Protein AF-0000000072981268 (afdb_homodimer)

Foldseek 3Di:
DPDPQDPVRLVVLLVQLLVLQLVCCQVPALVPDDLCVSCVVVPHDSVVVCVNPVDSLRSLLVNLVVVVVVLLVQLVVQCVVPVDLVSNLVSLLVVLVVLLSGCRNNQCPDPRNVVSLVPDDPVSNVVVVVVLVVSLVVSQPDPRWAFPDDPVVLSVVSVVLSNCSNCQVVDPDGSSVVSSVVSVVCSVVGTD/DPDPDDPVRLVVLLVQLLVLQVVCCQVPALVPDDLCVSCVVVPHDSVVVCVNPVDSLRSVLVNLVVVVVVLLVQLVVQCVVPVDLVSNLVSLLVVLVVLLSGCRNNQCPDPRNVVSLVPDDPVSNVVVVVVLVVSLVVSQPDPRWAFPDDPVVLSVVSVVLSNCSNCQVVDPDGSSVVSSVVSVVCSVVGTD

Secondary structure (DSSP, 8-state):
------HHHHHHHHHHHHHHHHHHHHHH-TTT--HHHHHHHHT--HHHHHHH-SSHHHHHHHHHHHHHHHHHHHHHHHHHHS-SHHHHHHHHHHHHHHHHT-HHHH-TT-HHHHHHHTTS-HHHHHHHHHHHHHHHHHHHT-TT--BSS-HHHHHHHHHHHHHGGGGGGG-SS-HHHHHHHHHHHHHHHHB-/------HHHHHHHHHHHHHHHHHHHHHH-TTT--HHHHHHHHT--HHHHHHH-SSHHHHHHHHHHHHHHH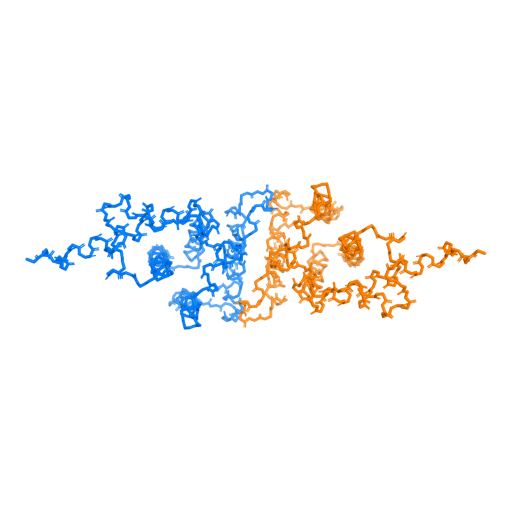HHHHHHHHHHHS-SHHHHHHHHHHHHHHHHT-HHHH-TT-HHHHHHHTTS-HHHHHHHHHHHHHHHHHHHT-TT--BSS-HHHHHHHHHHHHHGGGGGGG-SS-HHHHHHHHHHHHHHHHB-

pLDDT: mean 93.82, std 6.17, range [45.5, 98.62]

Structure (mmCIF, N/CA/C/O backbone):
data_AF-0000000072981268-model_v1
#
loop_
_entity.id
_entity.type
_entity.pdbx_description
1 polymer 'TetR-family transcriptional regulator'
#
loop_
_atom_site.group_PDB
_atom_site.id
_atom_site.type_symbol
_atom_site.label_atom_id
_atom_site.label_alt_id
_atom_site.label_comp_id
_atom_site.label_asym_id
_atom_site.label_entity_id
_atom_site.label_seq_id
_atom_site.pdbx_PDB_ins_code
_atom_site.Cartn_x
_atom_site.Cartn_y
_atom_site.Cartn_z
_atom_site.occupancy
_atom_site.B_iso_or_equiv
_atom_site.auth_seq_id
_atom_site.auth_comp_id
_atom_site.auth_asym_id
_atom_site.auth_atom_id
_atom_site.pdbx_PDB_model_num
ATOM 1 N N . MET A 1 1 ? -32.094 -41.688 -15.062 1 45.5 1 MET A N 1
ATOM 2 C CA . MET A 1 1 ? -31.609 -40.75 -14.031 1 45.5 1 MET A CA 1
ATOM 3 C C . MET A 1 1 ? -30.625 -39.75 -14.609 1 45.5 1 MET A C 1
ATOM 5 O O . MET A 1 1 ? -29.781 -40.094 -15.438 1 45.5 1 MET A O 1
ATOM 9 N N . PRO A 1 2 ? -30.906 -38.531 -14.727 1 53.34 2 PRO A N 1
ATOM 10 C CA . PRO A 1 2 ? -30.031 -37.656 -15.523 1 53.34 2 PRO A CA 1
ATOM 11 C C . PRO A 1 2 ? -28.547 -37.906 -15.234 1 53.34 2 PRO A C 1
ATOM 13 O O . PRO A 1 2 ? -28.172 -38.125 -14.086 1 53.34 2 PRO A O 1
ATOM 16 N N . LYS A 1 3 ? -27.922 -38.531 -15.969 1 61.72 3 LYS A N 1
ATOM 17 C CA . LYS A 1 3 ? -26.578 -39.031 -15.797 1 61.72 3 LYS A CA 1
ATOM 18 C C . LYS A 1 3 ? -25.641 -37.969 -15.25 1 61.72 3 LYS A C 1
ATOM 20 O O . LYS A 1 3 ? -25.578 -36.875 -15.781 1 61.72 3 LYS A O 1
ATOM 25 N N . GLY A 1 4 ? -25.422 -37.875 -13.977 1 75.31 4 GLY A N 1
ATOM 26 C CA . GLY A 1 4 ? -24.453 -37 -13.312 1 75.31 4 GLY A CA 1
ATOM 27 C C . GLY A 1 4 ? -23.203 -36.781 -14.141 1 75.31 4 GLY A C 1
ATOM 28 O O . GLY A 1 4 ? -23.016 -37.406 -15.18 1 75.31 4 GLY A O 1
ATOM 29 N N . PHE A 1 5 ? -22.609 -35.688 -14.047 1 84.38 5 PHE A N 1
ATOM 30 C CA . PHE A 1 5 ? -21.375 -35.375 -14.766 1 84.38 5 PHE A CA 1
ATOM 31 C C . PHE A 1 5 ? -20.344 -36.5 -14.602 1 84.38 5 PHE A C 1
ATOM 33 O O . PHE A 1 5 ? -20.203 -37.062 -13.516 1 84.38 5 PHE A O 1
ATOM 40 N N . THR A 1 6 ? -19.797 -36.875 -15.703 1 90.19 6 THR A N 1
ATOM 41 C CA . THR A 1 6 ? -18.672 -37.781 -15.617 1 90.19 6 THR A CA 1
ATOM 42 C C . THR A 1 6 ? -17.469 -37.094 -14.977 1 90.19 6 THR A C 1
ATOM 44 O O . THR A 1 6 ? -17.438 -35.875 -14.812 1 90.19 6 THR A O 1
ATOM 47 N N . GLU A 1 7 ? -16.516 -37.906 -14.5 1 90.06 7 GLU A N 1
ATOM 48 C CA . GLU A 1 7 ? -15.32 -37.344 -13.875 1 90.06 7 GLU A CA 1
ATOM 49 C C . GLU A 1 7 ? -14.602 -36.406 -14.828 1 90.06 7 GLU A C 1
ATOM 51 O O . GLU A 1 7 ? -14.102 -35.344 -14.398 1 90.06 7 GLU A O 1
ATOM 56 N N . ASN A 1 8 ? -14.508 -36.781 -16.078 1 92 8 ASN A N 1
ATOM 57 C CA . ASN A 1 8 ? -13.883 -35.906 -17.078 1 92 8 ASN A CA 1
ATOM 58 C C . ASN A 1 8 ? -14.656 -34.625 -17.281 1 92 8 ASN A C 1
ATOM 60 O O . ASN A 1 8 ? -14.062 -33.531 -17.391 1 92 8 ASN A O 1
ATOM 64 N N . GLU A 1 9 ? -15.938 -34.75 -17.297 1 91.25 9 GLU A N 1
ATOM 65 C CA . GLU A 1 9 ? -16.781 -33.562 -17.422 1 91.25 9 GLU A CA 1
ATOM 66 C C . GLU A 1 9 ? -16.625 -32.625 -16.234 1 91.25 9 GLU A C 1
ATOM 68 O O . GLU A 1 9 ? -16.562 -31.422 -16.391 1 91.25 9 GLU A O 1
ATOM 73 N N . LYS A 1 10 ? -16.5 -33.219 -15.117 1 93.31 10 LYS A N 1
ATOM 74 C CA . LYS A 1 10 ? -16.344 -32.438 -13.898 1 93.31 10 LYS A CA 1
ATOM 75 C C . LYS A 1 10 ? -15.047 -31.641 -13.93 1 93.31 10 LYS A C 1
ATOM 77 O O . LYS A 1 10 ? -15.023 -30.469 -13.547 1 93.31 10 LYS A O 1
ATOM 82 N N . THR A 1 11 ? -14.07 -32.312 -14.406 1 94.62 11 THR A N 1
ATOM 83 C CA . THR A 1 11 ? -12.773 -31.656 -14.508 1 94.62 11 THR A CA 1
ATOM 84 C C . THR A 1 11 ? -12.836 -30.484 -15.492 1 94.62 11 THR A C 1
ATOM 86 O O . THR A 1 11 ? -12.352 -29.391 -15.195 1 94.62 11 THR A O 1
ATOM 89 N N . ILE A 1 12 ? -13.445 -30.703 -16.578 1 95.12 12 ILE A N 1
ATOM 90 C CA . ILE A 1 12 ? -13.547 -29.703 -17.625 1 95.12 12 ILE A CA 1
ATOM 91 C C . ILE A 1 12 ? -14.375 -28.516 -17.125 1 95.12 12 ILE A C 1
ATOM 93 O O . ILE A 1 12 ? -13.992 -27.359 -17.328 1 95.12 12 ILE A O 1
ATOM 97 N N . ILE A 1 13 ? -15.477 -28.781 -16.469 1 95.56 13 ILE A N 1
ATOM 98 C CA . ILE A 1 13 ? -16.375 -27.75 -15.969 1 95.56 13 ILE A CA 1
ATOM 99 C C . ILE A 1 13 ? -15.656 -26.922 -14.898 1 95.56 13 ILE A C 1
ATOM 101 O O . ILE A 1 13 ? -15.727 -25.688 -14.898 1 95.56 13 ILE A O 1
ATOM 105 N N . THR A 1 14 ? -14.961 -27.625 -14.055 1 96.56 14 THR A N 1
ATOM 106 C CA . THR A 1 14 ? -14.211 -26.938 -13.008 1 96.56 14 THR A CA 1
ATOM 107 C C . THR A 1 14 ? -13.188 -25.984 -13.609 1 96.56 14 THR A C 1
ATOM 109 O O . THR A 1 14 ? -13.102 -24.828 -13.195 1 96.56 14 THR A O 1
ATOM 112 N N . GLU A 1 15 ? -12.5 -26.453 -14.586 1 96.88 15 GLU A N 1
ATOM 113 C CA . GLU A 1 15 ? -11.484 -25.625 -15.242 1 96.88 15 GLU A CA 1
ATOM 114 C C . GLU A 1 15 ? -12.109 -24.422 -15.93 1 96.88 15 GLU A C 1
ATOM 116 O O . GLU A 1 15 ? -11.562 -23.312 -15.875 1 96.88 15 GLU A O 1
ATOM 121 N N . LYS A 1 16 ? -13.195 -24.625 -16.516 1 97.31 16 LYS A N 1
ATOM 122 C CA . LYS A 1 16 ? -13.898 -23.531 -17.188 1 97.31 16 LYS A CA 1
ATOM 123 C C . LYS A 1 16 ? -14.375 -22.5 -16.172 1 97.31 16 LYS A C 1
ATOM 125 O O . LYS A 1 16 ? -14.266 -21.297 -16.422 1 97.31 16 LYS A O 1
ATOM 130 N N . LEU A 1 17 ? -14.906 -22.984 -15.047 1 97.69 17 LEU A N 1
ATOM 131 C CA . LEU A 1 17 ? -15.359 -22.078 -14 1 97.69 17 LEU A CA 1
ATOM 132 C C . LEU A 1 17 ? -14.203 -21.219 -13.477 1 97.69 17 LEU A C 1
ATOM 134 O O . LEU A 1 17 ? -14.352 -20.016 -13.305 1 97.69 17 LEU A O 1
ATOM 138 N N . ILE A 1 18 ? -13.109 -21.859 -13.297 1 97.94 18 ILE A N 1
ATOM 139 C CA . ILE A 1 18 ? -11.93 -21.172 -12.766 1 97.94 18 ILE A CA 1
ATOM 140 C C . ILE A 1 18 ? -11.453 -20.125 -13.75 1 97.94 18 ILE A C 1
ATOM 142 O O . ILE A 1 18 ? -11.203 -18.969 -13.375 1 97.94 18 ILE A O 1
ATOM 146 N N . ARG A 1 19 ? -11.406 -20.5 -14.992 1 97.19 19 ARG A N 1
ATOM 147 C CA . ARG A 1 19 ? -10.938 -19.578 -16.031 1 97.19 19 ARG A CA 1
ATOM 148 C C . ARG A 1 19 ? -11.883 -18.391 -16.172 1 97.19 19 ARG A C 1
ATOM 150 O O . ARG A 1 19 ? -11.438 -17.234 -16.234 1 97.19 19 ARG A O 1
ATOM 157 N N . GLU A 1 20 ? -13.148 -18.656 -16.203 1 97.56 20 GLU A N 1
ATOM 158 C CA . GLU A 1 20 ? -14.148 -17.594 -16.359 1 97.56 20 GLU A CA 1
ATOM 159 C C . GLU A 1 20 ? -14.172 -16.672 -15.141 1 97.56 20 GLU A C 1
ATOM 161 O O . GLU A 1 20 ? -14.273 -15.461 -15.273 1 97.56 20 GLU A O 1
ATOM 166 N N . CYS A 1 21 ? -14.094 -17.312 -14.031 1 98.31 21 CYS A N 1
ATOM 167 C CA . CYS A 1 21 ? -14.078 -16.531 -12.797 1 98.31 21 CYS A CA 1
ATOM 168 C C . CYS A 1 21 ? -12.852 -15.625 -12.75 1 98.31 21 CYS A C 1
ATOM 170 O O . CYS A 1 21 ? -12.969 -14.445 -12.406 1 98.31 21 CYS A O 1
ATOM 172 N N . LYS A 1 22 ? -11.695 -16.125 -13.102 1 97.62 22 LYS A N 1
ATOM 173 C CA . LYS A 1 22 ? -10.477 -15.336 -13.109 1 97.62 22 LYS A CA 1
ATOM 174 C C . LYS A 1 22 ? -10.609 -14.125 -14.031 1 97.62 22 LYS A C 1
ATOM 176 O O . LYS A 1 22 ? -10.297 -13 -13.641 1 97.62 22 LYS A O 1
ATOM 181 N N . SER A 1 23 ? -11.109 -14.398 -15.172 1 96.81 23 SER A N 1
ATOM 182 C CA . SER A 1 23 ? -11.273 -13.344 -16.172 1 96.81 23 SER A CA 1
ATOM 183 C C . SER A 1 23 ? -12.211 -12.258 -15.68 1 96.81 23 SER A C 1
ATOM 185 O O . SER A 1 23 ? -11.898 -11.07 -15.766 1 96.81 23 SER A O 1
ATOM 187 N N . ASN A 1 24 ? -13.32 -12.609 -15.133 1 97.31 24 ASN A N 1
ATOM 188 C CA . ASN A 1 24 ? -14.297 -11.656 -14.625 1 97.31 24 ASN A CA 1
ATOM 189 C C . ASN A 1 24 ? -13.781 -10.922 -13.398 1 97.31 24 ASN A C 1
ATOM 191 O O . ASN A 1 24 ? -13.969 -9.711 -13.266 1 97.31 24 ASN A O 1
ATOM 195 N N . TRP A 1 25 ? -13.086 -11.672 -12.57 1 97.75 25 TRP A N 1
ATOM 196 C CA . TRP A 1 25 ? -12.516 -11.078 -11.367 1 97.75 25 TRP A CA 1
ATOM 197 C C . TRP A 1 25 ? -11.5 -10 -11.727 1 97.75 25 TRP A C 1
ATOM 199 O O . TRP A 1 25 ? -11.562 -8.883 -11.203 1 97.75 25 TRP A O 1
ATOM 209 N N . GLN A 1 26 ? -10.664 -10.289 -12.695 1 96.5 26 GLN A N 1
ATOM 210 C CA . GLN A 1 26 ? -9.633 -9.352 -13.109 1 96.5 26 GLN A CA 1
ATOM 211 C C . GLN A 1 26 ? -10.242 -8.102 -13.734 1 96.5 26 GLN A C 1
ATOM 213 O O . GLN A 1 26 ? -9.742 -6.992 -13.547 1 96.5 26 GLN A O 1
ATOM 218 N N . LYS A 1 27 ? -11.352 -8.266 -14.336 1 95.31 27 LYS A N 1
ATOM 219 C CA . LYS A 1 27 ? -11.945 -7.172 -15.102 1 95.31 27 LYS A CA 1
ATOM 220 C C . LYS A 1 27 ? -12.914 -6.363 -14.234 1 95.31 27 LYS A C 1
ATOM 222 O O . LYS A 1 27 ? -12.93 -5.133 -14.305 1 95.31 27 LYS A O 1
ATOM 227 N N . TYR A 1 28 ? -13.695 -7.125 -13.344 1 96 28 TYR A N 1
ATOM 228 C CA . TYR A 1 28 ? -14.836 -6.449 -12.727 1 96 28 TYR A CA 1
ATOM 229 C C . TYR A 1 28 ? -14.734 -6.48 -11.211 1 96 28 TYR A C 1
ATOM 231 O O . TYR A 1 28 ? -15.469 -5.773 -10.516 1 96 28 TYR A O 1
ATOM 239 N N . GLY A 1 29 ? -13.844 -7.301 -10.742 1 97.5 29 GLY A N 1
ATOM 240 C CA . GLY A 1 29 ? -13.742 -7.43 -9.297 1 97.5 29 GLY A CA 1
ATOM 241 C C . GLY A 1 29 ? -14.617 -8.539 -8.734 1 97.5 29 GLY A C 1
ATOM 242 O O . GLY A 1 29 ? -15.367 -9.18 -9.477 1 97.5 29 GLY A O 1
ATOM 243 N N . TYR A 1 30 ? -14.469 -8.781 -7.504 1 97.81 30 TYR A N 1
ATOM 244 C CA . TYR A 1 30 ? -15.172 -9.828 -6.77 1 97.81 30 TYR A CA 1
ATOM 245 C C . TYR A 1 30 ? -16.656 -9.531 -6.684 1 97.81 30 TYR A C 1
ATOM 247 O O . TYR A 1 30 ? -17.5 -10.391 -6.988 1 97.81 30 TYR A O 1
ATOM 255 N N . LYS A 1 31 ? -17.031 -8.383 -6.348 1 97.12 31 LYS A N 1
ATOM 256 C CA . LYS A 1 31 ? -18.422 -8.023 -6.086 1 97.12 31 LYS A CA 1
ATOM 257 C C . LYS A 1 31 ? -19.266 -8.094 -7.359 1 97.12 31 LYS A C 1
ATOM 259 O O . LYS A 1 31 ? -20.406 -8.547 -7.332 1 97.12 31 LYS A O 1
ATOM 264 N N . LYS A 1 32 ? -18.703 -7.758 -8.43 1 97.06 32 LYS A N 1
ATOM 265 C CA . LYS A 1 32 ? -19.453 -7.66 -9.672 1 97.06 32 LYS A CA 1
ATOM 266 C C . LYS A 1 32 ? -19.406 -8.969 -10.453 1 97.06 32 LYS A C 1
ATOM 268 O O . LYS A 1 32 ? -20.062 -9.109 -11.484 1 97.06 32 LYS A O 1
ATOM 273 N N . THR A 1 33 ? -18.609 -9.844 -10.031 1 97.38 33 THR A N 1
ATOM 274 C CA . THR A 1 33 ? -18.578 -11.156 -10.656 1 97.38 33 THR A CA 1
ATOM 275 C C . THR A 1 33 ? -19.703 -12.039 -10.102 1 97.38 33 THR A C 1
ATOM 277 O O . THR A 1 33 ? -19.656 -12.445 -8.945 1 97.38 33 THR A O 1
ATOM 280 N N . SER A 1 34 ? -20.641 -12.391 -10.93 1 95.44 34 SER A N 1
ATOM 281 C CA . SER A 1 34 ? -21.859 -13.094 -10.531 1 95.44 34 SER A CA 1
ATOM 282 C C . SER A 1 34 ? -21.797 -14.562 -10.953 1 95.44 34 SER A C 1
ATOM 284 O O . SER A 1 34 ? -21.391 -14.883 -12.07 1 95.44 34 SER A O 1
ATOM 286 N N . ILE A 1 35 ? -22.281 -15.375 -10.047 1 96.75 35 ILE A N 1
ATOM 287 C CA . ILE A 1 35 ? -22.344 -16.812 -10.328 1 96.75 35 ILE A CA 1
ATOM 288 C C . ILE A 1 35 ? -23.281 -17.062 -11.508 1 96.75 35 ILE A C 1
ATOM 290 O O . ILE A 1 35 ? -23 -17.891 -12.367 1 96.75 35 ILE A O 1
ATOM 294 N N . ASP A 1 36 ? -24.344 -16.25 -11.57 1 96.5 36 ASP A N 1
ATOM 295 C CA . ASP A 1 36 ? -25.297 -16.406 -12.664 1 96.5 36 ASP A CA 1
ATOM 296 C C . ASP A 1 36 ? -24.625 -16.156 -14.016 1 96.5 36 ASP A C 1
ATOM 298 O O . ASP A 1 36 ? -24.812 -16.938 -14.953 1 96.5 36 ASP A O 1
ATOM 302 N N . VAL A 1 37 ? -23.875 -15.203 -14.078 1 95.5 37 VAL A N 1
ATOM 303 C CA . VAL A 1 37 ? -23.188 -14.836 -15.312 1 95.5 37 VAL A CA 1
ATOM 304 C C . VAL A 1 37 ? -22.141 -15.891 -15.664 1 95.5 37 VAL A C 1
ATOM 306 O O . VAL A 1 37 ? -22.047 -16.328 -16.812 1 95.5 37 VAL A O 1
ATOM 309 N N . LEU A 1 38 ? -21.359 -16.312 -14.664 1 97.12 38 LEU A N 1
ATOM 310 C CA . LEU A 1 38 ? -20.344 -17.344 -14.883 1 97.12 38 LEU A CA 1
ATOM 311 C C . LEU A 1 38 ? -20.969 -18.609 -15.438 1 97.12 38 LEU A C 1
ATOM 313 O O . LEU A 1 38 ? -20.453 -19.188 -16.406 1 97.12 38 LEU A O 1
ATOM 317 N N . CYS A 1 39 ? -22.047 -19.016 -14.828 1 96.81 39 CYS A N 1
ATOM 318 C CA . CYS A 1 39 ? -22.719 -20.25 -15.242 1 96.81 39 CYS A CA 1
ATOM 319 C C . CYS A 1 39 ? -23.266 -20.125 -16.656 1 96.81 39 CYS A C 1
ATOM 321 O O . CYS A 1 39 ? -23.109 -21.031 -17.469 1 96.81 39 CYS A O 1
ATOM 323 N N . ARG A 1 40 ? -23.859 -19.031 -16.953 1 95.69 40 ARG A N 1
ATOM 324 C CA . ARG A 1 40 ? -24.406 -18.781 -18.281 1 95.69 40 ARG A CA 1
ATOM 325 C C . ARG A 1 40 ? -23.297 -18.844 -19.344 1 95.69 40 ARG A C 1
ATOM 327 O O . ARG A 1 40 ? -23.469 -19.469 -20.391 1 95.69 40 ARG A O 1
ATOM 334 N N . ASP A 1 41 ? -22.203 -18.281 -19.047 1 94.62 41 ASP A N 1
ATOM 335 C CA . ASP A 1 41 ? -21.094 -18.172 -19.984 1 94.62 41 ASP A CA 1
ATOM 336 C C . ASP A 1 41 ? -20.516 -19.547 -20.312 1 94.62 41 ASP A C 1
ATOM 338 O O . ASP A 1 41 ? -20.031 -19.766 -21.422 1 94.62 41 ASP A O 1
ATOM 342 N N . ILE A 1 42 ? -20.578 -20.469 -19.359 1 94.75 42 ILE A N 1
ATOM 343 C CA . ILE A 1 42 ? -19.953 -21.766 -19.625 1 94.75 42 ILE A CA 1
ATOM 344 C C . ILE A 1 42 ? -21.031 -22.812 -19.922 1 94.75 42 ILE A C 1
ATOM 346 O O . ILE A 1 42 ? -20.719 -23.969 -20.172 1 94.75 42 ILE A O 1
ATOM 350 N N . GLY A 1 43 ? -22.297 -22.469 -19.719 1 94.12 43 GLY A N 1
ATOM 351 C CA . GLY A 1 43 ? -23.391 -23.328 -20.172 1 94.12 43 GLY A CA 1
ATOM 352 C C . GLY A 1 43 ? -23.859 -24.312 -19.125 1 94.12 43 GLY A C 1
ATOM 353 O O . GLY A 1 43 ? -24.188 -25.453 -19.438 1 94.12 43 GLY A O 1
ATOM 354 N N . ILE A 1 44 ? -23.844 -23.953 -17.859 1 94.75 44 ILE A N 1
ATOM 355 C CA . ILE A 1 44 ? -24.375 -24.797 -16.812 1 94.75 44 ILE A CA 1
ATOM 356 C C . ILE A 1 44 ? -25.391 -24.016 -15.977 1 94.75 44 ILE A C 1
ATOM 358 O O . ILE A 1 44 ? -25.438 -22.781 -16.047 1 94.75 44 ILE A O 1
ATOM 362 N N . SER A 1 45 ? -26.172 -24.766 -15.234 1 94 45 SER A N 1
ATOM 363 C CA . SER A 1 45 ? -27.156 -24.125 -14.367 1 94 45 SER A CA 1
ATOM 364 C C . SER A 1 45 ? -26.516 -23.688 -13.047 1 94 45 SER A C 1
ATOM 366 O O . SER A 1 45 ? -25.469 -24.203 -12.656 1 94 45 SER A O 1
ATOM 368 N N . LYS A 1 46 ? -27.188 -22.781 -12.406 1 93.88 46 LYS A N 1
ATOM 369 C CA . LYS A 1 46 ? -26.75 -22.359 -11.078 1 93.88 46 LYS A CA 1
ATOM 370 C C . LYS A 1 46 ? -26.781 -23.516 -10.086 1 93.88 46 LYS A C 1
ATOM 372 O O . LYS A 1 46 ? -25.906 -23.625 -9.227 1 93.88 46 LYS A O 1
ATOM 377 N N . GLY A 1 47 ? -27.797 -24.328 -10.172 1 93.56 47 GLY A N 1
ATOM 378 C CA . GLY A 1 47 ? -27.875 -25.516 -9.344 1 93.56 47 GLY A CA 1
ATOM 379 C C . GLY A 1 47 ? -26.688 -26.438 -9.492 1 93.56 47 GLY A C 1
ATOM 380 O O . GLY A 1 47 ? -26.156 -26.953 -8.5 1 93.56 47 GLY A O 1
ATOM 381 N N . SER A 1 48 ? -26.297 -26.641 -10.734 1 94.69 48 SER A N 1
ATOM 382 C CA . SER A 1 48 ? -25.125 -27.469 -11.023 1 94.69 48 SER A CA 1
ATOM 383 C C . SER A 1 48 ? -23.859 -26.859 -10.414 1 94.69 48 SER A C 1
ATOM 385 O O . SER A 1 48 ? -22.969 -27.594 -9.977 1 94.69 48 SER A O 1
ATOM 387 N N . PHE A 1 49 ? -23.781 -25.531 -10.375 1 96.94 49 PHE A N 1
ATOM 388 C CA . PHE A 1 49 ? -22.641 -24.844 -9.797 1 96.94 49 PHE A CA 1
ATOM 389 C C . PHE A 1 49 ? -22.359 -25.328 -8.383 1 96.94 49 PHE A C 1
ATOM 391 O O . PHE A 1 49 ? -21.219 -25.625 -8.031 1 96.94 49 PHE A O 1
ATOM 398 N N . TYR A 1 50 ? -23.391 -25.531 -7.617 1 95.38 50 TYR A N 1
ATOM 399 C CA . TYR A 1 50 ? -23.266 -25.828 -6.195 1 95.38 50 TYR A CA 1
ATOM 400 C C . TYR A 1 50 ? -22.938 -27.312 -5.988 1 95.38 50 TYR A C 1
ATOM 402 O O . TYR A 1 50 ? -22.656 -27.734 -4.867 1 95.38 50 TYR A O 1
ATOM 410 N N . SER A 1 51 ? -22.938 -28.062 -7.059 1 94.38 51 SER A N 1
ATOM 411 C CA . SER A 1 51 ? -22.375 -29.406 -7.004 1 94.38 51 SER A CA 1
ATOM 412 C C . SER A 1 51 ? -20.844 -29.375 -7.074 1 94.38 51 SER A C 1
ATOM 414 O O . SER A 1 51 ? -20.188 -30.344 -6.715 1 94.38 51 SER A O 1
ATOM 416 N N . PHE A 1 52 ? -20.344 -28.281 -7.52 1 96.12 52 PHE A N 1
ATOM 417 C CA . PHE A 1 52 ? -18.906 -28.141 -7.68 1 96.12 52 PHE A CA 1
ATOM 418 C C . PHE A 1 52 ? -18.312 -27.297 -6.559 1 96.12 52 PHE A C 1
ATOM 420 O O . PHE A 1 52 ? -17.25 -27.625 -6.031 1 96.12 52 PHE A O 1
ATOM 427 N N . PHE A 1 53 ? -19 -26.203 -6.203 1 97.62 53 PHE A N 1
ATOM 428 C CA . PHE A 1 53 ? -18.547 -25.281 -5.164 1 97.62 53 PHE A CA 1
ATOM 429 C C . PHE A 1 53 ? -19.688 -24.969 -4.199 1 97.62 53 PHE A C 1
ATOM 431 O O . PHE A 1 53 ? -20.766 -24.547 -4.617 1 97.62 53 PHE A O 1
ATOM 438 N N . ASP A 1 54 ? -19.344 -25.016 -2.957 1 95.94 54 ASP A N 1
ATOM 439 C CA . ASP A 1 54 ? -20.375 -24.812 -1.931 1 95.94 54 ASP A CA 1
ATOM 440 C C . ASP A 1 54 ? -20.781 -23.344 -1.856 1 95.94 54 ASP A C 1
ATOM 442 O O . ASP A 1 54 ? -21.906 -23.031 -1.48 1 95.94 54 ASP A O 1
ATOM 446 N N . THR A 1 55 ? -19.812 -22.516 -2.168 1 96.25 55 THR A N 1
ATOM 447 C CA . THR A 1 55 ? -20.062 -21.078 -2.09 1 96.25 55 THR A CA 1
ATOM 448 C C . THR A 1 55 ? -19.328 -20.344 -3.213 1 96.25 55 THR A C 1
ATOM 450 O O . THR A 1 55 ? -18.438 -20.906 -3.855 1 96.25 55 THR A O 1
ATOM 453 N N . LYS A 1 56 ? -19.688 -19.172 -3.414 1 96.81 56 LYS A N 1
ATOM 454 C CA . LYS A 1 56 ? -18.984 -18.281 -4.336 1 96.81 56 LYS A CA 1
ATOM 455 C C . LYS A 1 56 ? -17.516 -18.125 -3.947 1 96.81 56 LYS A C 1
ATOM 457 O O . LYS A 1 56 ? -16.625 -18.188 -4.805 1 96.81 56 LYS A O 1
ATOM 462 N N . GLU A 1 57 ? -17.266 -18.047 -2.666 1 97.88 57 GLU A N 1
ATOM 463 C CA . GLU A 1 57 ? -15.922 -17.828 -2.141 1 97.88 57 GLU A CA 1
ATOM 464 C C . GLU A 1 57 ? -15.031 -19.047 -2.355 1 97.88 57 GLU A C 1
ATOM 466 O O . GLU A 1 57 ? -13.82 -18.906 -2.562 1 97.88 57 GLU A O 1
ATOM 471 N N . ALA A 1 58 ? -15.648 -20.125 -2.355 1 97.81 58 ALA A N 1
ATOM 472 C CA . ALA A 1 58 ? -14.867 -21.344 -2.598 1 97.81 58 ALA A CA 1
ATOM 473 C C . ALA A 1 58 ? -14.258 -21.328 -3.996 1 97.81 58 ALA A C 1
ATOM 475 O O . ALA A 1 58 ? -13.109 -21.734 -4.18 1 97.81 58 ALA A O 1
ATOM 476 N N . LEU A 1 59 ? -15.031 -20.906 -4.961 1 98.38 59 LEU A N 1
ATOM 477 C CA . LEU A 1 59 ? -14.508 -20.781 -6.32 1 98.38 59 LEU A CA 1
ATOM 478 C C . LEU A 1 59 ? -13.398 -19.734 -6.383 1 98.38 59 LEU A C 1
ATOM 480 O O . LEU A 1 59 ? -12.32 -20.016 -6.914 1 98.38 59 LEU A O 1
ATOM 484 N N . PHE A 1 60 ? -13.609 -18.578 -5.793 1 98.44 60 PHE A N 1
ATOM 485 C CA . PHE A 1 60 ? -12.625 -17.5 -5.812 1 98.44 60 PHE A CA 1
ATOM 486 C C . PHE A 1 60 ? -11.336 -17.938 -5.129 1 98.44 60 PHE A C 1
ATOM 488 O O . PHE A 1 60 ? -10.242 -17.609 -5.59 1 98.44 60 PHE A O 1
ATOM 495 N N . TYR A 1 61 ? -11.516 -18.625 -4.055 1 98.06 61 TYR A N 1
ATOM 496 C CA . TYR A 1 61 ? -10.367 -19.141 -3.322 1 98.06 61 TYR A CA 1
ATOM 497 C C . TYR A 1 61 ? -9.539 -20.078 -4.199 1 98.06 61 TYR A C 1
ATOM 499 O O . TYR A 1 61 ? -8.312 -19.984 -4.242 1 98.06 61 TYR A O 1
ATOM 507 N N . GLN A 1 62 ? -10.203 -20.922 -4.918 1 97.69 62 GLN A N 1
ATOM 508 C CA . GLN A 1 62 ? -9.5 -21.828 -5.812 1 97.69 62 GLN A CA 1
ATOM 509 C C . GLN A 1 62 ? -8.805 -21.078 -6.941 1 97.69 62 GLN A C 1
ATOM 511 O O . GLN A 1 62 ? -7.684 -21.406 -7.328 1 97.69 62 GLN A O 1
ATOM 516 N N . VAL A 1 63 ? -9.453 -20.078 -7.402 1 97.94 63 VAL A N 1
ATOM 517 C CA . VAL A 1 63 ? -8.914 -19.281 -8.492 1 97.94 63 VAL A CA 1
ATOM 518 C C . VAL A 1 63 ? -7.613 -18.609 -8.047 1 97.94 63 VAL A C 1
ATOM 520 O O . VAL A 1 63 ? -6.594 -18.688 -8.734 1 97.94 63 VAL A O 1
ATOM 523 N N . ILE A 1 64 ? -7.625 -17.984 -6.895 1 96.69 64 ILE A N 1
ATOM 524 C CA . ILE A 1 64 ? -6.453 -17.25 -6.445 1 96.69 64 ILE A CA 1
ATOM 525 C C . ILE A 1 64 ? -5.32 -18.219 -6.121 1 96.69 64 ILE A C 1
ATOM 527 O O . ILE A 1 64 ? -4.152 -17.938 -6.406 1 96.69 64 ILE A O 1
ATOM 531 N N . LYS A 1 65 ? -5.645 -19.312 -5.613 1 95.56 65 LYS A N 1
ATOM 532 C CA . LYS A 1 65 ? -4.633 -20.312 -5.324 1 95.56 65 LYS A CA 1
ATOM 533 C C . LYS A 1 65 ? -3.957 -20.797 -6.605 1 95.56 65 LYS A C 1
ATOM 535 O O . LYS A 1 65 ? -2.729 -20.859 -6.684 1 95.56 65 LYS A O 1
ATOM 540 N N . GLU A 1 66 ? -4.746 -21.094 -7.527 1 95.62 66 GLU A N 1
ATOM 541 C CA . GLU A 1 66 ? -4.207 -21.594 -8.789 1 95.62 66 GLU A CA 1
ATOM 542 C C . GLU A 1 66 ? -3.414 -20.516 -9.516 1 95.62 66 GLU A C 1
ATOM 544 O O . GLU A 1 66 ? -2.387 -20.797 -10.133 1 95.62 66 GLU A O 1
ATOM 549 N N . THR A 1 67 ? -3.955 -19.359 -9.453 1 94.44 67 THR A N 1
ATOM 550 C CA . THR A 1 67 ? -3.246 -18.25 -10.07 1 94.44 67 THR A CA 1
ATOM 551 C C . THR A 1 67 ? -1.867 -18.078 -9.438 1 94.44 67 THR A C 1
ATOM 553 O O . THR A 1 67 ? -0.872 -17.906 -10.148 1 94.44 67 THR A O 1
ATOM 556 N N . GLN A 1 68 ? -1.794 -18.094 -8.18 1 91.88 68 GLN A N 1
ATOM 557 C CA . GLN A 1 68 ? -0.527 -17.984 -7.461 1 91.88 68 GLN A CA 1
ATOM 558 C C . GLN A 1 68 ? 0.417 -19.125 -7.828 1 91.88 68 GLN A C 1
ATOM 560 O O . GLN A 1 68 ? 1.606 -18.906 -8.062 1 91.88 68 GLN A O 1
ATOM 565 N N . GLU A 1 69 ? -0.119 -20.281 -7.875 1 92.69 69 GLU A N 1
ATOM 566 C CA . GLU A 1 69 ? 0.688 -21.453 -8.219 1 92.69 69 GLU A CA 1
ATOM 567 C C . GLU A 1 69 ? 1.268 -21.328 -9.625 1 92.69 69 GLU A C 1
ATOM 569 O O . GLU A 1 69 ? 2.445 -21.609 -9.844 1 92.69 69 GLU A O 1
ATOM 574 N N . ASN A 1 70 ? 0.421 -20.938 -10.508 1 92.94 70 ASN A N 1
ATOM 575 C CA . ASN A 1 70 ? 0.875 -20.734 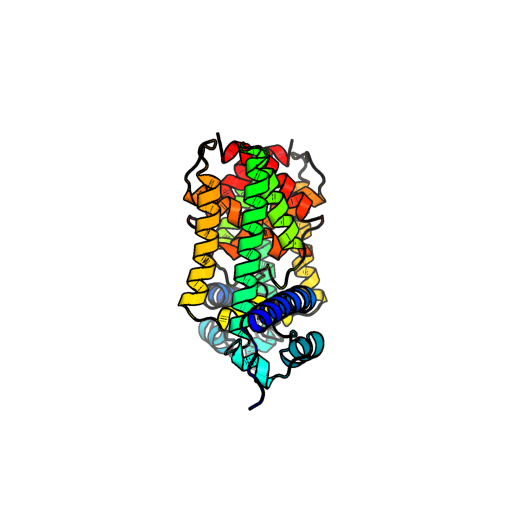-11.883 1 92.94 70 ASN A CA 1
ATOM 576 C C . ASN A 1 70 ? 1.962 -19.656 -11.961 1 92.94 70 ASN A C 1
ATOM 578 O O . ASN A 1 70 ? 2.938 -19.812 -12.695 1 92.94 70 ASN A O 1
ATOM 582 N N . LEU A 1 71 ? 1.774 -18.656 -11.234 1 91.44 71 LEU A N 1
ATOM 583 C CA . LEU A 1 71 ? 2.762 -17.578 -11.211 1 91.44 71 LEU A CA 1
ATOM 584 C C . LEU A 1 71 ? 4.094 -18.062 -10.656 1 91.44 71 LEU A C 1
ATOM 586 O O . LEU A 1 71 ? 5.152 -17.75 -11.195 1 91.44 71 LEU A O 1
ATOM 590 N N . TYR A 1 72 ? 4.043 -18.828 -9.617 1 89.25 72 TYR A N 1
ATOM 591 C CA . TYR A 1 72 ? 5.254 -19.375 -9.031 1 89.25 72 TYR A CA 1
ATOM 592 C C . TYR A 1 72 ? 5.984 -20.281 -10.023 1 89.25 72 TYR A C 1
ATOM 594 O O . TYR A 1 72 ? 7.219 -20.297 -10.07 1 89.25 72 TYR A O 1
ATOM 602 N N . GLU A 1 73 ? 5.219 -20.969 -10.781 1 91.38 73 GLU A N 1
ATOM 603 C CA . GLU A 1 73 ? 5.824 -21.828 -11.789 1 91.38 73 GLU A CA 1
ATOM 604 C C . GLU A 1 73 ? 6.555 -21.016 -12.852 1 91.38 73 GLU A C 1
ATOM 606 O O . GLU A 1 73 ? 7.652 -21.375 -13.273 1 91.38 73 GLU A O 1
ATOM 611 N N . ILE A 1 74 ? 5.953 -20.016 -13.219 1 88.25 74 ILE A N 1
ATOM 612 C CA . ILE A 1 74 ? 6.555 -19.125 -14.219 1 88.25 74 ILE A CA 1
ATOM 613 C C . ILE A 1 74 ? 7.848 -18.531 -13.664 1 88.25 74 ILE A C 1
ATOM 615 O O . ILE A 1 74 ? 8.867 -18.5 -14.359 1 88.25 74 ILE A O 1
ATOM 619 N N . VAL A 1 75 ? 7.84 -18.156 -12.469 1 89.19 75 VAL A N 1
ATOM 620 C CA . VAL A 1 75 ? 8.984 -17.547 -11.789 1 89.19 75 VAL A CA 1
ATOM 621 C C . VAL A 1 75 ? 10.109 -18.578 -11.672 1 89.19 75 VAL A C 1
ATOM 623 O O . VAL A 1 75 ? 11.273 -18.266 -11.938 1 89.19 75 VAL A O 1
ATOM 626 N N . GLU A 1 76 ? 9.711 -19.719 -11.336 1 91.5 76 GLU A N 1
ATOM 627 C CA . GLU A 1 76 ? 10.695 -20.797 -11.219 1 91.5 76 GLU A CA 1
ATOM 628 C C . GLU A 1 76 ? 11.367 -21.062 -12.555 1 91.5 76 GLU A C 1
ATOM 630 O O . GLU A 1 76 ? 12.578 -21.297 -12.617 1 91.5 76 GLU A O 1
ATOM 635 N N . ASP A 1 77 ? 10.57 -21.062 -13.547 1 93.12 77 ASP A N 1
ATOM 636 C CA . ASP A 1 77 ? 11.102 -21.281 -14.891 1 93.12 77 ASP A CA 1
ATOM 637 C C . ASP A 1 77 ? 12.086 -20.172 -15.273 1 93.12 77 ASP A C 1
ATOM 639 O O . ASP A 1 77 ? 13.141 -20.453 -15.844 1 93.12 77 ASP A O 1
ATOM 643 N N . ARG A 1 78 ? 11.781 -18.984 -14.945 1 91.69 78 ARG A N 1
ATOM 644 C CA . ARG A 1 78 ? 12.648 -17.844 -15.25 1 91.69 78 ARG A CA 1
ATOM 645 C C . ARG A 1 78 ? 13.969 -17.938 -14.492 1 91.69 78 ARG A C 1
ATOM 647 O O . ARG A 1 78 ? 15.039 -17.719 -15.055 1 91.69 78 ARG A O 1
ATOM 654 N N . ILE A 1 79 ? 13.875 -18.266 -13.273 1 93.94 79 ILE A N 1
ATOM 655 C CA . ILE A 1 79 ? 15.062 -18.375 -12.43 1 93.94 79 ILE A CA 1
ATOM 656 C C . ILE A 1 79 ? 15.953 -19.5 -12.938 1 93.94 79 ILE A C 1
ATOM 658 O O . ILE A 1 79 ? 17.188 -19.375 -12.914 1 93.94 79 ILE A O 1
ATOM 662 N N . SER A 1 80 ? 15.336 -20.547 -13.414 1 94.31 80 SER A N 1
ATOM 663 C CA . SER A 1 80 ? 16.094 -21.688 -13.922 1 94.31 80 SER A CA 1
ATOM 664 C C . SER A 1 80 ? 16.891 -21.312 -15.164 1 94.31 80 SER A C 1
ATOM 666 O O . SER A 1 80 ? 17.938 -21.906 -15.438 1 94.31 80 SER A O 1
ATOM 668 N N . GLN A 1 81 ? 16.438 -20.344 -15.883 1 95.44 81 GLN A N 1
ATOM 669 C CA . GLN A 1 81 ? 17.094 -19.891 -17.109 1 95.44 81 GLN A CA 1
ATOM 670 C C . GLN A 1 81 ? 18.297 -19 -16.797 1 95.44 81 GLN A C 1
ATOM 672 O O . GLN A 1 81 ? 19.188 -18.844 -17.625 1 95.44 81 GLN A O 1
ATOM 677 N N . ASN A 1 82 ? 18.297 -18.328 -15.711 1 96.44 82 ASN A N 1
ATOM 678 C CA . ASN A 1 82 ? 19.359 -17.484 -15.195 1 96.44 82 ASN A CA 1
ATOM 679 C C . ASN A 1 82 ? 19.516 -17.625 -13.68 1 96.44 82 ASN A C 1
ATOM 681 O O . ASN A 1 82 ? 18.969 -16.828 -12.922 1 96.44 82 ASN A O 1
ATOM 685 N N . GLN A 1 83 ? 20.266 -18.656 -13.375 1 96.31 83 GLN A N 1
ATOM 686 C CA . GLN A 1 83 ? 20.422 -18.969 -11.961 1 96.31 83 GLN A CA 1
ATOM 687 C C . GLN A 1 83 ? 21.391 -18.016 -11.273 1 96.31 83 GLN A C 1
ATOM 689 O O . GLN A 1 83 ? 22.5 -18.375 -10.922 1 96.31 83 GLN A O 1
ATOM 694 N N . SER A 1 84 ? 20.953 -16.812 -11.062 1 96.69 84 SER A N 1
ATOM 695 C CA . SER A 1 84 ? 21.688 -15.734 -10.414 1 96.69 84 SER A CA 1
ATOM 696 C C . SER A 1 84 ? 20.734 -14.75 -9.742 1 96.69 84 SER A C 1
ATOM 698 O O . SER A 1 84 ? 19.516 -14.836 -9.914 1 96.69 84 SER A O 1
ATOM 700 N N . LYS A 1 85 ? 21.281 -13.883 -9 1 96.75 85 LYS A N 1
ATOM 701 C CA . LYS A 1 85 ? 20.469 -12.844 -8.391 1 96.75 85 LYS A CA 1
ATOM 702 C C . LYS A 1 85 ? 19.781 -11.977 -9.445 1 96.75 85 LYS A C 1
ATOM 704 O O . LYS A 1 85 ? 18.688 -11.461 -9.227 1 96.75 85 LYS A O 1
ATOM 709 N N . TYR A 1 86 ? 20.406 -11.859 -10.586 1 97.06 86 TYR A N 1
ATOM 710 C CA . TYR A 1 86 ? 19.812 -11.078 -11.664 1 97.06 86 TYR A CA 1
ATOM 711 C C . TYR A 1 86 ? 18.625 -11.812 -12.289 1 97.06 86 TYR A C 1
ATOM 713 O O . TYR A 1 86 ? 17.656 -11.188 -12.719 1 97.06 86 TYR A O 1
ATOM 721 N N . GLY A 1 87 ? 18.734 -13.148 -12.32 1 95.94 87 GLY A N 1
ATOM 722 C CA . GLY A 1 87 ? 17.594 -13.938 -12.727 1 95.94 87 GLY A CA 1
ATOM 723 C C . GLY A 1 87 ? 16.406 -13.805 -11.781 1 95.94 87 GLY A C 1
ATOM 724 O O . GLY A 1 87 ? 15.258 -13.789 -12.219 1 95.94 87 GLY A O 1
ATOM 725 N N . VAL A 1 88 ? 16.734 -13.688 -10.539 1 95.75 88 VAL A N 1
ATOM 726 C CA . VAL A 1 88 ? 15.688 -13.461 -9.539 1 95.75 88 VAL A CA 1
ATOM 727 C C . VAL A 1 88 ? 15.031 -12.109 -9.773 1 95.75 88 VAL A C 1
ATOM 729 O O . VAL A 1 88 ? 13.805 -11.992 -9.766 1 95.75 88 VAL A O 1
ATOM 732 N N . ALA A 1 89 ? 15.844 -11.086 -10.023 1 96.75 89 ALA A N 1
ATOM 733 C CA . ALA A 1 89 ? 15.305 -9.758 -10.305 1 96.75 89 ALA A CA 1
ATOM 734 C C . ALA A 1 89 ? 14.367 -9.789 -11.508 1 96.75 89 ALA A C 1
ATOM 736 O O . ALA A 1 89 ? 13.281 -9.203 -11.469 1 96.75 89 ALA A O 1
ATOM 737 N N . GLU A 1 90 ? 14.758 -10.492 -12.5 1 96.5 90 GLU A N 1
ATOM 738 C CA . GLU A 1 90 ? 13.938 -10.609 -13.695 1 96.5 90 GLU A CA 1
ATOM 739 C C . GLU A 1 90 ? 12.617 -11.328 -13.391 1 96.5 90 GLU A C 1
ATOM 741 O O . GLU A 1 90 ? 11.562 -10.93 -13.883 1 96.5 90 GLU A O 1
ATOM 746 N N . ALA A 1 91 ? 12.742 -12.352 -12.656 1 94.94 91 ALA A N 1
ATOM 747 C CA . ALA A 1 91 ? 11.555 -13.102 -12.266 1 94.94 91 ALA A CA 1
ATOM 748 C C . ALA A 1 91 ? 10.586 -12.234 -11.461 1 94.94 91 ALA A C 1
ATOM 750 O O . ALA A 1 91 ? 9.375 -12.281 -11.68 1 94.94 91 ALA A O 1
ATOM 751 N N . LEU A 1 92 ? 11.094 -11.43 -10.578 1 95.31 92 LEU A N 1
ATOM 752 C CA . LEU A 1 92 ? 10.273 -10.547 -9.758 1 95.31 92 LEU A CA 1
ATOM 753 C C . LEU A 1 92 ? 9.609 -9.469 -10.625 1 95.31 92 LEU A C 1
ATOM 755 O O . LEU A 1 92 ? 8.469 -9.086 -10.375 1 95.31 92 LEU A O 1
ATOM 759 N N . LYS A 1 93 ? 10.312 -9.023 -11.578 1 96.44 93 LYS A N 1
ATOM 760 C CA . LYS A 1 93 ? 9.719 -8.07 -12.516 1 96.44 93 LYS A CA 1
ATOM 761 C C . LYS A 1 93 ? 8.531 -8.688 -13.242 1 96.44 93 LYS A C 1
ATOM 763 O O . LYS A 1 93 ? 7.531 -8.016 -13.492 1 96.44 93 LYS A O 1
ATOM 768 N N . GLU A 1 94 ? 8.625 -9.914 -13.547 1 94.62 94 GLU A N 1
ATOM 769 C CA . GLU A 1 94 ? 7.523 -10.617 -14.195 1 94.62 94 GLU A CA 1
ATOM 770 C C . GLU A 1 94 ? 6.324 -10.75 -13.258 1 94.62 94 GLU A C 1
ATOM 772 O O . GLU A 1 94 ? 5.18 -10.586 -13.688 1 94.62 94 GLU A O 1
ATOM 777 N N . ILE A 1 95 ? 6.641 -11.062 -12.062 1 93.75 95 ILE A N 1
ATOM 778 C CA . ILE A 1 95 ? 5.578 -11.133 -11.07 1 93.75 95 ILE A CA 1
ATOM 779 C C . ILE A 1 95 ? 4.867 -9.789 -10.969 1 93.75 95 ILE A C 1
ATOM 781 O O . ILE A 1 95 ? 3.635 -9.727 -11.031 1 93.75 95 ILE A O 1
ATOM 785 N N . TYR A 1 96 ? 5.613 -8.727 -10.859 1 96 96 TYR A N 1
ATOM 786 C CA . TYR A 1 96 ? 5.039 -7.395 -10.719 1 96 96 TYR A CA 1
ATOM 787 C C . TYR A 1 96 ? 4.203 -7.035 -11.938 1 96 96 TYR A C 1
ATOM 789 O O . TYR A 1 96 ? 3.135 -6.434 -11.812 1 96 96 TYR A O 1
ATOM 797 N N . LEU A 1 97 ? 4.742 -7.426 -13.109 1 94.75 97 LEU A N 1
ATOM 798 C CA . LEU A 1 97 ? 3.998 -7.172 -14.336 1 94.75 97 LEU A CA 1
ATOM 799 C C . LEU A 1 97 ? 2.639 -7.863 -14.305 1 94.75 97 LEU A C 1
ATOM 801 O O . LEU A 1 97 ? 1.626 -7.27 -14.68 1 94.75 97 LEU A O 1
ATOM 805 N N . GLU A 1 98 ? 2.639 -9.031 -13.852 1 93 98 GLU A N 1
ATOM 806 C CA . GLU A 1 98 ? 1.378 -9.758 -13.727 1 93 98 GLU A CA 1
ATOM 807 C C . GLU A 1 98 ? 0.433 -9.055 -12.758 1 93 98 GLU A C 1
ATOM 809 O O . GLU A 1 98 ? -0.748 -8.867 -13.055 1 93 98 GLU A O 1
ATOM 814 N N . TYR A 1 99 ? 0.99 -8.695 -11.609 1 93.94 99 TYR A N 1
ATOM 815 C CA . TYR A 1 99 ? 0.188 -8.008 -10.609 1 93.94 99 TYR A CA 1
ATOM 816 C C . TYR A 1 99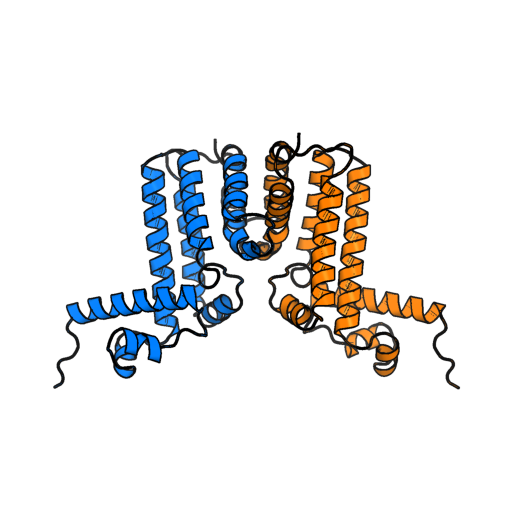 ? -0.414 -6.73 -11.172 1 93.94 99 TYR A C 1
ATOM 818 O O . TYR A 1 99 ? -1.547 -6.371 -10.844 1 93.94 99 TYR A O 1
ATOM 826 N N . SER A 1 100 ? 0.35 -6.047 -12 1 94 100 SER A N 1
ATOM 827 C CA . SER A 1 100 ? -0.058 -4.742 -12.516 1 94 100 SER A CA 1
ATOM 828 C C . SER A 1 100 ? -1.248 -4.871 -13.461 1 94 100 SER A C 1
ATOM 830 O O . SER A 1 100 ? -1.918 -3.879 -13.758 1 94 100 SER A O 1
ATOM 832 N N . LYS A 1 101 ? -1.535 -6.074 -13.875 1 90.06 101 LYS A N 1
ATOM 833 C CA . LYS A 1 101 ? -2.6 -6.297 -14.852 1 90.06 101 LYS A CA 1
ATOM 834 C C . LYS A 1 101 ? -3.973 -6.211 -14.188 1 90.06 101 LYS A C 1
ATOM 836 O O . LYS A 1 101 ? -4.984 -6.035 -14.875 1 90.06 101 LYS A O 1
ATOM 841 N N . SER A 1 102 ? -4.016 -6.402 -12.875 1 91.12 102 SER A N 1
ATOM 842 C CA . SER A 1 102 ? -5.316 -6.305 -12.219 1 91.12 102 SER A CA 1
ATOM 843 C C . SER A 1 102 ? -5.172 -5.84 -10.773 1 91.12 102 SER A C 1
ATOM 845 O O . SER A 1 102 ? -4.559 -6.523 -9.953 1 91.12 102 SER A O 1
ATOM 847 N N . SER A 1 103 ? -5.816 -4.789 -10.5 1 88.75 103 SER A N 1
ATOM 848 C CA . SER A 1 103 ? -5.871 -4.309 -9.125 1 88.75 103 SER A CA 1
ATOM 849 C C . SER A 1 103 ? -6.871 -5.109 -8.297 1 88.75 103 SER A C 1
ATOM 851 O O . SER A 1 103 ? -6.695 -5.273 -7.09 1 88.75 103 SER A O 1
ATOM 853 N N . PHE A 1 104 ? -7.812 -5.652 -8.945 1 93.88 104 PHE A N 1
ATOM 854 C CA . PHE A 1 104 ? -8.883 -6.363 -8.258 1 93.88 104 PHE A CA 1
ATOM 855 C C . PHE A 1 104 ? -8.359 -7.648 -7.625 1 93.88 104 PHE A C 1
ATOM 857 O O . PHE A 1 104 ? -8.719 -7.98 -6.492 1 93.88 104 PHE A O 1
ATOM 864 N N . MET A 1 105 ? -7.48 -8.227 -8.344 1 92.81 105 MET A N 1
ATOM 865 C CA . MET A 1 105 ? -7.098 -9.562 -7.91 1 92.81 105 MET A CA 1
ATOM 866 C C . MET A 1 105 ? -5.816 -9.523 -7.086 1 92.81 105 MET A C 1
ATOM 868 O O . MET A 1 105 ? -5.625 -10.344 -6.184 1 92.81 105 MET A O 1
ATOM 872 N N . TYR A 1 106 ? -5.008 -8.477 -7.34 1 91.5 106 TYR A N 1
ATOM 873 C CA . TYR A 1 106 ? -3.656 -8.602 -6.809 1 91.5 106 TYR A CA 1
ATOM 874 C C . TYR A 1 106 ? -3.371 -7.512 -5.781 1 91.5 106 TYR A C 1
ATOM 876 O O . TYR A 1 106 ? -2.373 -7.578 -5.059 1 91.5 106 TYR A O 1
ATOM 884 N N . ASP A 1 107 ? -4.164 -6.562 -5.684 1 92.19 107 ASP A N 1
ATOM 885 C CA . ASP A 1 107 ? -4.051 -5.535 -4.652 1 92.19 107 ASP A CA 1
ATOM 886 C C . ASP A 1 107 ? -4.805 -5.938 -3.391 1 92.19 107 ASP A C 1
ATOM 888 O O . ASP A 1 107 ? -6.027 -5.777 -3.312 1 92.19 107 ASP A O 1
ATOM 892 N N . THR A 1 108 ? -4.102 -6.359 -2.445 1 89.56 108 THR A N 1
ATOM 893 C CA . THR A 1 108 ? -4.695 -6.941 -1.248 1 89.56 108 THR A CA 1
ATOM 894 C C . THR A 1 108 ? -5.297 -5.855 -0.362 1 89.56 108 THR A C 1
ATOM 896 O O . THR A 1 108 ? -5.953 -6.156 0.638 1 89.56 108 THR A O 1
ATOM 899 N N . LYS A 1 109 ? -5.07 -4.645 -0.726 1 88.38 109 LYS A N 1
ATOM 900 C CA . LYS A 1 109 ? -5.66 -3.545 0.034 1 88.38 109 LYS A CA 1
ATOM 901 C C . LYS A 1 109 ? -6.863 -2.959 -0.696 1 88.38 109 LYS A C 1
ATOM 903 O O . LYS A 1 109 ? -7.52 -2.045 -0.19 1 88.38 109 LYS A O 1
ATOM 908 N N . ASN A 1 110 ? -7.074 -3.451 -1.842 1 91.25 110 ASN A N 1
ATOM 909 C CA . ASN A 1 110 ? -8.266 -3.07 -2.598 1 91.25 110 ASN A CA 1
ATOM 910 C C . ASN A 1 110 ? -9.547 -3.438 -1.852 1 91.25 110 ASN A C 1
ATOM 912 O O . ASN A 1 110 ? -9.695 -4.57 -1.389 1 91.25 110 ASN A O 1
ATOM 916 N N . PRO A 1 111 ? -10.43 -2.461 -1.735 1 90.25 111 PRO A N 1
ATOM 917 C CA . PRO A 1 111 ? -11.664 -2.744 -0.991 1 90.25 111 PRO A CA 1
ATOM 918 C C . PRO A 1 111 ? -12.438 -3.928 -1.564 1 90.25 111 PRO A C 1
ATOM 920 O O . PRO A 1 111 ? -13.055 -4.688 -0.814 1 90.25 111 PRO A O 1
ATOM 923 N N . ASP A 1 112 ? -12.414 -3.979 -2.836 1 95.75 112 ASP A N 1
ATOM 924 C CA . ASP A 1 112 ? -13.094 -5.113 -3.455 1 95.75 112 ASP A CA 1
ATOM 925 C C . ASP A 1 112 ? -12.422 -6.43 -3.084 1 95.75 112 ASP A C 1
ATOM 927 O O . ASP A 1 112 ? -13.094 -7.398 -2.719 1 95.75 112 ASP A O 1
ATOM 931 N N . PHE A 1 113 ? -11.125 -6.52 -3.082 1 95.38 113 PHE A N 1
ATOM 932 C CA . PHE A 1 113 ? -10.383 -7.707 -2.672 1 95.38 113 PHE A CA 1
ATOM 933 C C . PHE A 1 113 ? -10.664 -8.039 -1.209 1 95.38 113 PHE A C 1
ATOM 935 O O . PHE A 1 113 ? -10.875 -9.203 -0.86 1 95.38 113 PHE A O 1
ATOM 942 N N . LEU A 1 114 ? -10.703 -7.055 -0.408 1 93.31 114 LEU A N 1
ATOM 943 C CA . LEU A 1 114 ? -10.898 -7.242 1.024 1 93.31 114 LEU A CA 1
ATOM 944 C C . LEU A 1 114 ? -12.281 -7.82 1.308 1 93.31 114 LEU A C 1
ATOM 946 O O . LEU A 1 114 ? -12.453 -8.594 2.254 1 93.31 114 LEU A O 1
ATOM 950 N N . SER A 1 115 ? -13.266 -7.426 0.481 1 95.75 115 SER A N 1
ATOM 951 C CA . SER A 1 115 ? -14.609 -7.988 0.631 1 95.75 115 SER A CA 1
ATOM 952 C C . SER A 1 115 ? -14.602 -9.5 0.448 1 95.75 115 SER A C 1
ATOM 954 O O . SER A 1 115 ? -15.281 -10.227 1.178 1 95.75 115 SER A O 1
ATOM 956 N N . PHE A 1 116 ? -13.836 -9.977 -0.487 1 97.25 116 PHE A N 1
ATOM 957 C CA . PHE A 1 116 ? -13.641 -11.406 -0.695 1 97.25 116 PHE A CA 1
ATOM 958 C C . PHE A 1 116 ? -12.852 -12.023 0.458 1 97.25 116 PHE A C 1
ATOM 960 O O . PHE A 1 116 ? -13.289 -13 1.064 1 97.25 116 PHE A O 1
ATOM 967 N N . PHE A 1 117 ? -11.758 -11.422 0.762 1 95.75 117 PHE A N 1
ATOM 968 C CA . PHE A 1 117 ? -10.805 -11.953 1.732 1 95.75 117 PHE A CA 1
ATOM 969 C C . PHE A 1 117 ? -11.453 -12.086 3.105 1 95.75 117 PHE A C 1
ATOM 971 O O . PHE A 1 117 ? -11.227 -13.07 3.809 1 95.75 117 PHE A O 1
ATOM 978 N N . ASN A 1 118 ? -12.328 -11.164 3.428 1 95.12 118 ASN A N 1
ATOM 979 C CA . ASN A 1 118 ? -12.961 -11.133 4.742 1 95.12 118 ASN A CA 1
ATOM 980 C C . ASN A 1 118 ? -14.008 -12.234 4.883 1 95.12 118 ASN A C 1
ATOM 982 O O . ASN A 1 118 ? -14.43 -12.555 5.992 1 95.12 118 ASN A O 1
ATOM 986 N N . LYS A 1 119 ? -14.43 -12.797 3.838 1 96.88 119 LYS A N 1
ATOM 987 C CA . LYS A 1 119 ? -15.422 -13.859 3.859 1 96.88 119 LYS A CA 1
ATOM 988 C C . LYS A 1 119 ? -14.758 -15.234 3.984 1 96.88 119 LYS A C 1
ATOM 990 O O . LYS A 1 119 ? -15.43 -16.234 4.25 1 96.88 119 LYS A O 1
ATOM 995 N N . LEU A 1 120 ? -13.5 -15.266 3.787 1 97.38 120 LEU A N 1
ATOM 996 C CA . LEU A 1 120 ? -12.766 -16.516 3.926 1 97.38 120 LEU A CA 1
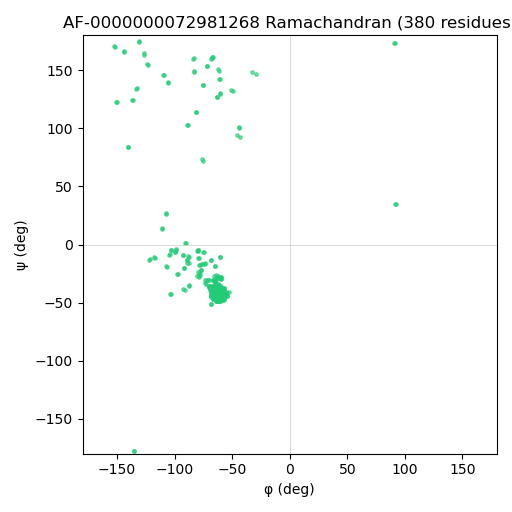ATOM 997 C C . LEU A 1 120 ? -12.656 -16.922 5.391 1 97.38 120 LEU A C 1
ATOM 999 O O . LEU A 1 120 ? -12.695 -16.062 6.281 1 97.38 120 LEU A O 1
ATOM 1003 N N . SER A 1 121 ? -12.523 -18.219 5.605 1 96.19 121 SER A N 1
ATOM 1004 C CA . SER A 1 121 ? -12.227 -18.703 6.949 1 96.19 121 SER A CA 1
ATOM 1005 C C . SER A 1 121 ? -10.828 -18.297 7.391 1 96.19 121 SER A C 1
ATOM 1007 O O . SER A 1 121 ? -9.984 -17.938 6.559 1 96.19 121 SER A O 1
ATOM 1009 N N . GLU A 1 122 ? -10.578 -18.312 8.648 1 95.5 122 GLU A N 1
ATOM 1010 C CA . GLU A 1 122 ? -9.25 -18 9.172 1 95.5 122 GLU A CA 1
ATOM 1011 C C . GLU A 1 122 ? -8.195 -18.922 8.57 1 95.5 122 GLU A C 1
ATOM 1013 O O . GLU A 1 122 ? -7.086 -18.484 8.25 1 95.5 122 GLU A O 1
ATOM 1018 N N . GLN A 1 123 ? -8.562 -20.156 8.445 1 96.12 123 GLN A N 1
ATOM 1019 C CA . GLN A 1 123 ? -7.641 -21.125 7.887 1 96.12 123 GLN A CA 1
ATOM 1020 C C . GLN A 1 123 ? -7.297 -20.797 6.434 1 96.12 123 GLN A C 1
ATOM 1022 O O . GLN A 1 123 ? -6.133 -20.859 6.039 1 96.12 123 GLN A O 1
ATOM 1027 N N . GLN A 1 124 ? -8.297 -20.453 5.652 1 96.12 124 GLN A N 1
ATOM 1028 C CA . GLN A 1 124 ? -8.086 -20.094 4.254 1 96.12 124 GLN A CA 1
ATOM 1029 C C . GLN A 1 124 ? -7.199 -18.859 4.129 1 96.12 124 GLN A C 1
ATOM 1031 O O . GLN A 1 124 ? -6.297 -18.812 3.289 1 96.12 124 GLN A O 1
ATOM 1036 N N . ARG A 1 125 ? -7.426 -17.891 4.938 1 95 125 ARG A N 1
ATOM 1037 C CA . ARG A 1 125 ? -6.621 -16.672 4.934 1 95 125 ARG A CA 1
ATOM 1038 C C . ARG A 1 125 ? -5.168 -16.969 5.273 1 95 125 ARG A C 1
ATOM 1040 O O . ARG A 1 125 ? -4.254 -16.484 4.602 1 95 125 ARG A O 1
ATOM 1047 N N . LYS A 1 126 ? -4.945 -17.781 6.227 1 93.69 126 LYS A N 1
ATOM 1048 C CA . LYS A 1 126 ? -3.604 -18.172 6.652 1 93.69 126 LYS A CA 1
ATOM 1049 C C . LYS A 1 126 ? -2.883 -18.938 5.551 1 93.69 126 LYS A C 1
ATOM 1051 O O . LYS A 1 126 ? -1.695 -18.719 5.301 1 93.69 126 LYS A O 1
ATOM 1056 N N . GLU A 1 127 ? -3.611 -19.781 4.953 1 94.69 127 GLU A N 1
ATOM 1057 C CA . GLU A 1 127 ? -3.029 -20.562 3.871 1 94.69 127 GLU A CA 1
ATOM 1058 C C . GLU A 1 127 ? -2.545 -19.672 2.732 1 94.69 127 GLU A C 1
ATOM 1060 O O . GLU A 1 127 ? -1.451 -19.875 2.201 1 94.69 127 GLU A O 1
ATOM 1065 N N . LEU A 1 128 ? -3.346 -18.766 2.389 1 91.75 128 LEU A N 1
ATOM 1066 C CA . LEU A 1 128 ? -2.973 -17.844 1.317 1 91.75 128 LEU A CA 1
ATOM 1067 C C . LEU A 1 128 ? -1.735 -17.031 1.7 1 91.75 128 LEU A C 1
ATOM 1069 O O . LEU A 1 128 ? -0.825 -16.859 0.886 1 91.75 128 LEU A O 1
ATOM 1073 N N . THR A 1 129 ? -1.7 -16.578 2.947 1 88.12 129 THR A N 1
ATOM 1074 C CA . THR A 1 129 ? -0.579 -15.789 3.441 1 88.12 129 THR A CA 1
ATOM 1075 C C . THR A 1 129 ? 0.684 -16.641 3.535 1 88.12 129 THR A C 1
ATOM 1077 O O . THR A 1 129 ? 1.762 -16.219 3.115 1 88.12 129 THR A O 1
ATOM 1080 N N . GLU A 1 130 ? 0.561 -17.797 3.977 1 89.06 130 GLU A N 1
ATOM 1081 C CA . GLU A 1 130 ? 1.69 -18.703 4.148 1 89.06 130 GLU A CA 1
ATOM 1082 C C . GLU A 1 130 ? 2.277 -19.125 2.803 1 89.06 130 GLU A C 1
ATOM 1084 O O . GLU A 1 130 ? 3.494 -19.281 2.674 1 89.06 130 GLU A O 1
ATOM 1089 N N . LYS A 1 131 ? 1.459 -19.297 1.896 1 87.44 131 LYS A N 1
ATOM 1090 C CA . LYS A 1 131 ? 1.938 -19.688 0.573 1 87.44 131 LYS A CA 1
ATOM 1091 C C . LYS A 1 131 ? 2.83 -18.594 -0.028 1 87.44 131 LYS A C 1
ATOM 1093 O O . LYS A 1 131 ? 3.854 -18.906 -0.645 1 87.44 131 LYS A O 1
ATOM 1098 N N . SER A 1 132 ? 2.395 -17.422 0.193 1 85.56 132 SER A N 1
ATOM 1099 C CA . SER A 1 132 ? 3.211 -16.312 -0.288 1 85.56 132 SER A CA 1
ATOM 1100 C C . SER A 1 132 ? 4.566 -16.281 0.406 1 85.56 132 SER A C 1
ATOM 1102 O O . SER A 1 132 ? 5.602 -16.109 -0.246 1 85.56 132 SER A O 1
ATOM 1104 N N . TYR A 1 133 ? 4.539 -16.5 1.642 1 87.31 133 TYR A N 1
ATOM 1105 C CA . TYR A 1 133 ? 5.766 -16.531 2.428 1 87.31 133 TYR A CA 1
ATOM 1106 C C . TYR A 1 133 ? 6.672 -17.672 1.989 1 87.31 133 TYR A C 1
ATOM 1108 O O . TYR A 1 133 ? 7.867 -17.469 1.764 1 87.31 133 TYR A O 1
ATOM 1116 N N . VAL A 1 134 ? 6.109 -18.812 1.847 1 86.25 134 VAL A N 1
ATOM 1117 C CA . VAL A 1 134 ? 6.855 -20 1.464 1 86.25 134 VAL A CA 1
ATOM 1118 C C . VAL A 1 134 ? 7.441 -19.828 0.065 1 86.25 134 VAL A C 1
ATOM 1120 O O . VAL A 1 134 ? 8.602 -20.172 -0.18 1 86.25 134 VAL A O 1
ATOM 1123 N N . GLY A 1 135 ? 6.625 -19.281 -0.808 1 87.44 135 GLY A N 1
ATOM 1124 C CA . GLY A 1 135 ? 7.121 -19.016 -2.148 1 87.44 135 GLY A CA 1
ATOM 1125 C C . GLY A 1 135 ? 8.312 -18.062 -2.162 1 87.44 135 GLY A C 1
ATOM 1126 O O . GLY A 1 135 ? 9.297 -18.312 -2.863 1 87.44 135 GLY A O 1
ATOM 1127 N N . THR A 1 136 ? 8.258 -17.078 -1.334 1 89 136 THR A N 1
ATOM 1128 C CA . THR A 1 136 ? 9.352 -16.109 -1.247 1 89 136 THR A CA 1
ATOM 1129 C C . THR A 1 136 ? 10.602 -16.766 -0.659 1 89 136 THR A C 1
ATOM 1131 O O . THR A 1 136 ? 11.703 -16.594 -1.183 1 89 136 THR A O 1
ATOM 1134 N N . LYS A 1 137 ? 10.383 -17.5 0.351 1 90 137 LYS A N 1
ATOM 1135 C CA . LYS A 1 137 ? 11.5 -18.188 0.985 1 90 137 LYS A CA 1
ATOM 1136 C C . LYS A 1 137 ? 12.172 -19.156 0.013 1 90 137 LYS A C 1
ATOM 1138 O O . LYS A 1 137 ? 13.406 -19.25 -0.03 1 90 137 LYS A O 1
ATOM 1143 N N . PHE A 1 138 ? 11.352 -19.828 -0.677 1 88.75 138 PHE A N 1
ATOM 1144 C CA . PHE A 1 138 ? 11.867 -20.781 -1.653 1 88.75 138 PHE A CA 1
ATOM 1145 C C . PHE A 1 138 ? 12.734 -20.062 -2.691 1 88.75 138 PHE A C 1
ATOM 1147 O O . PHE A 1 138 ? 13.797 -20.562 -3.07 1 88.75 138 PHE A O 1
ATOM 1154 N N . MET A 1 139 ? 12.312 -18.938 -3.057 1 89.56 139 MET A N 1
ATOM 1155 C CA . MET A 1 139 ? 13.031 -18.156 -4.051 1 89.56 139 MET A CA 1
ATOM 1156 C C . MET A 1 139 ? 14.352 -17.625 -3.484 1 89.56 139 MET A C 1
ATOM 1158 O O . MET A 1 139 ? 15.375 -17.641 -4.172 1 89.56 139 MET A O 1
ATOM 1162 N N . LEU A 1 140 ? 14.391 -17.266 -2.244 1 91.12 140 LEU A N 1
ATOM 1163 C CA . LEU A 1 140 ? 15.547 -16.641 -1.609 1 91.12 140 LEU A CA 1
ATOM 1164 C C . LEU A 1 140 ? 16.609 -17.672 -1.273 1 91.12 140 LEU A C 1
ATOM 1166 O O . LEU A 1 140 ? 17.797 -17.359 -1.2 1 91.12 140 LEU A O 1
ATOM 1170 N N . ASN A 1 141 ? 16.188 -18.906 -1.133 1 91.5 141 ASN A N 1
ATOM 1171 C CA . ASN A 1 141 ? 17.094 -19.906 -0.605 1 91.5 141 ASN A CA 1
ATOM 1172 C C . ASN A 1 141 ? 17.562 -20.875 -1.697 1 91.5 141 ASN A C 1
ATOM 1174 O O . ASN A 1 141 ? 17.891 -22.031 -1.416 1 91.5 141 ASN A O 1
ATOM 1178 N N . LYS A 1 142 ? 17.562 -20.422 -2.869 1 93.69 142 LYS A N 1
ATOM 1179 C CA . LYS A 1 142 ? 18.172 -21.203 -3.943 1 93.69 142 LYS A CA 1
ATOM 1180 C C . LYS A 1 142 ? 19.656 -21.438 -3.695 1 93.69 142 LYS A C 1
ATOM 1182 O O . LYS A 1 142 ? 20.328 -20.578 -3.127 1 93.69 142 LYS A O 1
ATOM 1187 N N . PRO A 1 143 ? 20.141 -22.562 -4.18 1 94.25 143 PRO A N 1
ATOM 1188 C CA . PRO A 1 143 ? 21.531 -22.922 -3.877 1 94.25 143 PRO A CA 1
ATOM 1189 C C . PRO A 1 143 ? 22.531 -21.906 -4.43 1 94.25 143 PRO A C 1
ATOM 1191 O O . PRO A 1 143 ? 23.625 -21.75 -3.879 1 94.25 143 PRO A O 1
ATOM 1194 N N . PHE A 1 144 ? 22.234 -21.219 -5.449 1 95.69 144 PHE A N 1
ATOM 1195 C CA . PHE A 1 144 ? 23.172 -20.312 -6.102 1 95.69 144 PHE A CA 1
ATOM 1196 C C . PHE A 1 144 ? 23.062 -18.922 -5.508 1 95.69 144 PHE A C 1
ATOM 1198 O O . PHE A 1 144 ? 23.781 -18 -5.938 1 95.69 144 PHE A O 1
ATOM 1205 N N . LEU A 1 145 ? 22.219 -18.766 -4.551 1 95.62 145 LEU A N 1
ATOM 1206 C CA . LEU A 1 145 ? 22.016 -17.469 -3.934 1 95.62 145 LEU A CA 1
ATOM 1207 C C . LEU A 1 145 ? 22.562 -17.438 -2.514 1 95.62 145 LEU A C 1
ATOM 1209 O O . LEU A 1 145 ? 22.594 -18.469 -1.834 1 95.62 145 LEU A O 1
ATOM 1213 N N . SER A 1 146 ? 23.078 -16.297 -2.096 1 96.88 146 SER A N 1
ATOM 1214 C CA . SER A 1 146 ? 23.5 -16.016 -0.727 1 96.88 146 SER A CA 1
ATOM 1215 C C . SER A 1 146 ? 23.047 -14.617 -0.29 1 96.88 146 SER A C 1
ATOM 1217 O O . SER A 1 146 ? 23.328 -13.625 -0.965 1 96.88 146 SER A O 1
ATOM 1219 N N . LEU A 1 147 ? 22.359 -14.562 0.758 1 97.31 147 LEU A N 1
ATOM 1220 C CA . LEU A 1 147 ? 21.844 -13.297 1.264 1 97.31 147 LEU A CA 1
ATOM 1221 C C . LEU A 1 147 ? 22.938 -12.477 1.924 1 97.31 147 LEU A C 1
ATOM 1223 O O . LEU A 1 147 ? 23.766 -13.023 2.668 1 97.31 147 LEU A O 1
ATOM 1227 N N . LYS A 1 148 ? 22.938 -11.25 1.647 1 97.44 148 LYS A N 1
ATOM 1228 C CA . LYS A 1 148 ? 23.828 -10.297 2.299 1 97.44 148 LYS A CA 1
ATOM 1229 C C . LYS A 1 148 ? 23.219 -9.75 3.582 1 97.44 148 LYS A C 1
ATOM 1231 O O . LYS A 1 148 ? 23.922 -9.148 4.406 1 97.44 148 LYS A O 1
ATOM 1236 N N . ILE A 1 149 ? 21.922 -9.93 3.744 1 97.62 149 ILE A N 1
ATOM 1237 C CA . ILE A 1 149 ? 21.172 -9.375 4.863 1 97.62 149 ILE A CA 1
ATOM 1238 C C . ILE A 1 149 ? 20.312 -10.461 5.504 1 97.62 149 ILE A C 1
ATOM 1240 O O . ILE A 1 149 ? 20.266 -11.586 5.008 1 97.62 149 ILE A O 1
ATOM 1244 N N . ASP A 1 150 ? 19.688 -10.109 6.57 1 96.88 150 ASP A N 1
ATOM 1245 C CA . ASP A 1 150 ? 18.797 -11.039 7.262 1 96.88 150 ASP A CA 1
ATOM 1246 C C . ASP A 1 150 ? 17.641 -11.477 6.363 1 96.88 150 ASP A C 1
ATOM 1248 O O . ASP A 1 150 ? 17.094 -10.672 5.609 1 96.88 150 ASP A O 1
ATOM 1252 N N . GLU A 1 151 ? 17.281 -12.742 6.488 1 96.25 151 GLU A N 1
ATOM 1253 C CA . GLU A 1 151 ? 16.234 -13.297 5.625 1 96.25 151 GLU A CA 1
ATOM 1254 C C . GLU A 1 151 ? 14.914 -12.562 5.805 1 96.25 151 GLU A C 1
ATOM 1256 O O . GLU A 1 151 ? 14.242 -12.234 4.824 1 96.25 151 GLU A O 1
ATOM 1261 N N . ASP A 1 152 ? 14.484 -12.266 7.023 1 96.31 152 ASP A N 1
ATOM 1262 C CA . ASP A 1 152 ? 13.234 -11.562 7.277 1 96.31 152 ASP A CA 1
ATOM 1263 C C . ASP A 1 152 ? 13.242 -10.172 6.652 1 96.31 152 ASP A C 1
ATOM 1265 O O . ASP A 1 152 ? 12.219 -9.703 6.145 1 96.31 152 ASP A O 1
ATOM 1269 N N . LEU A 1 153 ? 14.414 -9.523 6.715 1 97.56 153 LEU A N 1
ATOM 1270 C CA . LEU A 1 153 ? 14.547 -8.219 6.078 1 97.56 153 LEU A CA 1
ATOM 1271 C C . LEU A 1 153 ? 14.422 -8.336 4.562 1 97.56 153 LEU A C 1
ATOM 1273 O O . LEU A 1 153 ? 13.703 -7.559 3.934 1 97.56 153 LEU A O 1
ATOM 1277 N N . ALA A 1 154 ? 15.109 -9.328 4.027 1 97.62 154 ALA A N 1
ATOM 1278 C CA . ALA A 1 154 ? 15.039 -9.539 2.582 1 97.62 154 ALA A CA 1
ATOM 1279 C C . ALA A 1 154 ? 13.594 -9.773 2.133 1 97.62 154 ALA A C 1
ATOM 1281 O O . ALA A 1 154 ? 13.133 -9.164 1.173 1 97.62 154 ALA A O 1
ATOM 1282 N N . ILE A 1 155 ? 12.906 -10.625 2.85 1 95.62 155 ILE A N 1
ATOM 1283 C CA . ILE A 1 155 ? 11.523 -10.945 2.52 1 95.62 155 ILE A CA 1
ATOM 1284 C C . ILE A 1 155 ? 10.664 -9.688 2.627 1 95.62 155 ILE A C 1
ATOM 1286 O O . ILE A 1 155 ? 9.844 -9.414 1.749 1 95.62 155 ILE A O 1
ATOM 1290 N N . SER A 1 156 ? 10.82 -8.891 3.654 1 96.69 156 SER A N 1
ATOM 1291 C CA . SER A 1 156 ? 10.039 -7.68 3.881 1 96.69 156 SER A CA 1
ATOM 1292 C C . SER A 1 156 ? 10.289 -6.648 2.787 1 96.69 156 SER A C 1
ATOM 1294 O O . SER A 1 156 ? 9.367 -5.965 2.348 1 96.69 156 SER A O 1
ATOM 1296 N N . ILE A 1 157 ? 11.547 -6.531 2.361 1 97.38 157 ILE A N 1
ATOM 1297 C CA . ILE A 1 157 ? 11.898 -5.598 1.293 1 97.38 157 ILE A CA 1
ATOM 1298 C C . ILE A 1 157 ? 11.195 -6.012 0.001 1 97.38 157 ILE A C 1
ATOM 1300 O O . ILE A 1 157 ? 10.57 -5.18 -0.665 1 97.38 157 ILE A O 1
ATOM 1304 N N . LEU A 1 158 ? 11.281 -7.27 -0.34 1 95 158 LEU A N 1
ATOM 1305 C CA . LEU A 1 158 ? 10.656 -7.77 -1.561 1 95 158 LEU A CA 1
ATOM 1306 C C . LEU A 1 158 ? 9.141 -7.605 -1.499 1 95 158 LEU A C 1
ATOM 1308 O O . LEU A 1 158 ? 8.516 -7.184 -2.475 1 95 158 LEU A O 1
ATOM 1312 N N . THR A 1 159 ? 8.625 -7.879 -0.367 1 92.25 159 THR A N 1
ATOM 1313 C CA . THR A 1 159 ? 7.191 -7.707 -0.165 1 92.25 159 THR A CA 1
ATOM 1314 C C . THR A 1 159 ? 6.793 -6.242 -0.327 1 92.25 159 THR A C 1
ATOM 1316 O O . THR A 1 159 ? 5.828 -5.93 -1.026 1 92.25 159 THR A O 1
ATOM 1319 N N . ALA A 1 160 ? 7.527 -5.387 0.294 1 94.75 160 ALA A N 1
ATOM 1320 C CA . ALA A 1 160 ? 7.25 -3.955 0.194 1 94.75 160 ALA A CA 1
ATOM 1321 C C . ALA A 1 160 ? 7.262 -3.494 -1.261 1 94.75 160 ALA A C 1
ATOM 1323 O O . ALA A 1 160 ? 6.371 -2.758 -1.691 1 94.75 160 ALA A O 1
ATOM 1324 N N . MET A 1 161 ? 8.211 -3.949 -1.975 1 95.88 161 MET A N 1
ATOM 1325 C CA . MET A 1 161 ? 8.328 -3.553 -3.375 1 95.88 161 MET A CA 1
ATOM 1326 C C . MET A 1 161 ? 7.176 -4.113 -4.199 1 95.88 161 MET A C 1
ATOM 1328 O O . MET A 1 161 ? 6.559 -3.389 -4.984 1 95.88 161 MET A O 1
ATOM 1332 N N . LEU A 1 162 ? 6.863 -5.305 -3.969 1 93 162 LEU A N 1
ATOM 1333 C CA . LEU A 1 162 ? 5.82 -5.945 -4.77 1 93 162 LEU A CA 1
ATOM 1334 C C . LEU A 1 162 ? 4.453 -5.355 -4.445 1 93 162 LEU A C 1
ATOM 1336 O O . LEU A 1 162 ? 3.635 -5.148 -5.344 1 93 162 LEU A O 1
ATOM 1340 N N . THR A 1 163 ? 4.281 -5.051 -3.24 1 92.06 163 THR A N 1
ATOM 1341 C CA . THR A 1 163 ? 2.967 -4.562 -2.842 1 92.06 163 THR A CA 1
ATOM 1342 C C . THR A 1 163 ? 2.805 -3.09 -3.207 1 92.06 163 THR A C 1
ATOM 1344 O O . THR A 1 163 ? 1.719 -2.523 -3.059 1 92.06 163 THR A O 1
ATOM 1347 N N . SER A 1 164 ? 3.885 -2.479 -3.715 1 94.38 164 SER A N 1
ATOM 1348 C CA . SER A 1 164 ? 3.77 -1.115 -4.223 1 94.38 164 SER A CA 1
ATOM 1349 C C . SER A 1 164 ? 2.773 -1.034 -5.371 1 94.38 164 SER A C 1
ATOM 1351 O O . SER A 1 164 ? 2.334 0.055 -5.746 1 94.38 164 SER A O 1
ATOM 1353 N N . ILE A 1 165 ? 2.338 -2.141 -5.871 1 93.12 165 ILE A N 1
ATOM 1354 C CA . ILE A 1 165 ? 1.344 -2.209 -6.934 1 93.12 165 ILE A CA 1
ATOM 1355 C C . ILE A 1 165 ? 0.05 -1.54 -6.477 1 93.12 165 ILE A C 1
ATOM 1357 O O . ILE A 1 165 ? -0.694 -0.991 -7.293 1 93.12 165 ILE A O 1
ATOM 1361 N N . SER A 1 166 ? -0.175 -1.561 -5.199 1 92 166 SER A N 1
ATOM 1362 C CA . SER A 1 166 ? -1.391 -0.98 -4.637 1 92 166 SER A CA 1
ATOM 1363 C C . SER A 1 166 ? -1.432 0.529 -4.852 1 92 166 SER A C 1
ATOM 1365 O O . SER A 1 166 ? -2.49 1.149 -4.727 1 92 166 SER A O 1
ATOM 1367 N N . GLN A 1 167 ? -0.29 1.089 -5.129 1 90.31 167 GLN A N 1
ATOM 1368 C CA . GLN A 1 167 ? -0.209 2.537 -5.277 1 90.31 167 GLN A CA 1
ATOM 1369 C C . GLN A 1 167 ? 0.059 2.926 -6.73 1 90.31 167 GLN A C 1
ATOM 1371 O O . GLN A 1 167 ? 0.428 4.066 -7.016 1 90.31 167 GLN A O 1
ATOM 1376 N N . LYS A 1 168 ? -0.103 2.037 -7.578 1 92.44 168 LYS A N 1
ATOM 1377 C CA . LYS A 1 168 ? 0.312 2.268 -8.961 1 92.44 168 LYS A CA 1
ATOM 1378 C C . LYS A 1 168 ? -0.421 3.461 -9.562 1 92.44 168 LYS A C 1
ATOM 1380 O O . LYS A 1 168 ? 0.15 4.211 -10.359 1 92.44 168 LYS A O 1
ATOM 1385 N N . ASP A 1 169 ? -1.643 3.734 -9.117 1 87.38 169 ASP A N 1
ATOM 1386 C CA . ASP A 1 169 ? -2.451 4.797 -9.703 1 87.38 169 ASP A CA 1
ATOM 1387 C C . ASP A 1 169 ? -2.025 6.168 -9.18 1 87.38 169 ASP A C 1
ATOM 1389 O O . ASP A 1 169 ? -2.42 7.199 -9.727 1 87.38 169 ASP A O 1
ATOM 1393 N N . LYS A 1 170 ? -1.193 6.176 -8.148 1 84.94 170 LYS A N 1
ATOM 1394 C CA . LYS A 1 170 ? -0.717 7.43 -7.57 1 84.94 170 LYS A CA 1
ATOM 1395 C C . LYS A 1 170 ? 0.674 7.781 -8.086 1 84.94 170 LYS A C 1
ATOM 1397 O O . LYS A 1 170 ? 1.211 8.844 -7.77 1 84.94 170 LYS A O 1
ATOM 1402 N N . MET A 1 171 ? 1.198 6.914 -8.836 1 91.38 171 MET A N 1
ATOM 1403 C CA . MET A 1 171 ? 2.539 7.141 -9.367 1 91.38 171 MET A CA 1
ATOM 1404 C C . MET A 1 171 ? 2.486 8.008 -10.617 1 91.38 171 MET A C 1
ATOM 1406 O O . MET A 1 171 ? 1.51 7.969 -11.367 1 91.38 171 MET A O 1
ATOM 1410 N N . LEU A 1 172 ? 3.527 8.758 -10.781 1 92.81 172 LEU A N 1
ATOM 1411 C CA . LEU A 1 172 ? 3.58 9.711 -11.883 1 92.81 172 LEU A CA 1
ATOM 1412 C C . LEU A 1 172 ? 4.137 9.055 -13.141 1 92.81 172 LEU A C 1
ATOM 1414 O O . LEU A 1 172 ? 4.129 9.664 -14.211 1 92.81 172 LEU A O 1
ATOM 1418 N N . CYS A 1 173 ? 4.668 7.859 -13.023 1 93.88 173 CYS A N 1
ATOM 1419 C CA . CYS A 1 173 ? 5.152 7.09 -14.164 1 93.88 173 CYS A CA 1
ATOM 1420 C C . CYS A 1 173 ? 4.691 5.637 -14.078 1 93.88 173 CYS A C 1
ATOM 1422 O O . CYS A 1 173 ? 3.939 5.277 -13.172 1 93.88 173 CYS A O 1
ATOM 1424 N N . ASP A 1 174 ? 5.102 4.855 -15 1 95.44 174 ASP A N 1
ATOM 1425 C CA . ASP A 1 174 ? 4.715 3.447 -15.031 1 95.44 174 ASP A CA 1
ATOM 1426 C C . ASP A 1 174 ? 5.246 2.705 -13.812 1 95.44 174 ASP A C 1
ATOM 1428 O O . ASP A 1 174 ? 6.449 2.719 -13.539 1 95.44 174 ASP A O 1
ATOM 1432 N N . SER A 1 175 ? 4.367 2.07 -13.172 1 96.69 175 SER A N 1
ATOM 1433 C CA . SER A 1 175 ? 4.742 1.379 -11.945 1 96.69 175 SER A CA 1
ATOM 1434 C C . SER A 1 175 ? 5.742 0.263 -12.219 1 96.69 175 SER A C 1
ATOM 1436 O O . SER A 1 175 ? 6.551 -0.082 -11.352 1 96.69 175 SER A O 1
ATOM 1438 N N . VAL A 1 176 ? 5.707 -0.334 -13.406 1 97 176 VAL A N 1
ATOM 1439 C CA . VAL A 1 176 ? 6.645 -1.387 -13.781 1 97 176 VAL A CA 1
ATOM 1440 C C . VAL A 1 176 ? 8.062 -0.819 -13.852 1 97 176 VAL A C 1
ATOM 1442 O O . VAL A 1 176 ? 9.016 -1.471 -13.422 1 97 176 VAL A O 1
ATOM 1445 N N . GLU A 1 177 ? 8.125 0.371 -14.305 1 97.44 177 GLU A N 1
ATOM 1446 C CA . GLU A 1 177 ? 9.422 1.049 -14.352 1 97.44 177 GLU A CA 1
ATOM 1447 C C . GLU A 1 177 ? 9.93 1.353 -12.945 1 97.44 177 GLU A C 1
ATOM 1449 O O . GLU A 1 177 ? 11.125 1.199 -12.664 1 97.44 177 GLU A O 1
ATOM 1454 N N . VAL A 1 178 ? 9.039 1.77 -12.102 1 98.25 178 VAL A N 1
ATOM 1455 C CA . VAL A 1 178 ? 9.383 2.094 -10.719 1 98.25 178 VAL A CA 1
ATOM 1456 C C . VAL A 1 178 ? 9.914 0.85 -10.008 1 98.25 178 VAL A C 1
ATOM 1458 O O . VAL A 1 178 ? 11 0.876 -9.43 1 98.25 178 VAL A O 1
ATOM 1461 N N . PHE A 1 179 ? 9.195 -0.221 -10.148 1 98.31 179 PHE A N 1
ATOM 1462 C CA . PHE A 1 179 ? 9.617 -1.477 -9.547 1 98.31 179 PHE A CA 1
ATOM 1463 C C . PHE A 1 179 ? 10.953 -1.935 -10.117 1 98.31 179 PHE A C 1
ATOM 1465 O O . PHE A 1 179 ? 11.844 -2.352 -9.375 1 98.31 179 PHE A O 1
ATOM 1472 N N . GLY A 1 180 ? 11.008 -1.898 -11.422 1 98.44 180 GLY A N 1
ATOM 1473 C CA . GLY A 1 180 ? 12.234 -2.301 -12.086 1 98.44 180 GLY A CA 1
ATOM 1474 C C . GLY A 1 180 ? 13.453 -1.544 -11.594 1 98.44 180 GLY A C 1
ATOM 1475 O O . GLY A 1 180 ? 14.5 -2.143 -11.336 1 98.44 180 GLY A O 1
ATOM 1476 N N . PHE A 1 181 ? 13.336 -0.268 -11.438 1 98.56 181 PHE A N 1
ATOM 1477 C CA . PHE A 1 181 ? 14.43 0.546 -10.938 1 98.56 181 PHE A CA 1
ATOM 1478 C C . PHE A 1 181 ? 14.844 0.097 -9.539 1 98.56 181 PHE A C 1
ATOM 1480 O O . PHE A 1 181 ? 16.031 -0.07 -9.25 1 98.56 181 PHE A O 1
ATOM 1487 N N . MET A 1 182 ? 13.836 -0.095 -8.711 1 98.62 182 MET A N 1
ATOM 1488 C CA . MET A 1 182 ? 14.117 -0.45 -7.32 1 98.62 182 MET A CA 1
ATOM 1489 C C . MET A 1 182 ? 14.82 -1.8 -7.234 1 98.62 182 MET A C 1
ATOM 1491 O O . MET A 1 182 ? 15.891 -1.91 -6.625 1 98.62 182 MET A O 1
ATOM 1495 N N . ILE A 1 183 ? 14.281 -2.793 -7.918 1 98.44 183 ILE A N 1
ATOM 1496 C CA . ILE A 1 183 ? 14.836 -4.133 -7.773 1 98.44 183 ILE A CA 1
ATOM 1497 C C . ILE A 1 183 ? 16.219 -4.191 -8.414 1 98.44 183 ILE A C 1
ATOM 1499 O O . ILE A 1 183 ? 17.141 -4.832 -7.887 1 98.44 183 ILE A O 1
ATOM 1503 N N . ASP A 1 184 ? 16.422 -3.504 -9.5 1 98.38 184 ASP A N 1
ATOM 1504 C CA . ASP A 1 184 ? 17.703 -3.523 -10.18 1 98.38 184 ASP A CA 1
ATOM 1505 C C . ASP A 1 184 ? 18.797 -2.9 -9.312 1 98.38 184 ASP A C 1
ATOM 1507 O O . ASP A 1 184 ? 19.953 -3.312 -9.375 1 98.38 184 ASP A O 1
ATOM 1511 N N . ASN A 1 185 ? 18.406 -1.949 -8.516 1 98.44 185 ASN A N 1
ATOM 1512 C CA . ASN A 1 185 ? 19.422 -1.226 -7.758 1 98.44 185 ASN A CA 1
ATOM 1513 C C . ASN A 1 185 ? 19.516 -1.739 -6.32 1 98.44 185 ASN A C 1
ATOM 1515 O O . ASN A 1 185 ? 20.422 -1.358 -5.578 1 98.44 185 ASN A O 1
ATOM 1519 N N . LEU A 1 186 ? 18.625 -2.629 -5.945 1 98.56 186 LEU A N 1
ATOM 1520 C CA . LEU A 1 186 ? 18.672 -3.156 -4.586 1 98.56 186 LEU A CA 1
ATOM 1521 C C . LEU A 1 186 ? 19.172 -4.594 -4.574 1 98.56 186 LEU A C 1
ATOM 1523 O O . LEU A 1 186 ? 19.609 -5.094 -3.535 1 98.56 186 LEU A O 1
ATOM 1527 N N . ILE A 1 187 ? 19.125 -5.266 -5.715 1 98.19 187 ILE A N 1
ATOM 1528 C CA . ILE A 1 187 ? 19.375 -6.703 -5.781 1 98.19 187 ILE A CA 1
ATOM 1529 C C . ILE A 1 187 ? 20.781 -7.016 -5.281 1 98.19 187 ILE A C 1
ATOM 1531 O O . ILE A 1 187 ? 20.984 -8.008 -4.574 1 98.19 187 ILE A O 1
ATOM 1535 N N . ASP A 1 188 ? 21.766 -6.141 -5.559 1 98 188 ASP A N 1
ATOM 1536 C CA . ASP A 1 188 ? 23.156 -6.367 -5.172 1 98 188 ASP A CA 1
ATOM 1537 C C . ASP A 1 188 ? 23.359 -6.105 -3.68 1 98 188 ASP A C 1
ATOM 1539 O O . ASP A 1 188 ? 24.375 -6.508 -3.107 1 98 188 ASP A O 1
ATOM 1543 N N . ASP A 1 189 ? 22.422 -5.418 -3.078 1 98.25 189 ASP A N 1
ATOM 1544 C CA . ASP A 1 189 ? 22.5 -5.156 -1.645 1 98.25 189 ASP A CA 1
ATOM 1545 C C . ASP A 1 189 ? 21.781 -6.234 -0.843 1 98.25 189 ASP A C 1
ATOM 1547 O O . ASP A 1 189 ? 22.016 -6.383 0.358 1 98.25 189 ASP A O 1
ATOM 1551 N N . ILE A 1 190 ? 20.859 -6.973 -1.518 1 98 190 ILE A N 1
ATOM 1552 C CA . ILE A 1 190 ? 20.094 -8.039 -0.879 1 98 190 ILE A CA 1
ATOM 1553 C C . ILE A 1 190 ? 20.859 -9.352 -0.954 1 98 190 ILE A C 1
ATOM 1555 O O . ILE A 1 190 ? 20.859 -10.133 -0.002 1 98 190 ILE A O 1
ATOM 1559 N N . PHE A 1 191 ? 21.562 -9.5 -2.053 1 97.19 191 PHE A N 1
ATOM 1560 C CA . PHE A 1 191 ? 22.281 -10.742 -2.285 1 97.19 191 PHE A CA 1
ATOM 1561 C C . PHE A 1 191 ? 23.766 -10.469 -2.529 1 97.19 191 PHE A C 1
ATOM 1563 O O . PHE A 1 191 ? 24.125 -9.391 -3.002 1 97.19 191 PHE A O 1
ATOM 1570 N N . ASN A 1 192 ? 24.578 -11.516 -2.229 1 93.69 192 ASN A N 1
ATOM 1571 C CA . ASN A 1 192 ? 26 -11.484 -2.549 1 93.69 192 ASN A CA 1
ATOM 1572 C C . ASN A 1 192 ? 26.25 -11.672 -4.043 1 93.69 192 ASN A C 1
ATOM 1574 O O . ASN A 1 192 ? 25.469 -12.344 -4.723 1 93.69 192 ASN A O 1
ATOM 1578 N N . MET B 1 1 ? -26.047 39.281 26.469 1 46.09 1 MET B N 1
ATOM 1579 C CA . MET B 1 1 ? -26 38.375 25.344 1 46.09 1 MET B CA 1
ATOM 1580 C C . MET B 1 1 ? -24.797 37.438 25.453 1 46.09 1 MET B C 1
ATOM 1582 O O . MET B 1 1 ? -23.719 37.844 25.875 1 46.09 1 MET B O 1
ATOM 1586 N N . PRO B 1 2 ? -24.984 36.188 25.656 1 54.09 2 PRO B N 1
ATOM 1587 C CA . PRO B 1 2 ? -23.812 35.406 26.031 1 54.09 2 PRO B CA 1
ATOM 1588 C C . PRO B 1 2 ? -22.578 35.75 25.172 1 54.09 2 PRO B C 1
ATOM 1590 O O . PRO B 1 2 ? -22.719 36 23.969 1 54.09 2 PRO B O 1
ATOM 1593 N N . LYS B 1 3 ? -21.766 36.469 25.609 1 61.25 3 LYS B N 1
ATOM 1594 C CA . LYS B 1 3 ? -20.625 37.062 24.922 1 61.25 3 LYS B CA 1
ATOM 1595 C C . LYS B 1 3 ? -19.906 36.062 24.031 1 61.25 3 LYS B C 1
ATOM 1597 O O . LYS B 1 3 ? -19.562 34.969 24.484 1 61.25 3 LYS B O 1
ATOM 1602 N N . GLY B 1 4 ? -20.203 35.938 22.781 1 75.31 4 GLY B N 1
ATOM 1603 C CA . GLY B 1 4 ? -19.531 35.156 21.766 1 75.31 4 GLY B CA 1
ATOM 1604 C C . GLY B 1 4 ? -18.047 35 22.031 1 75.31 4 GLY B C 1
ATOM 1605 O O . GLY B 1 4 ? -17.5 35.656 22.922 1 75.31 4 GLY B O 1
ATOM 1606 N N . PHE B 1 5 ? -17.453 33.938 21.688 1 84.25 5 PHE B N 1
ATOM 1607 C CA . PHE B 1 5 ? -16.031 33.719 21.875 1 84.25 5 PHE B CA 1
ATOM 1608 C C . PHE B 1 5 ? -15.219 34.875 21.328 1 84.25 5 PHE B C 1
ATOM 1610 O O . PHE B 1 5 ? -15.539 35.438 20.281 1 84.25 5 PHE B O 1
ATOM 1617 N N . THR B 1 6 ? -14.297 35.312 22.125 1 90.06 6 THR B N 1
ATOM 1618 C CA . THR B 1 6 ? -13.352 36.281 21.625 1 90.06 6 THR B CA 1
ATOM 1619 C C . THR B 1 6 ? -12.453 35.688 20.547 1 90.06 6 THR B C 1
ATOM 1621 O O . THR B 1 6 ? -12.422 34.438 20.375 1 90.06 6 THR B O 1
ATOM 1624 N N . GLU B 1 7 ? -11.805 36.531 19.734 1 89.94 7 GLU B N 1
ATOM 1625 C CA . GLU B 1 7 ? -10.914 36.031 18.703 1 89.94 7 GLU B CA 1
ATOM 1626 C C . GLU B 1 7 ? -9.828 35.125 19.281 1 89.94 7 GLU B C 1
ATOM 1628 O O . GLU B 1 7 ? -9.477 34.125 18.688 1 89.94 7 GLU B O 1
ATOM 1633 N N . ASN B 1 8 ? -9.281 35.531 20.391 1 91.88 8 ASN B N 1
ATOM 1634 C CA . ASN B 1 8 ? -8.266 34.719 21.062 1 91.88 8 ASN B CA 1
ATOM 1635 C C . ASN B 1 8 ? -8.836 33.375 21.531 1 91.88 8 ASN B C 1
ATOM 1637 O O . ASN B 1 8 ? -8.18 32.344 21.406 1 91.88 8 ASN B O 1
ATOM 1641 N N . GLU B 1 9 ? -10.008 33.438 22.062 1 91.12 9 GLU B N 1
ATOM 1642 C CA . GLU B 1 9 ? -10.664 32.219 22.5 1 91.12 9 GLU B CA 1
ATOM 1643 C C . GLU B 1 9 ? -10.922 31.281 21.312 1 91.12 9 GLU B C 1
ATOM 1645 O O . GLU B 1 9 ? -10.742 30.078 21.438 1 91.12 9 GLU B O 1
ATOM 1650 N N . LYS B 1 10 ? -11.297 31.859 20.266 1 93.12 10 LYS B N 1
ATOM 165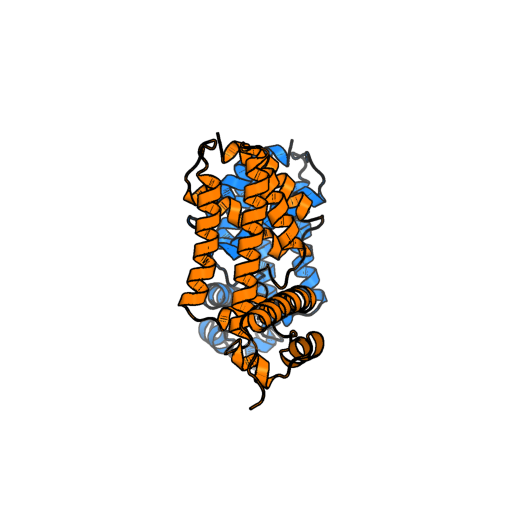1 C CA . LYS B 1 10 ? -11.57 31.062 19.062 1 93.12 10 LYS B CA 1
ATOM 1652 C C . LYS B 1 10 ? -10.32 30.344 18.594 1 93.12 10 LYS B C 1
ATOM 1654 O O . LYS B 1 10 ? -10.383 29.172 18.219 1 93.12 10 LYS B O 1
ATOM 1659 N N . THR B 1 11 ? -9.281 31.078 18.656 1 94.56 11 THR B N 1
ATOM 1660 C CA . THR B 1 11 ? -8.016 30.5 18.234 1 94.56 11 THR B CA 1
ATOM 1661 C C . THR B 1 11 ? -7.617 29.344 19.156 1 94.56 11 THR B C 1
ATOM 1663 O O . THR B 1 11 ? -7.223 28.281 18.688 1 94.56 11 THR B O 1
ATOM 1666 N N . ILE B 1 12 ? -7.777 29.531 20.391 1 95.12 12 ILE B N 1
ATOM 1667 C CA . ILE B 1 12 ? -7.398 28.531 21.375 1 95.12 12 ILE B CA 1
ATOM 1668 C C . ILE B 1 12 ? -8.281 27.297 21.234 1 95.12 12 ILE B C 1
ATOM 1670 O O . ILE B 1 12 ? -7.789 26.172 21.25 1 95.12 12 ILE B O 1
ATOM 1674 N N . ILE B 1 13 ? -9.578 27.5 21.047 1 95.56 13 ILE B N 1
ATOM 1675 C CA . ILE B 1 13 ? -10.531 26.406 20.938 1 95.56 13 ILE B CA 1
ATOM 1676 C C . ILE B 1 13 ? -10.242 25.609 19.656 1 95.56 13 ILE B C 1
ATOM 1678 O O . ILE B 1 13 ? -10.234 24.375 19.688 1 95.56 13 ILE B O 1
ATOM 1682 N N . THR B 1 14 ? -9.969 26.344 18.625 1 96.56 14 THR B N 1
ATOM 1683 C CA . THR B 1 14 ? -9.648 25.688 17.359 1 96.56 14 THR B CA 1
ATOM 1684 C C . THR B 1 14 ? -8.422 24.781 17.516 1 96.56 14 THR B C 1
ATOM 1686 O O . THR B 1 14 ? -8.43 23.641 17.078 1 96.56 14 THR B O 1
ATOM 1689 N N . GLU B 1 15 ? -7.426 25.312 18.141 1 96.81 15 GLU B N 1
ATOM 1690 C CA . GLU B 1 15 ? -6.191 24.547 18.328 1 96.81 15 GLU B CA 1
ATOM 1691 C C . GLU B 1 15 ? -6.434 23.312 19.203 1 96.81 15 GLU B C 1
ATOM 1693 O O . GLU B 1 15 ? -5.883 22.25 18.922 1 96.81 15 GLU B O 1
ATOM 1698 N N . LYS B 1 16 ? -7.211 23.484 20.172 1 97.31 16 LYS B N 1
ATOM 1699 C CA . LYS B 1 16 ? -7.535 22.359 21.047 1 97.31 16 LYS B CA 1
ATOM 1700 C C . LYS B 1 16 ? -8.305 21.281 20.297 1 97.31 16 LYS B C 1
ATOM 1702 O O . LYS B 1 16 ? -8.047 20.094 20.469 1 97.31 16 LYS B O 1
ATOM 1707 N N . LEU B 1 17 ? -9.258 21.719 19.469 1 97.62 17 LEU B N 1
ATOM 1708 C CA . 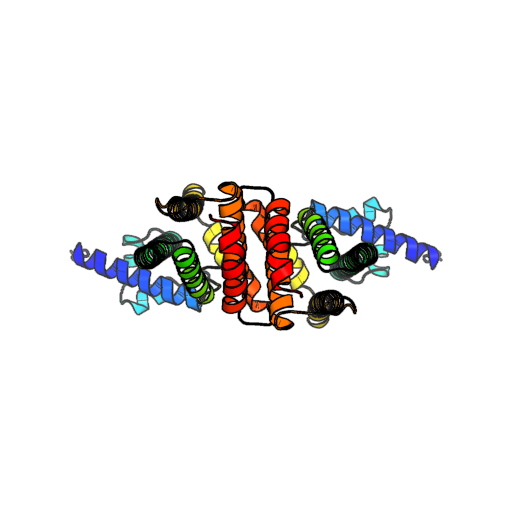LEU B 1 17 ? -10.039 20.766 18.672 1 97.62 17 LEU B CA 1
ATOM 1709 C C . LEU B 1 17 ? -9.133 19.984 17.734 1 97.62 17 LEU B C 1
ATOM 1711 O O . LEU B 1 17 ? -9.258 18.766 17.625 1 97.62 17 LEU B O 1
ATOM 1715 N N . ILE B 1 18 ? -8.227 20.672 17.141 1 97.88 18 ILE B N 1
ATOM 1716 C CA . ILE B 1 18 ? -7.316 20.047 16.188 1 97.88 18 ILE B CA 1
ATOM 1717 C C . ILE B 1 18 ? -6.426 19.031 16.906 1 97.88 18 ILE B C 1
ATOM 1719 O O . ILE B 1 18 ? -6.281 17.891 16.453 1 97.88 18 ILE B O 1
ATOM 1723 N N . ARG B 1 19 ? -5.93 19.438 18.016 1 97.19 19 ARG B N 1
ATOM 1724 C CA . ARG B 1 19 ? -5.043 18.562 18.781 1 97.19 19 ARG B CA 1
ATOM 1725 C C . ARG B 1 19 ? -5.781 17.312 19.266 1 97.19 19 ARG B C 1
ATOM 1727 O O . ARG B 1 19 ? -5.277 16.203 19.156 1 97.19 19 ARG B O 1
ATOM 1734 N N . GLU B 1 20 ? -6.949 17.5 19.812 1 97.56 20 GLU B N 1
ATOM 1735 C CA . GLU B 1 20 ? -7.742 16.391 20.328 1 97.56 20 GLU B CA 1
ATOM 1736 C C . GLU B 1 20 ? -8.188 15.453 19.203 1 97.56 20 GLU B C 1
ATOM 1738 O O . GLU B 1 20 ? -8.164 14.234 19.359 1 97.56 20 GLU B O 1
ATOM 1743 N N . CYS B 1 21 ? -8.586 16.078 18.156 1 98.25 21 CYS B N 1
ATOM 1744 C CA . CYS B 1 21 ? -9 15.281 17 1 98.25 21 CYS B CA 1
ATOM 1745 C C . CYS B 1 21 ? -7.844 14.445 16.469 1 98.25 21 CYS B C 1
ATOM 1747 O O . CYS B 1 21 ? -8.016 13.258 16.188 1 98.25 21 CYS B O 1
ATOM 1749 N N . LYS B 1 22 ? -6.68 15.023 16.359 1 97.56 22 LYS B N 1
ATOM 1750 C CA . LYS B 1 22 ? -5.504 14.297 15.883 1 97.56 22 LYS B CA 1
ATOM 1751 C C . LYS B 1 22 ? -5.195 13.102 16.781 1 97.56 22 LYS B C 1
ATOM 1753 O O . LYS B 1 22 ? -4.992 11.984 16.281 1 97.56 22 LYS B O 1
ATOM 1758 N N . SER B 1 23 ? -5.227 13.359 18.016 1 96.75 23 SER B N 1
ATOM 1759 C CA . SER B 1 23 ? -4.922 12.312 18.984 1 96.75 23 SER B CA 1
ATOM 1760 C C . SER B 1 23 ? -5.918 11.164 18.891 1 96.75 23 SER B C 1
ATOM 1762 O O . SER B 1 23 ? -5.523 10 18.828 1 96.75 23 SER B O 1
ATOM 1764 N N . ASN B 1 24 ? -7.172 11.453 18.812 1 97.19 24 ASN B N 1
ATOM 1765 C CA . ASN B 1 24 ? -8.211 10.438 18.719 1 97.19 24 ASN B CA 1
ATOM 1766 C C . ASN B 1 24 ? -8.164 9.711 17.375 1 97.19 24 ASN B C 1
ATOM 1768 O O . ASN B 1 24 ? -8.32 8.492 17.328 1 97.19 24 ASN B O 1
ATOM 1772 N N . TRP B 1 25 ? -7.898 10.492 16.359 1 97.69 25 TRP B N 1
ATOM 1773 C CA . TRP B 1 25 ? -7.809 9.914 15.023 1 97.69 25 TRP B CA 1
ATOM 1774 C C . TRP B 1 25 ? -6.672 8.898 14.945 1 97.69 25 TRP B C 1
ATOM 1776 O O . TRP B 1 25 ? -6.867 7.773 14.477 1 97.69 25 TRP B O 1
ATOM 1786 N N . GLN B 1 26 ? -5.547 9.242 15.516 1 96.44 26 GLN B N 1
ATOM 1787 C CA . GLN B 1 26 ? -4.383 8.367 15.484 1 96.44 26 GLN B CA 1
ATOM 1788 C C . GLN B 1 26 ? -4.629 7.09 16.281 1 96.44 26 GLN B C 1
ATOM 1790 O O . GLN B 1 26 ? -4.176 6.012 15.906 1 96.44 26 GLN B O 1
ATOM 1795 N N . LYS B 1 27 ? -5.422 7.215 17.281 1 95.19 27 LYS B N 1
ATOM 1796 C CA . LYS B 1 27 ? -5.609 6.098 18.203 1 95.19 27 LYS B CA 1
ATOM 1797 C C . LYS B 1 27 ? -6.785 5.223 17.766 1 95.19 27 LYS B C 1
ATOM 1799 O O . LYS B 1 27 ? -6.703 3.994 17.828 1 95.19 27 LYS B O 1
ATOM 1804 N N . TYR B 1 28 ? -7.906 5.922 17.266 1 95.88 28 TYR B N 1
ATOM 1805 C CA . TYR B 1 28 ? -9.148 5.172 17.125 1 95.88 28 TYR B CA 1
ATOM 1806 C C . TYR B 1 28 ? -9.648 5.195 15.688 1 95.88 28 TYR B C 1
ATOM 1808 O O . TYR B 1 28 ? -10.562 4.445 15.328 1 95.88 28 TYR B O 1
ATOM 1816 N N . GLY B 1 29 ? -9.055 6.051 14.922 1 97.44 29 GLY B N 1
ATOM 1817 C CA . GLY B 1 29 ? -9.523 6.168 13.547 1 97.44 29 GLY B CA 1
ATOM 1818 C C . GLY B 1 29 ? -10.617 7.215 13.383 1 97.44 29 GLY B C 1
ATOM 1819 O O . GLY B 1 29 ? -11.062 7.812 14.359 1 97.44 29 GLY B O 1
ATOM 1820 N N . TYR B 1 30 ? -10.969 7.453 12.188 1 97.81 30 TYR B N 1
ATOM 1821 C CA . TYR B 1 30 ? -11.961 8.453 11.797 1 97.81 30 TYR B CA 1
ATOM 1822 C C . TYR B 1 30 ? -13.344 8.062 12.297 1 97.81 30 TYR B C 1
ATOM 1824 O O . TYR B 1 30 ? -14.039 8.875 12.906 1 97.81 30 TYR B O 1
ATOM 1832 N N . LYS B 1 31 ? -13.75 6.891 12.125 1 97.06 31 LYS B N 1
ATOM 1833 C CA . LYS B 1 31 ? -15.109 6.445 12.414 1 97.06 31 LYS B CA 1
ATOM 1834 C C . LYS B 1 31 ? -15.391 6.488 13.914 1 97.06 31 LYS B C 1
ATOM 1836 O O . LYS B 1 31 ? -16.484 6.867 14.336 1 97.06 31 LYS B O 1
ATOM 1841 N N . LYS B 1 32 ? -14.43 6.203 14.68 1 97 32 LYS B N 1
ATOM 1842 C CA . LYS B 1 32 ? -14.648 6.082 16.109 1 97 32 LYS B CA 1
ATOM 1843 C C . LYS B 1 32 ? -14.375 7.402 16.828 1 97 32 LYS B C 1
ATOM 1845 O O . LYS B 1 32 ? -14.586 7.516 18.031 1 97 32 LYS B O 1
ATOM 1850 N N . THR B 1 33 ? -13.852 8.312 16.141 1 97.31 33 THR B N 1
ATOM 1851 C CA . THR B 1 33 ? -13.664 9.641 16.719 1 97.31 33 THR B CA 1
ATOM 1852 C C . THR B 1 33 ? -14.953 10.445 16.656 1 97.31 33 THR B C 1
ATOM 1854 O O . THR B 1 33 ? -15.398 10.844 15.578 1 97.31 33 THR B O 1
ATOM 1857 N N . SER B 1 34 ? -15.531 10.766 17.781 1 95.38 34 SER B N 1
ATOM 1858 C CA . SER B 1 34 ? -16.844 11.391 17.906 1 95.38 34 SER B CA 1
ATOM 1859 C C . SER B 1 34 ? -16.719 12.867 18.281 1 95.38 34 SER B C 1
ATOM 1861 O O . SER B 1 34 ? -15.914 13.219 19.156 1 95.38 34 SER B O 1
ATOM 1863 N N . ILE B 1 35 ? -17.547 13.633 17.641 1 96.69 35 ILE B N 1
ATOM 1864 C CA . ILE B 1 35 ? -17.578 15.055 17.938 1 96.69 35 ILE B CA 1
ATOM 1865 C C . ILE B 1 35 ? -18 15.273 19.391 1 96.69 35 ILE B C 1
ATOM 1867 O O . ILE B 1 35 ? -17.453 16.141 20.078 1 96.69 35 ILE B O 1
ATOM 1871 N N . ASP B 1 36 ? -18.891 14.422 19.844 1 96.44 36 ASP B N 1
ATOM 1872 C CA . ASP B 1 36 ? -19.359 14.531 21.234 1 96.44 36 ASP B CA 1
ATOM 1873 C C . ASP B 1 36 ? -18.203 14.344 22.219 1 96.44 36 ASP B C 1
ATOM 1875 O O . ASP B 1 36 ? -18.047 15.125 23.156 1 96.44 36 ASP B O 1
ATOM 1879 N N . VAL B 1 37 ? -17.438 13.422 21.984 1 95.44 37 VAL B N 1
ATOM 1880 C CA . VAL B 1 37 ? -16.312 13.109 22.859 1 95.44 37 VAL B CA 1
ATOM 1881 C C . VAL B 1 37 ? -15.266 14.227 22.781 1 95.44 37 VAL B C 1
ATOM 1883 O O . VAL B 1 37 ? -14.75 14.68 23.797 1 95.44 37 VAL B O 1
ATOM 1886 N N . LEU B 1 38 ? -14.969 14.688 21.562 1 97.06 38 LEU B N 1
ATOM 1887 C CA . LEU B 1 38 ? -14.008 15.766 21.359 1 97.06 38 LEU B CA 1
ATOM 1888 C C . LEU B 1 38 ? -14.43 17.016 22.141 1 97.06 38 LEU B C 1
ATOM 1890 O O . LEU B 1 38 ? -13.617 17.609 22.828 1 97.06 38 LEU B O 1
ATOM 1894 N N . CYS B 1 39 ? -15.68 17.344 22 1 96.75 39 CYS B N 1
ATOM 1895 C CA . CYS B 1 39 ? -16.219 18.547 22.641 1 96.75 39 CYS B CA 1
ATOM 1896 C C . CYS B 1 39 ? -16.156 18.406 24.172 1 96.75 39 CYS B C 1
ATOM 1898 O O . CYS B 1 39 ? -15.75 19.328 24.859 1 96.75 39 CYS B O 1
ATOM 1900 N N . ARG B 1 40 ? -16.531 17.281 24.656 1 95.62 40 ARG B N 1
ATOM 1901 C CA . ARG B 1 40 ? -16.5 17.016 26.094 1 95.62 40 ARG B CA 1
ATOM 1902 C C . ARG B 1 40 ? -15.078 17.156 26.625 1 95.62 40 ARG B C 1
ATOM 1904 O O . ARG B 1 40 ? -14.867 17.797 27.672 1 95.62 40 ARG B O 1
ATOM 1911 N N . ASP B 1 41 ? -14.156 16.656 25.938 1 94.5 41 ASP B N 1
ATOM 1912 C CA . ASP B 1 41 ? -12.766 16.625 26.391 1 94.5 41 ASP B CA 1
ATOM 1913 C C . ASP B 1 41 ? -12.18 18.031 26.469 1 94.5 41 ASP B C 1
ATOM 1915 O O . ASP B 1 41 ? -11.312 18.297 27.297 1 94.5 41 ASP B O 1
ATOM 1919 N N . ILE B 1 42 ? -12.656 18.938 25.609 1 94.56 42 ILE B N 1
ATOM 1920 C CA . ILE B 1 42 ? -12.047 20.266 25.625 1 94.56 42 ILE B CA 1
ATOM 1921 C C . ILE B 1 42 ? -12.984 21.25 26.328 1 94.56 42 ILE B C 1
ATOM 1923 O O . ILE B 1 42 ? -12.664 22.438 26.453 1 94.56 42 ILE B O 1
ATOM 1927 N N . GLY B 1 43 ? -14.219 20.828 26.641 1 93.94 43 GLY B N 1
ATOM 1928 C CA . GLY B 1 43 ? -15.102 21.625 27.5 1 93.94 43 GLY B CA 1
ATOM 1929 C C . GLY B 1 43 ? -15.992 22.578 26.719 1 93.94 43 GLY B C 1
ATOM 1930 O O . GLY B 1 43 ? -16.234 23.703 27.141 1 93.94 43 GLY B O 1
ATOM 1931 N N . ILE B 1 44 ? -16.438 22.203 25.547 1 94.62 44 ILE B N 1
ATOM 1932 C CA . ILE B 1 44 ? -17.391 23.016 24.797 1 94.62 44 ILE B CA 1
ATOM 1933 C C . ILE B 1 44 ? -18.594 22.156 24.422 1 94.62 44 ILE B C 1
ATOM 1935 O O . ILE B 1 44 ? -18.547 20.922 24.484 1 94.62 44 ILE B O 1
ATOM 1939 N N . SER B 1 45 ? -19.641 22.859 24.031 1 93.88 45 SER B N 1
ATOM 1940 C CA . SER B 1 45 ? -20.844 22.156 23.609 1 93.88 45 SER B CA 1
ATOM 1941 C C . SER B 1 45 ? -20.766 21.734 22.156 1 93.88 45 SER B C 1
ATOM 1943 O O . SER B 1 45 ? -19.969 22.297 21.391 1 93.88 45 SER B O 1
ATOM 1945 N N . LYS B 1 46 ? -21.578 20.766 21.812 1 93.75 46 LYS B N 1
ATOM 1946 C CA . LYS B 1 46 ? -21.656 20.344 20.406 1 93.75 46 LYS B CA 1
ATOM 1947 C C . LYS B 1 46 ? -22.156 21.484 19.516 1 93.75 46 LYS B C 1
ATOM 1949 O O . LYS B 1 46 ? -21.688 21.625 18.391 1 93.75 46 LYS B O 1
ATOM 1954 N N . GLY B 1 47 ? -23.094 22.266 20 1 93.56 47 GLY B N 1
ATOM 1955 C CA . GLY B 1 47 ? -23.562 23.438 19.281 1 93.56 47 GLY B CA 1
ATOM 1956 C C . GLY B 1 47 ? -22.453 24.422 18.969 1 93.56 47 GLY B C 1
ATOM 1957 O O . GLY B 1 47 ? -22.391 24.938 17.859 1 93.56 47 GLY B O 1
ATOM 1958 N N . SER B 1 48 ? -21.625 24.656 19.969 1 94.69 48 SER B N 1
ATOM 1959 C CA . SER B 1 48 ? -20.484 25.547 19.781 1 94.69 48 SER B CA 1
ATOM 1960 C C . SER B 1 48 ? -19.531 25.016 18.734 1 94.69 48 SER B C 1
ATOM 1962 O O . SER B 1 48 ? -18.906 25.781 17.984 1 94.69 48 SER B O 1
ATOM 1964 N N . PHE B 1 49 ? -19.391 23.688 18.641 1 96.88 49 PHE B N 1
ATOM 1965 C CA . PHE B 1 49 ? -18.516 23.062 17.672 1 96.88 49 PHE B CA 1
ATOM 1966 C C . PHE B 1 49 ? -18.844 23.547 16.266 1 96.88 49 PHE B C 1
ATOM 1968 O O . PHE B 1 49 ? -17.938 23.891 15.492 1 96.88 49 PHE B O 1
ATOM 1975 N N . TYR B 1 50 ? -20.094 23.672 15.945 1 95.31 50 TYR B N 1
ATOM 1976 C CA . TYR B 1 50 ? -20.531 23.969 14.594 1 95.31 50 TYR B CA 1
ATOM 1977 C C . TYR B 1 50 ? -20.391 25.453 14.289 1 95.31 50 TYR B C 1
ATOM 1979 O O . TYR B 1 50 ? -20.609 25.891 13.148 1 95.31 50 TYR B O 1
ATOM 1987 N N . SER B 1 51 ? -20.031 26.234 15.273 1 94.31 51 SER B N 1
ATOM 1988 C CA . SER B 1 51 ? -19.609 27.594 15.016 1 94.31 51 SER B CA 1
ATOM 1989 C C . SER B 1 51 ? -18.188 27.656 14.492 1 94.31 51 SER B C 1
ATOM 1991 O O . SER B 1 51 ? -17.766 28.656 13.914 1 94.31 51 SER B O 1
ATOM 1993 N N . PHE B 1 52 ? -17.5 26.594 14.695 1 96.06 52 PHE B N 1
ATOM 1994 C CA . PHE B 1 52 ? -16.094 26.531 14.281 1 96.06 52 PHE B CA 1
ATOM 1995 C C . PHE B 1 52 ? -15.945 25.703 13.008 1 96.06 52 PHE B C 1
ATOM 1997 O O . PHE B 1 52 ? -15.18 26.078 12.109 1 96.06 52 PHE B O 1
ATOM 2004 N N . PHE B 1 53 ? -16.656 24.578 12.938 1 97.56 53 PHE B N 1
ATOM 2005 C CA . PHE B 1 53 ? -16.594 23.672 11.797 1 97.56 53 PHE B CA 1
ATOM 2006 C C . PHE B 1 53 ? -17.984 23.266 11.352 1 97.56 53 PHE B C 1
ATOM 2008 O O . PHE B 1 53 ? -18.797 22.797 12.156 1 97.56 53 PHE B O 1
ATOM 2015 N N . ASP B 1 54 ? -18.156 23.344 10.062 1 95.88 54 ASP B N 1
ATOM 2016 C CA . ASP B 1 54 ? -19.484 23.062 9.516 1 95.88 54 ASP B CA 1
ATOM 2017 C C . ASP B 1 54 ? -19.797 21.578 9.594 1 95.88 54 ASP B C 1
ATOM 2019 O O . ASP B 1 54 ? -20.969 21.188 9.672 1 95.88 54 ASP B O 1
ATOM 2023 N N . THR B 1 55 ? -18.75 20.797 9.5 1 96.19 55 THR B N 1
ATOM 2024 C CA . THR B 1 55 ? -18.922 19.344 9.508 1 96.19 55 THR B CA 1
ATOM 2025 C C . THR B 1 55 ? -17.781 18.672 10.25 1 96.19 55 THR B C 1
ATOM 2027 O O . THR B 1 55 ? -16.75 19.297 10.508 1 96.19 55 THR B O 1
ATOM 2030 N N . LYS B 1 56 ? -17.953 17.469 10.555 1 96.75 56 LYS B N 1
ATOM 2031 C CA . LYS B 1 56 ? -16.906 16.625 11.125 1 96.75 56 LYS B CA 1
ATOM 2032 C C . LYS B 1 56 ? -15.695 16.547 10.195 1 96.75 56 LYS B C 1
ATOM 2034 O O . LYS B 1 56 ? -14.555 16.672 10.641 1 96.75 56 LYS B O 1
ATOM 2039 N N . GLU B 1 57 ? -15.953 16.484 8.922 1 97.88 57 GLU B N 1
ATOM 2040 C CA . GLU B 1 57 ? -14.914 16.328 7.91 1 97.88 57 GLU B CA 1
ATOM 2041 C C . GLU B 1 57 ? -14.078 17.594 7.773 1 97.88 57 GLU B C 1
ATOM 2043 O O . GLU B 1 57 ? -12.883 17.531 7.492 1 97.88 57 GLU B O 1
ATOM 2048 N N . ALA B 1 58 ? -14.719 18.656 8.023 1 97.81 58 ALA B N 1
ATOM 2049 C CA . ALA B 1 58 ? -13.977 19.906 7.953 1 97.81 58 ALA B CA 1
ATOM 2050 C C . ALA B 1 58 ? -12.867 19.953 9.008 1 97.81 58 ALA B C 1
ATOM 2052 O O . ALA B 1 58 ? -11.766 20.422 8.734 1 97.81 58 ALA B O 1
ATOM 2053 N N . LEU B 1 59 ? -13.18 19.484 10.188 1 98.38 59 LEU B N 1
ATOM 2054 C CA . LEU B 1 59 ? -12.164 19.422 11.234 1 98.38 59 LEU B CA 1
ATOM 2055 C C . LEU B 1 59 ? -11.062 18.438 10.852 1 98.38 59 LEU B C 1
ATOM 2057 O O . LEU B 1 59 ? -9.875 18.781 10.922 1 98.38 59 LEU B O 1
ATOM 2061 N N . PHE B 1 60 ? -11.422 17.266 10.391 1 98.44 60 PHE B N 1
ATOM 2062 C CA . PHE B 1 60 ? -10.445 16.25 10.008 1 98.44 60 PHE B CA 1
ATOM 2063 C C . PHE B 1 60 ? -9.547 16.75 8.883 1 98.44 60 PHE B C 1
ATOM 2065 O O . PHE B 1 60 ? -8.344 16.5 8.883 1 98.44 60 PHE B O 1
ATOM 2072 N N . TYR B 1 61 ? -10.172 17.406 7.973 1 98.06 61 TYR B N 1
ATOM 2073 C CA . TYR B 1 61 ? -9.43 17.984 6.855 1 98.06 61 TYR B CA 1
ATOM 2074 C C . TYR B 1 61 ? -8.383 18.969 7.352 1 98.06 61 TYR B C 1
ATOM 2076 O O . TYR B 1 61 ? -7.23 18.938 6.91 1 98.06 61 TYR B O 1
ATOM 2084 N N . GLN B 1 62 ? -8.758 19.781 8.281 1 97.69 62 GLN B N 1
ATOM 2085 C CA . GLN B 1 62 ? -7.812 20.75 8.836 1 97.69 62 GLN B CA 1
ATOM 2086 C C . GLN B 1 62 ? -6.699 20.031 9.602 1 97.69 62 GLN B C 1
ATOM 2088 O O . GLN B 1 62 ? -5.535 20.438 9.523 1 97.69 62 GLN B O 1
ATOM 2093 N N . VAL B 1 63 ? -7.051 19.016 10.266 1 97.94 63 VAL B N 1
ATOM 2094 C CA . VAL B 1 63 ? -6.082 18.266 11.055 1 97.94 63 VAL B CA 1
ATOM 2095 C C . VAL B 1 63 ? -5.027 17.656 10.133 1 97.94 63 VAL B C 1
ATOM 2097 O O . VAL B 1 63 ? -3.826 17.812 10.367 1 97.94 63 VAL B O 1
ATOM 2100 N N . ILE B 1 64 ? -5.445 17.016 9.07 1 96.62 64 ILE B N 1
ATOM 2101 C CA . ILE B 1 64 ? -4.504 16.344 8.195 1 96.62 64 ILE B CA 1
ATOM 2102 C C . ILE B 1 64 ? -3.643 17.375 7.465 1 96.62 64 ILE B C 1
ATOM 2104 O O . ILE B 1 64 ? -2.441 17.156 7.273 1 96.62 64 ILE B O 1
ATOM 2108 N N . LYS B 1 65 ? -4.203 18.438 7.129 1 95.5 65 LYS B N 1
ATOM 2109 C CA . LYS B 1 65 ? -3.439 19.5 6.48 1 95.5 65 LYS B CA 1
ATOM 2110 C C . LYS B 1 65 ? -2.35 20.031 7.402 1 95.5 65 LYS B C 1
ATOM 2112 O O . LYS B 1 65 ? -1.193 20.172 6.992 1 95.5 65 LYS B O 1
ATOM 2117 N N . GLU B 1 66 ? -2.736 20.297 8.562 1 95.5 66 GLU B N 1
ATOM 2118 C CA . GLU B 1 66 ? -1.776 20.844 9.516 1 95.5 66 GLU B CA 1
ATOM 2119 C C . GLU B 1 66 ? -0.703 19.812 9.867 1 95.5 66 GLU B C 1
ATOM 2121 O O . GLU B 1 66 ? 0.467 20.172 10.039 1 95.5 66 GLU B O 1
ATOM 2126 N N . THR B 1 67 ? -1.152 18.641 10.008 1 94.31 67 THR B N 1
ATOM 2127 C CA . THR B 1 67 ? -0.196 17.578 10.289 1 94.31 67 THR B CA 1
ATOM 2128 C C . THR B 1 67 ? 0.836 17.469 9.172 1 94.31 67 THR B C 1
ATOM 2130 O O . THR B 1 67 ? 2.035 17.359 9.438 1 94.31 67 THR B O 1
ATOM 2133 N N . GLN B 1 68 ? 0.41 17.484 7.98 1 91.75 68 GLN B N 1
ATOM 2134 C CA . GLN B 1 68 ? 1.303 17.438 6.828 1 91.75 68 GLN B CA 1
ATOM 2135 C C . GLN B 1 68 ? 2.246 18.641 6.812 1 91.75 68 GLN B C 1
ATOM 2137 O O . GLN B 1 68 ? 3.443 18.484 6.559 1 91.75 68 GLN B O 1
ATOM 2142 N N . GLU B 1 69 ? 1.701 19.766 7.07 1 92.56 69 GLU B N 1
ATOM 2143 C CA . GLU B 1 69 ? 2.51 20.984 7.086 1 92.56 69 GLU B CA 1
ATOM 2144 C C . GLU B 1 69 ? 3.596 20.922 8.156 1 92.56 69 GLU B C 1
ATOM 2146 O O . GLU B 1 69 ? 4.75 21.266 7.902 1 92.56 69 GLU B O 1
ATOM 2151 N N . ASN B 1 70 ? 3.189 20.484 9.297 1 92.81 70 ASN B N 1
ATOM 2152 C CA . ASN B 1 70 ? 4.152 20.328 10.375 1 92.81 70 ASN B CA 1
ATOM 2153 C C . ASN B 1 70 ? 5.246 19.312 10.016 1 92.81 70 ASN B C 1
ATOM 2155 O O . ASN B 1 70 ? 6.418 19.531 10.32 1 92.81 70 ASN B O 1
ATOM 2159 N N . LEU B 1 71 ? 4.848 18.281 9.414 1 91.38 71 LEU B N 1
ATOM 2160 C CA . LEU B 1 71 ? 5.809 17.266 9.008 1 91.38 71 LEU B CA 1
ATOM 2161 C C . LEU B 1 71 ? 6.789 17.828 7.977 1 91.38 71 LEU B C 1
ATOM 2163 O O . LEU B 1 71 ? 7.992 17.578 8.062 1 91.38 71 LEU B O 1
ATOM 2167 N N . TYR B 1 72 ? 6.301 18.562 7.051 1 89.19 72 TYR B N 1
ATOM 2168 C CA . TYR B 1 72 ? 7.152 19.188 6.043 1 89.19 72 TYR B CA 1
ATOM 2169 C C . TYR B 1 72 ? 8.156 20.141 6.684 1 89.19 72 TYR B C 1
ATOM 2171 O O . TYR B 1 72 ? 9.305 20.219 6.242 1 89.19 72 TYR B O 1
ATOM 2179 N N . GLU B 1 73 ? 7.703 20.781 7.688 1 91.25 73 GLU B N 1
ATOM 2180 C CA . GLU B 1 73 ? 8.602 21.703 8.391 1 91.25 73 GLU B CA 1
ATOM 2181 C C . GLU B 1 73 ? 9.734 20.938 9.078 1 91.25 73 GLU B C 1
ATOM 2183 O O . GLU B 1 73 ? 10.891 21.375 9.047 1 91.25 73 GLU B O 1
ATOM 2188 N N . ILE B 1 74 ? 9.391 19.906 9.641 1 88.12 74 ILE B N 1
ATOM 2189 C CA . ILE B 1 74 ? 10.383 19.078 10.312 1 88.12 74 ILE B CA 1
ATOM 2190 C C . ILE B 1 74 ? 11.391 18.547 9.289 1 88.12 74 ILE B C 1
ATOM 2192 O O . ILE B 1 74 ? 12.594 18.594 9.531 1 88.12 74 ILE B O 1
ATOM 2196 N N . VAL B 1 75 ? 10.938 18.156 8.188 1 89.12 75 VAL B N 1
ATOM 2197 C CA . VAL B 1 75 ? 11.766 17.625 7.113 1 89.12 75 VAL B CA 1
ATOM 2198 C C . VAL B 1 75 ? 12.688 18.719 6.578 1 89.12 75 VAL B C 1
ATOM 2200 O O . VAL B 1 75 ? 13.883 18.469 6.367 1 89.12 75 VAL B O 1
ATOM 2203 N N . GLU B 1 76 ? 12.125 19.812 6.434 1 91.38 76 GLU B N 1
ATOM 2204 C CA . GLU B 1 76 ? 12.914 20.953 5.957 1 91.38 76 GLU B CA 1
ATOM 2205 C C . GLU B 1 76 ? 14.039 21.281 6.934 1 91.38 76 GLU B C 1
ATOM 2207 O O . GLU B 1 76 ? 15.164 21.562 6.52 1 91.38 76 GLU B O 1
ATOM 2212 N N . ASP B 1 77 ? 13.695 21.234 8.148 1 93.06 77 ASP B N 1
ATOM 2213 C CA . ASP B 1 77 ? 14.695 21.5 9.18 1 93.06 77 ASP B CA 1
ATOM 2214 C C . ASP B 1 77 ? 15.812 20.453 9.141 1 93.06 77 ASP B C 1
ATOM 2216 O O . ASP B 1 77 ? 16.984 20.797 9.273 1 93.06 77 ASP B O 1
ATOM 2220 N N . ARG B 1 78 ? 15.469 19.25 8.961 1 91.69 78 ARG B N 1
ATOM 2221 C CA . ARG B 1 78 ? 16.453 18.172 8.891 1 91.69 78 ARG B CA 1
ATOM 2222 C C . ARG B 1 78 ? 17.359 18.328 7.68 1 91.69 78 ARG B C 1
ATOM 2224 O O . ARG B 1 78 ? 18.578 18.172 7.789 1 91.69 78 ARG B O 1
ATOM 2231 N N . ILE B 1 79 ? 16.797 18.625 6.602 1 93.81 79 ILE B N 1
ATOM 2232 C CA . ILE B 1 79 ? 17.547 18.797 5.363 1 93.81 79 ILE B CA 1
ATOM 2233 C C . ILE B 1 79 ? 18.5 19.969 5.5 1 93.81 79 ILE B C 1
ATOM 2235 O O . ILE B 1 79 ? 19.625 19.922 5 1 93.81 79 ILE B O 1
ATOM 2239 N N . SER B 1 80 ? 18.047 21 6.176 1 94.19 80 SER B N 1
ATOM 2240 C CA . SER B 1 80 ? 18.875 22.188 6.363 1 94.19 80 SER B CA 1
ATOM 2241 C C . SER B 1 80 ? 20.125 21.875 7.191 1 94.19 80 SER B C 1
ATOM 2243 O O . SER B 1 80 ? 21.156 22.531 7.047 1 94.19 80 SER B O 1
ATOM 2245 N N . GLN B 1 81 ? 20.047 20.875 8.008 1 95.25 81 GLN B N 1
ATOM 2246 C CA . GLN B 1 81 ? 21.156 20.484 8.875 1 95.25 81 GLN B CA 1
ATOM 2247 C C . GLN B 1 81 ? 22.188 19.656 8.109 1 95.25 81 GLN B C 1
ATOM 2249 O O . GLN B 1 81 ? 23.344 19.578 8.523 1 95.25 81 GLN B O 1
ATOM 2254 N N . ASN B 1 82 ? 21.812 18.984 7.113 1 96.38 82 ASN B N 1
ATOM 2255 C CA . ASN B 1 82 ? 22.641 18.188 6.211 1 96.38 82 ASN B CA 1
ATOM 2256 C C . ASN B 1 82 ? 22.188 18.312 4.762 1 96.38 82 ASN B C 1
ATOM 2258 O O . ASN B 1 82 ? 21.438 17.469 4.266 1 96.38 82 ASN B O 1
ATOM 2262 N N . GLN B 1 83 ? 22.688 19.375 4.191 1 96.25 83 GLN B N 1
ATOM 2263 C CA . GLN B 1 83 ? 22.266 19.703 2.834 1 96.25 83 GLN B CA 1
ATOM 2264 C C . GLN B 1 83 ? 22.938 18.781 1.816 1 96.25 83 GLN B C 1
ATOM 2266 O O . GLN B 1 83 ? 23.812 19.219 1.061 1 96.25 83 GLN B O 1
ATOM 2271 N N . SER B 1 84 ? 22.516 17.562 1.79 1 96.62 84 SER B N 1
ATOM 2272 C CA . SER B 1 84 ? 23 16.5 0.897 1 96.62 84 SER B CA 1
ATOM 2273 C C . SER B 1 84 ? 21.922 15.461 0.633 1 96.62 84 SER B C 1
ATOM 2275 O O . SER B 1 84 ? 20.859 15.477 1.27 1 96.62 84 SER B O 1
ATOM 2277 N N . LYS B 1 85 ? 22.188 14.625 -0.269 1 96.69 85 LYS B N 1
ATOM 2278 C CA . LYS B 1 85 ? 21.266 13.531 -0.53 1 96.69 85 LYS B CA 1
ATOM 2279 C C . LYS B 1 85 ? 21.109 12.633 0.698 1 96.69 85 LYS B C 1
ATOM 2281 O O . LYS B 1 85 ? 20.047 12.055 0.92 1 96.69 85 LYS B O 1
ATOM 2286 N N . TYR B 1 86 ? 22.125 12.57 1.498 1 97 86 TYR B N 1
ATOM 2287 C CA . TYR B 1 86 ? 22.047 11.773 2.715 1 97 86 TYR B CA 1
ATOM 2288 C C . TYR B 1 86 ? 21.172 12.445 3.758 1 97 86 TYR B C 1
ATOM 2290 O O . TYR B 1 86 ? 20.469 11.773 4.52 1 97 86 TYR B O 1
ATOM 2298 N N . GLY B 1 87 ? 21.203 13.789 3.762 1 95.81 87 GLY B N 1
ATOM 2299 C CA . GLY B 1 87 ? 20.266 14.516 4.594 1 95.81 87 GLY B CA 1
ATOM 2300 C C . GLY B 1 87 ? 18.812 14.305 4.184 1 95.81 87 GLY B C 1
ATOM 2301 O O . GLY B 1 87 ? 17.922 14.227 5.035 1 95.81 87 GLY B O 1
ATOM 2302 N N . VAL B 1 88 ? 18.625 14.188 2.912 1 95.62 88 VAL B N 1
ATOM 2303 C CA . VAL B 1 88 ? 17.297 13.898 2.398 1 95.62 88 VAL B CA 1
ATOM 2304 C C . VAL B 1 88 ? 16.859 12.508 2.854 1 95.62 88 VAL B C 1
ATOM 2306 O O . VAL B 1 88 ? 15.727 12.328 3.318 1 95.62 88 VAL B O 1
ATOM 2309 N N . ALA B 1 89 ? 17.75 11.539 2.75 1 96.62 89 ALA B N 1
ATOM 2310 C CA . ALA B 1 89 ? 17.438 10.188 3.201 1 96.62 89 ALA B CA 1
ATOM 2311 C C . ALA B 1 89 ? 17.047 10.18 4.676 1 96.62 89 ALA B C 1
ATOM 2313 O O . ALA B 1 89 ? 16.062 9.531 5.055 1 96.62 89 ALA B O 1
ATOM 2314 N N . GLU B 1 90 ? 17.75 10.906 5.441 1 96.5 90 GLU B N 1
ATOM 2315 C CA . GLU B 1 90 ? 17.453 10.992 6.867 1 96.5 90 GLU B CA 1
ATOM 2316 C C . GLU B 1 90 ? 16.078 11.633 7.105 1 96.5 90 GLU B C 1
ATOM 2318 O O . GLU B 1 90 ? 15.328 11.18 7.969 1 96.5 90 GLU B O 1
ATOM 2323 N N . ALA B 1 91 ? 15.859 12.648 6.391 1 94.88 91 ALA B N 1
ATOM 2324 C CA . ALA B 1 91 ? 14.57 13.328 6.508 1 94.88 91 ALA B CA 1
ATOM 2325 C C . ALA B 1 91 ? 13.422 12.391 6.133 1 94.88 91 ALA B C 1
ATOM 2327 O O . ALA B 1 91 ? 12.383 12.375 6.801 1 94.88 91 ALA B O 1
ATOM 2328 N N . LEU B 1 92 ? 13.586 11.617 5.113 1 95.25 92 LEU B N 1
ATOM 2329 C CA . LEU B 1 92 ? 12.562 10.68 4.672 1 95.25 92 LEU B CA 1
ATOM 2330 C C . LEU B 1 92 ? 12.352 9.578 5.711 1 95.25 92 LEU B C 1
ATOM 2332 O O . LEU B 1 92 ? 11.219 9.133 5.922 1 95.25 92 LEU B O 1
ATOM 2336 N N . LYS B 1 93 ? 13.398 9.18 6.316 1 96.38 93 LYS B N 1
ATOM 2337 C CA . LYS B 1 93 ? 13.266 8.203 7.395 1 96.38 93 LYS B CA 1
ATOM 2338 C C . LYS B 1 93 ? 12.422 8.758 8.539 1 96.38 93 LYS B C 1
ATOM 2340 O O . LYS B 1 93 ? 11.633 8.031 9.148 1 96.38 93 LYS B O 1
ATOM 2345 N N . GLU B 1 94 ? 12.555 9.992 8.797 1 94.5 94 GLU B N 1
ATOM 2346 C CA . GLU B 1 94 ? 11.758 10.641 9.828 1 94.5 94 GLU B CA 1
ATOM 2347 C C . GLU B 1 94 ? 10.281 10.695 9.438 1 94.5 94 GLU B C 1
ATOM 2349 O O . GLU B 1 94 ? 9.398 10.477 10.273 1 94.5 94 GLU B O 1
ATOM 2354 N N . ILE B 1 95 ? 10.086 11 8.203 1 93.62 95 ILE B N 1
ATOM 2355 C CA . ILE B 1 95 ? 8.719 11.008 7.707 1 93.62 95 ILE B CA 1
ATOM 2356 C C . ILE B 1 95 ? 8.102 9.617 7.879 1 93.62 95 ILE B C 1
ATOM 2358 O O . ILE B 1 95 ? 7 9.484 8.414 1 93.62 95 ILE B O 1
ATOM 2362 N N . TYR B 1 96 ? 8.812 8.609 7.465 1 95.88 96 TYR B N 1
ATOM 2363 C CA . TYR B 1 96 ? 8.305 7.242 7.547 1 95.88 96 TYR B CA 1
ATOM 2364 C C . TYR B 1 96 ? 8.031 6.848 8.992 1 95.88 96 TYR B C 1
ATOM 2366 O O . TYR B 1 96 ? 7.035 6.184 9.281 1 95.88 96 TYR B O 1
ATOM 2374 N N . LEU B 1 97 ? 8.953 7.281 9.867 1 94.69 97 LEU B N 1
ATOM 2375 C CA . LEU B 1 97 ? 8.766 6.996 11.281 1 94.69 97 LEU B CA 1
ATOM 2376 C C . LEU B 1 97 ? 7.465 7.605 11.797 1 94.69 97 LEU B C 1
ATOM 2378 O O . LEU B 1 97 ? 6.715 6.957 12.523 1 94.69 97 LEU B O 1
ATOM 2382 N N . GLU B 1 98 ? 7.223 8.773 11.398 1 92.81 98 GLU B N 1
ATOM 2383 C CA . GLU B 1 98 ? 5.973 9.422 11.781 1 92.81 98 GLU B CA 1
ATOM 2384 C C . GLU B 1 98 ? 4.77 8.648 11.242 1 92.81 98 GLU B C 1
ATOM 2386 O O . GLU B 1 98 ? 3.812 8.398 11.977 1 92.81 98 GLU B O 1
ATOM 2391 N N . TYR B 1 99 ? 4.855 8.32 9.961 1 93.75 99 TYR B N 1
ATOM 2392 C CA . TYR B 1 99 ? 3.768 7.574 9.336 1 93.75 99 TYR B CA 1
ATOM 2393 C C . TYR B 1 99 ? 3.506 6.266 10.078 1 93.75 99 TYR B C 1
ATOM 2395 O O . TYR B 1 99 ? 2.357 5.84 10.211 1 93.75 99 TYR B O 1
ATOM 2403 N N . SER B 1 100 ? 4.562 5.641 10.531 1 93.94 100 SER B N 1
ATOM 2404 C CA . SER B 1 100 ? 4.465 4.32 11.148 1 93.94 100 SER B CA 1
ATOM 2405 C C . SER B 1 100 ? 3.73 4.387 12.484 1 93.94 100 SER B C 1
ATOM 2407 O O . SER B 1 100 ? 3.289 3.361 13.008 1 93.94 100 SER B O 1
ATOM 2409 N N . LYS B 1 101 ? 3.561 5.574 12.992 1 89.75 101 LYS B N 1
ATOM 2410 C CA . LYS B 1 101 ? 2.951 5.742 14.305 1 89.75 101 LYS B CA 1
ATOM 2411 C C . LYS B 1 101 ? 1.437 5.57 14.234 1 89.75 101 LYS B C 1
ATOM 2413 O O . LYS B 1 101 ? 0.783 5.352 15.258 1 89.75 101 LYS B O 1
ATOM 2418 N N . SER B 1 102 ? 0.87 5.75 13.047 1 90.75 102 SER B N 1
ATOM 2419 C CA . SER B 1 102 ? -0.575 5.57 12.945 1 90.75 102 SER B CA 1
ATOM 2420 C C . SER B 1 102 ? -0.977 5.09 11.555 1 90.75 102 SER B C 1
ATOM 2422 O O . SER B 1 102 ? -0.767 5.793 10.57 1 90.75 102 SER B O 1
ATOM 2424 N N . SER B 1 103 ? -1.62 4.004 11.555 1 88.62 103 SER B N 1
ATOM 2425 C CA . SER B 1 103 ? -2.178 3.5 10.305 1 88.62 103 SER B CA 1
ATOM 2426 C C . SER B 1 103 ? -3.467 4.23 9.938 1 88.62 103 SER B C 1
ATOM 2428 O O . SER B 1 103 ? -3.787 4.383 8.758 1 88.62 103 SER B O 1
ATOM 2430 N N . PHE B 1 104 ? -4.105 4.723 10.906 1 93.62 104 PHE B N 1
ATOM 2431 C CA . PHE B 1 104 ? -5.398 5.363 10.703 1 93.62 104 PHE B CA 1
ATOM 2432 C C . PHE B 1 104 ? -5.242 6.668 9.93 1 93.62 104 PHE B C 1
ATOM 2434 O O . PHE B 1 104 ? -6.027 6.957 9.023 1 93.62 104 PHE B O 1
ATOM 2441 N N . MET B 1 105 ? -4.184 7.309 10.25 1 92.69 105 MET B N 1
ATOM 2442 C CA . MET B 1 105 ? -4.082 8.664 9.711 1 92.69 105 MET B CA 1
ATOM 2443 C C . MET B 1 105 ? -3.219 8.688 8.453 1 92.69 105 MET B C 1
ATOM 2445 O O . MET B 1 105 ? -3.443 9.5 7.555 1 92.69 105 MET B O 1
ATOM 2449 N N . TYR B 1 106 ? -2.312 7.695 8.359 1 91.25 106 TYR B N 1
ATOM 2450 C CA . TYR B 1 106 ? -1.286 7.895 7.344 1 91.25 106 TYR B CA 1
ATOM 2451 C C . TYR B 1 106 ? -1.355 6.809 6.277 1 91.25 106 TYR B C 1
ATOM 2453 O O . TYR B 1 106 ? -0.711 6.914 5.23 1 91.25 106 TYR B O 1
ATOM 2461 N N . ASP B 1 107 ? -2.078 5.82 6.484 1 92.06 107 ASP B N 1
ATOM 2462 C CA . ASP B 1 107 ? -2.312 4.785 5.48 1 92.06 107 ASP B CA 1
ATOM 2463 C C . ASP B 1 107 ? -3.523 5.129 4.617 1 92.06 107 ASP B C 1
ATOM 2465 O O . ASP B 1 107 ? -4.664 4.898 5.02 1 92.06 107 ASP B O 1
ATOM 2469 N N . THR B 1 108 ? -3.268 5.574 3.473 1 89.38 108 THR B N 1
ATOM 2470 C CA . THR B 1 108 ? -4.316 6.105 2.605 1 89.38 108 THR B CA 1
ATOM 2471 C C . THR B 1 108 ? -5.148 4.977 2.01 1 89.38 108 THR B C 1
ATOM 2473 O O . THR B 1 108 ? -6.16 5.223 1.35 1 89.38 108 THR B O 1
ATOM 2476 N N . LYS B 1 109 ? -4.723 3.779 2.246 1 88.31 109 LYS B N 1
ATOM 2477 C CA . LYS B 1 109 ? -5.496 2.641 1.762 1 88.31 109 LYS B CA 1
ATOM 2478 C C . LYS B 1 109 ? -6.293 1.995 2.895 1 88.31 109 LYS B C 1
ATOM 2480 O O . LYS B 1 109 ? -7.043 1.046 2.668 1 88.31 109 LYS B O 1
ATOM 2485 N N . ASN B 1 110 ? -6.074 2.479 4.047 1 91.25 110 ASN B N 1
ATOM 2486 C CA . ASN B 1 110 ? -6.852 2.037 5.199 1 91.25 110 ASN B CA 1
ATOM 2487 C C . ASN B 1 110 ? -8.336 2.324 5.016 1 91.25 110 ASN B C 1
ATOM 2489 O O . ASN B 1 110 ? -8.719 3.439 4.656 1 91.25 110 ASN B O 1
ATOM 2493 N N . PRO B 1 111 ? -9.148 1.303 5.25 1 90.19 111 PRO B N 1
ATOM 2494 C CA . PRO B 1 111 ? -10.578 1.508 5.047 1 90.19 111 PRO B CA 1
ATOM 2495 C C . PRO B 1 111 ? -11.141 2.652 5.891 1 90.19 111 PRO B C 1
ATOM 2497 O O . PRO B 1 111 ? -12.039 3.367 5.445 1 90.19 111 PRO B O 1
ATOM 2500 N N . ASP B 1 112 ? -10.625 2.723 7.043 1 95.75 112 ASP B N 1
ATOM 2501 C CA . ASP B 1 112 ? -11.07 3.82 7.895 1 95.75 112 ASP B CA 1
ATOM 2502 C C . ASP B 1 112 ? -10.672 5.172 7.301 1 95.75 112 ASP B C 1
ATOM 2504 O O . ASP B 1 112 ? -11.484 6.094 7.246 1 95.75 112 ASP B O 1
ATOM 2508 N N . PHE B 1 113 ? -9.484 5.332 6.801 1 95.31 113 PHE B N 1
ATOM 2509 C CA . PHE B 1 113 ? -9.039 6.555 6.145 1 95.31 113 PHE B CA 1
ATOM 2510 C C . PHE B 1 113 ? -9.875 6.852 4.91 1 95.31 113 PHE B C 1
ATOM 2512 O O . PHE B 1 113 ? -10.273 7.996 4.68 1 95.31 113 PHE B O 1
ATOM 2519 N N . LEU B 1 114 ? -10.172 5.867 4.172 1 93.19 114 LEU B N 1
ATOM 2520 C CA . LEU B 1 114 ? -10.922 6.027 2.936 1 93.19 114 LEU B CA 1
ATOM 2521 C C . LEU B 1 114 ? -12.336 6.52 3.219 1 93.19 114 LEU B C 1
ATOM 2523 O O . LEU B 1 114 ? -12.906 7.27 2.426 1 93.19 114 LEU B O 1
ATOM 2527 N N . SER B 1 115 ? -12.898 6.082 4.363 1 95.75 115 SER B N 1
ATOM 2528 C CA . SER B 1 115 ? -14.219 6.562 4.75 1 95.75 115 SER B CA 1
ATOM 2529 C C . SER B 1 115 ? -14.227 8.078 4.934 1 95.75 115 SER B C 1
ATOM 2531 O O . SER B 1 115 ? -15.18 8.75 4.535 1 95.75 115 SER B O 1
ATOM 2533 N N . PHE B 1 116 ? -13.195 8.602 5.504 1 97.25 116 PHE B N 1
ATOM 2534 C CA . PHE B 1 116 ? -13.016 10.039 5.633 1 97.25 116 PHE B CA 1
ATOM 2535 C C . PHE B 1 116 ? -12.773 10.68 4.273 1 97.25 116 PHE B C 1
ATOM 2537 O O . PHE B 1 116 ? -13.469 11.625 3.895 1 97.25 116 PHE B O 1
ATOM 2544 N N . PHE B 1 117 ? -11.852 10.141 3.562 1 95.75 117 PHE B N 1
ATOM 2545 C CA . PHE B 1 117 ? -11.383 10.711 2.305 1 95.75 117 PHE B CA 1
ATOM 2546 C C . PHE B 1 117 ? -12.523 10.789 1.294 1 95.75 117 PHE B C 1
ATOM 2548 O O . PHE B 1 117 ? -12.648 11.781 0.573 1 95.75 117 PHE B O 1
ATOM 2555 N N . ASN B 1 118 ? -13.398 9.812 1.327 1 95.25 118 ASN B N 1
ATOM 2556 C CA . ASN B 1 118 ? -14.492 9.734 0.364 1 95.25 118 ASN B CA 1
ATOM 2557 C C . ASN B 1 118 ? -15.57 10.773 0.658 1 95.25 118 ASN B C 1
ATOM 2559 O O . ASN B 1 118 ? -16.422 11.047 -0.192 1 95.25 118 ASN B O 1
ATOM 2563 N N . LYS B 1 119 ? -15.586 11.328 1.786 1 96.88 119 LYS B N 1
ATOM 2564 C CA . LYS B 1 119 ? -16.562 12.344 2.17 1 96.88 119 LYS B CA 1
ATOM 2565 C C . LYS B 1 119 ? -16.094 13.742 1.812 1 96.88 119 LYS B C 1
ATOM 2567 O O . LYS B 1 119 ? -16.859 14.703 1.847 1 96.88 119 LYS B O 1
ATOM 2572 N N . LEU B 1 120 ? -14.852 13.836 1.504 1 97.38 120 LEU B N 1
ATOM 2573 C CA . LEU B 1 120 ? -14.305 15.125 1.104 1 97.38 120 LEU B CA 1
ATOM 2574 C C . LEU B 1 120 ? -14.797 15.523 -0.284 1 97.38 120 LEU B C 1
ATOM 2576 O O . LEU B 1 120 ? -15.133 14.656 -1.096 1 97.38 120 LEU B O 1
ATOM 2580 N N . SER B 1 121 ? -14.828 16.828 -0.522 1 96.19 121 SER B N 1
ATOM 2581 C CA . SER B 1 121 ? -15.109 17.312 -1.869 1 96.19 121 SER B CA 1
ATOM 2582 C C . SER B 1 121 ? -13.977 16.984 -2.828 1 96.19 121 SER B C 1
ATOM 2584 O O . SER B 1 121 ? -12.859 16.672 -2.395 1 96.19 121 SER B O 1
ATOM 2586 N N . GLU B 1 122 ? -14.234 16.984 -4.09 1 95.56 122 GLU B N 1
ATOM 2587 C CA . GLU B 1 122 ? -13.203 16.766 -5.098 1 95.56 122 GLU B CA 1
ATOM 2588 C C . GLU B 1 122 ? -12.047 17.75 -4.941 1 95.56 122 GLU B C 1
ATOM 2590 O O . GLU B 1 122 ? -10.883 17.359 -5.086 1 95.56 122 GLU B O 1
ATOM 2595 N N . GLN B 1 123 ? -12.406 18.953 -4.668 1 96.12 123 GLN B N 1
ATOM 2596 C CA . GLN B 1 123 ? -11.398 19.984 -4.504 1 96.12 123 GLN B CA 1
ATOM 2597 C C . GLN B 1 123 ? -10.5 19.688 -3.305 1 96.12 123 GLN B C 1
ATOM 2599 O O . GLN B 1 123 ? -9.273 19.828 -3.391 1 96.12 123 GLN B O 1
ATOM 2604 N N . GLN B 1 124 ? -11.094 19.297 -2.191 1 96.06 124 GLN B N 1
ATOM 2605 C CA . GLN B 1 124 ? -10.328 18.969 -0.99 1 96.06 124 GLN B CA 1
ATOM 2606 C C . GLN B 1 124 ? -9.398 17.781 -1.235 1 96.06 124 GLN B C 1
ATOM 2608 O O . GLN B 1 124 ? -8.234 17.797 -0.816 1 96.06 124 GLN B O 1
ATOM 2613 N N . ARG B 1 125 ? -9.867 16.797 -1.906 1 94.94 125 ARG B N 1
ATOM 2614 C CA . ARG B 1 125 ? -9.055 15.625 -2.232 1 94.94 125 ARG B CA 1
ATOM 2615 C C . ARG B 1 125 ? -7.867 16 -3.109 1 94.94 125 ARG B C 1
ATOM 2617 O O . ARG B 1 125 ? -6.738 15.586 -2.85 1 94.94 125 ARG B O 1
ATOM 2624 N N . LYS B 1 126 ? -8.078 16.812 -4.062 1 93.62 126 LYS B N 1
ATOM 2625 C CA . LYS B 1 126 ? -7.035 17.281 -4.969 1 93.62 126 LYS B CA 1
ATOM 2626 C C . LYS B 1 126 ? -5.988 18.109 -4.227 1 93.62 126 LYS B C 1
ATOM 2628 O O . LYS B 1 126 ? -4.785 17.953 -4.461 1 93.62 126 LYS B O 1
ATOM 2633 N N . GLU B 1 127 ? -6.469 18.906 -3.379 1 94.5 127 GLU B N 1
ATOM 2634 C CA . GLU B 1 127 ? -5.559 19.734 -2.598 1 94.5 127 GLU B CA 1
ATOM 2635 C C . GLU B 1 127 ? -4.625 18.875 -1.747 1 94.5 127 GLU B C 1
ATOM 2637 O O . GLU B 1 127 ? -3.422 19.141 -1.678 1 94.5 127 GLU B O 1
ATOM 2642 N N . LEU B 1 128 ? -5.172 17.922 -1.135 1 91.62 128 LEU B N 1
ATOM 2643 C CA . LEU B 1 128 ? -4.363 17.031 -0.305 1 91.62 128 LEU B CA 1
ATOM 2644 C C . LEU B 1 128 ? -3.326 16.297 -1.146 1 91.62 128 LEU B C 1
ATOM 2646 O O . LEU B 1 128 ? -2.166 16.188 -0.75 1 91.62 128 LEU B O 1
ATOM 2650 N N . THR B 1 129 ? -3.754 15.836 -2.316 1 88.06 129 THR B N 1
ATOM 2651 C CA . THR B 1 129 ? -2.869 15.102 -3.215 1 88.06 129 THR B CA 1
ATOM 2652 C C . THR B 1 129 ? -1.793 16.016 -3.781 1 88.06 129 THR B C 1
ATOM 2654 O O . THR B 1 129 ? -0.615 15.656 -3.818 1 88.06 129 THR B O 1
ATOM 2657 N N . GLU B 1 130 ? -2.139 17.172 -4.125 1 88.94 130 GLU B N 1
ATOM 2658 C CA . GLU B 1 130 ? -1.218 18.141 -4.707 1 88.94 130 GLU B CA 1
ATOM 2659 C C . GLU B 1 130 ? -0.179 18.594 -3.689 1 88.94 130 GLU B C 1
ATOM 2661 O O . GLU B 1 130 ? 0.98 18.828 -4.039 1 88.94 130 GLU B O 1
ATOM 2666 N N . LYS B 1 131 ? -0.592 18.719 -2.529 1 87.25 131 LYS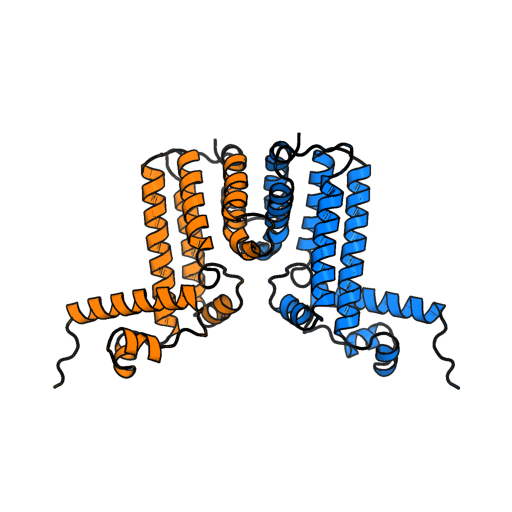 B N 1
ATOM 2667 C CA . LYS B 1 131 ? 0.339 19.141 -1.49 1 87.25 131 LYS B CA 1
ATOM 2668 C C . LYS B 1 131 ? 1.455 18.125 -1.298 1 87.25 131 LYS B C 1
ATOM 2670 O O . LYS B 1 131 ? 2.619 18.5 -1.122 1 87.25 131 LYS B O 1
ATOM 2675 N N . SER B 1 132 ? 1.042 16.922 -1.346 1 85.44 132 SER B N 1
ATOM 2676 C CA . SER B 1 132 ? 2.045 15.875 -1.233 1 85.44 132 SER B CA 1
ATOM 2677 C C . SER B 1 132 ? 3.023 15.914 -2.402 1 85.44 132 SER B C 1
ATOM 2679 O O . SER B 1 132 ? 4.238 15.812 -2.207 1 85.44 132 SER B O 1
ATOM 2681 N N . TYR B 1 133 ? 2.5 16.125 -3.525 1 87.19 133 TYR B N 1
ATOM 2682 C CA . TYR B 1 133 ? 3.32 16.203 -4.73 1 87.19 133 TYR B CA 1
ATOM 2683 C C . TYR B 1 133 ? 4.258 17.406 -4.664 1 87.19 133 TYR B C 1
ATOM 2685 O O . TYR B 1 133 ? 5.457 17.281 -4.926 1 87.19 133 TYR B O 1
ATOM 2693 N N . VAL B 1 134 ? 3.73 18.516 -4.297 1 85.94 134 VAL B N 1
ATOM 2694 C CA . VAL B 1 134 ? 4.5 19.766 -4.219 1 85.94 134 VAL B CA 1
ATOM 2695 C C . VAL B 1 134 ? 5.59 19.625 -3.16 1 85.94 134 VAL B C 1
ATOM 2697 O O . VAL B 1 134 ? 6.734 20.031 -3.381 1 85.94 134 VAL B O 1
ATOM 2700 N N . GLY B 1 135 ? 5.211 19.047 -2.049 1 87.38 135 GLY B N 1
ATOM 2701 C CA . GLY B 1 135 ? 6.199 18.812 -1.009 1 87.38 135 GLY B CA 1
ATOM 2702 C C . GLY B 1 135 ? 7.355 17.953 -1.47 1 87.38 135 GLY B C 1
ATOM 2703 O O . GLY B 1 135 ? 8.516 18.266 -1.201 1 87.38 135 GLY B O 1
ATOM 2704 N N . THR B 1 136 ? 7.051 16.938 -2.227 1 88.75 136 THR B N 1
ATOM 2705 C CA . THR B 1 136 ? 8.078 16.047 -2.744 1 88.75 136 THR B CA 1
ATOM 2706 C C . THR B 1 136 ? 8.961 16.766 -3.764 1 88.75 136 THR B C 1
ATOM 2708 O O . THR B 1 136 ? 10.188 16.656 -3.711 1 88.75 136 THR B O 1
ATOM 2711 N N . LYS B 1 137 ? 8.32 17.484 -4.594 1 89.75 137 LYS B N 1
ATOM 2712 C CA . LYS B 1 137 ? 9.062 18.219 -5.605 1 89.75 137 LYS B CA 1
ATOM 2713 C C . LYS B 1 137 ? 10.008 19.234 -4.957 1 89.75 137 LYS B C 1
ATOM 2715 O O . LYS B 1 137 ? 11.148 19.406 -5.395 1 89.75 137 LYS B O 1
ATOM 2720 N N . PHE B 1 138 ? 9.477 19.859 -3.988 1 88.31 138 PHE B N 1
ATOM 2721 C CA . PHE B 1 138 ? 10.281 20.844 -3.277 1 88.31 138 PHE B CA 1
ATOM 2722 C C . PHE B 1 138 ? 11.516 20.203 -2.662 1 88.31 138 PHE B C 1
ATOM 2724 O O . PHE B 1 138 ? 12.609 20.766 -2.717 1 88.31 138 PHE B O 1
ATOM 2731 N N . MET B 1 139 ? 11.344 19.047 -2.182 1 89.19 139 MET B N 1
ATOM 2732 C CA . MET B 1 139 ? 12.43 18.312 -1.553 1 89.19 139 MET B CA 1
ATOM 2733 C C . MET B 1 139 ? 13.453 17.859 -2.592 1 89.19 139 MET B C 1
ATOM 2735 O O . MET B 1 139 ? 14.664 17.938 -2.352 1 89.19 139 MET B O 1
ATOM 2739 N N . LEU B 1 140 ? 13.031 17.5 -3.762 1 90.94 140 LEU B N 1
ATOM 2740 C CA . LEU B 1 140 ? 13.883 16.938 -4.801 1 90.94 140 LEU B CA 1
ATOM 2741 C C . LEU B 1 140 ? 14.664 18.031 -5.516 1 90.94 140 LEU B C 1
ATOM 2743 O O . LEU B 1 140 ? 15.742 17.781 -6.055 1 90.94 140 LEU B O 1
ATOM 2747 N N . ASN B 1 141 ? 14.156 19.234 -5.477 1 91.44 141 ASN B N 1
ATOM 2748 C CA . ASN B 1 141 ? 14.734 20.281 -6.305 1 91.44 141 ASN B CA 1
ATOM 2749 C C . ASN B 1 141 ? 15.523 21.281 -5.469 1 91.44 141 ASN B C 1
ATOM 2751 O O . ASN B 1 141 ? 15.633 22.453 -5.836 1 91.44 141 ASN B O 1
ATOM 2755 N N . LYS B 1 142 ? 16.016 20.844 -4.402 1 93.56 142 LYS B N 1
ATOM 2756 C CA . LYS B 1 142 ? 16.938 21.688 -3.637 1 93.56 142 LYS B CA 1
ATOM 2757 C C . LYS B 1 142 ? 18.188 22 -4.441 1 93.56 142 LYS B C 1
ATOM 2759 O O . LYS B 1 142 ? 18.641 21.172 -5.242 1 93.56 142 LYS B O 1
ATOM 2764 N N . PRO B 1 143 ? 18.766 23.156 -4.16 1 94 143 PRO B N 1
ATOM 2765 C CA . PRO B 1 143 ? 19.906 23.609 -4.977 1 94 143 PRO B CA 1
ATOM 2766 C C . PRO B 1 143 ? 21.109 22.656 -4.875 1 94 143 PRO B C 1
ATOM 2768 O O . PRO B 1 143 ? 21.891 22.562 -5.816 1 94 143 PRO B O 1
ATOM 2771 N N . PHE B 1 144 ? 21.266 21.969 -3.828 1 95.5 144 PHE B N 1
ATOM 2772 C CA . PHE B 1 144 ? 22.438 21.125 -3.607 1 95.5 144 PHE B CA 1
ATOM 2773 C C . PHE B 1 144 ? 22.188 19.719 -4.133 1 95.5 144 PHE B C 1
ATOM 2775 O O . PHE B 1 144 ? 23.062 18.859 -4.027 1 95.5 144 PHE B O 1
ATOM 2782 N N . LEU B 1 145 ? 21.047 19.5 -4.688 1 95.56 145 LEU B N 1
ATOM 2783 C CA . LEU B 1 145 ? 20.688 18.188 -5.191 1 95.56 145 LEU B CA 1
ATOM 2784 C C . LEU B 1 145 ? 20.656 18.188 -6.719 1 95.56 145 LEU B C 1
ATOM 2786 O O . LEU B 1 145 ? 20.344 19.203 -7.34 1 95.56 145 LEU B O 1
ATOM 2790 N N . SER B 1 146 ? 21.031 17.062 -7.309 1 96.81 146 SER B N 1
ATOM 2791 C CA . SER B 1 146 ? 20.906 16.781 -8.734 1 96.81 146 SER B CA 1
ATOM 2792 C C . SER B 1 146 ? 20.391 15.375 -8.977 1 96.81 146 SER B C 1
ATOM 2794 O O . SER B 1 146 ? 20.969 14.406 -8.484 1 96.81 146 SER B O 1
ATOM 2796 N N . LEU B 1 147 ? 19.359 15.258 -9.68 1 97.25 147 LEU B N 1
ATOM 2797 C CA . LEU B 1 147 ? 18.75 13.961 -9.961 1 97.25 147 LEU B CA 1
ATOM 2798 C C . LEU B 1 147 ? 19.562 13.203 -11.008 1 97.25 147 LEU B C 1
ATOM 2800 O O . LEU B 1 147 ? 20 13.781 -12.008 1 97.25 147 LEU B O 1
ATOM 2804 N N . LYS B 1 148 ? 19.719 11.984 -10.766 1 97.44 148 LYS B N 1
ATOM 2805 C CA . LYS B 1 148 ? 20.344 11.078 -11.727 1 97.44 148 LYS B CA 1
ATOM 2806 C C . LYS B 1 148 ? 19.312 10.477 -12.672 1 97.44 148 LYS B C 1
ATOM 2808 O O . LYS B 1 148 ? 19.672 9.914 -13.711 1 97.44 148 LYS B O 1
ATOM 2813 N N . ILE B 1 149 ? 18.047 10.578 -12.32 1 97.62 149 ILE B N 1
ATOM 2814 C CA . ILE B 1 149 ? 16.953 9.961 -13.062 1 97.62 149 ILE B CA 1
ATOM 2815 C C . ILE B 1 149 ? 15.852 10.992 -13.305 1 97.62 149 ILE B C 1
ATOM 2817 O O . ILE B 1 149 ? 15.93 12.117 -12.812 1 97.62 149 ILE B O 1
ATOM 2821 N N . ASP B 1 150 ? 14.875 10.594 -14.039 1 96.88 150 ASP B N 1
ATOM 2822 C CA . ASP B 1 150 ? 13.734 11.461 -14.32 1 96.88 150 ASP B CA 1
ATOM 2823 C C . ASP B 1 150 ? 13 11.836 -13.039 1 96.88 150 ASP B C 1
ATOM 2825 O O . ASP B 1 150 ? 12.836 11.008 -12.141 1 96.88 150 ASP B O 1
ATOM 2829 N N . GLU B 1 151 ? 12.539 13.078 -12.992 1 96.19 151 GLU B N 1
ATOM 2830 C CA . GLU B 1 151 ? 11.891 13.586 -11.781 1 96.19 151 GLU B CA 1
ATOM 2831 C C . GLU B 1 151 ? 10.648 12.773 -11.445 1 96.19 151 GLU B C 1
ATOM 2833 O O . GLU B 1 151 ? 10.43 12.414 -10.281 1 96.19 151 GLU B O 1
ATOM 2838 N N . ASP B 1 152 ? 9.805 12.438 -12.406 1 96.25 152 ASP B N 1
ATOM 2839 C CA . ASP B 1 152 ? 8.594 11.664 -12.164 1 96.25 152 ASP B CA 1
ATOM 2840 C C . ASP B 1 152 ? 8.93 10.281 -11.609 1 96.25 152 ASP B C 1
ATOM 2842 O O . ASP B 1 152 ? 8.211 9.766 -10.75 1 96.25 152 ASP B O 1
ATOM 2846 N N . LEU B 1 153 ? 10.016 9.703 -12.125 1 97.56 153 LEU B N 1
ATOM 2847 C CA . LEU B 1 153 ? 10.461 8.414 -11.609 1 97.56 153 LEU B CA 1
ATOM 2848 C C . LEU B 1 153 ? 10.93 8.539 -10.164 1 97.56 153 LEU B C 1
ATOM 2850 O O . LEU B 1 153 ? 10.562 7.727 -9.312 1 97.56 153 LEU B O 1
ATOM 2854 N N . ALA B 1 154 ? 11.711 9.578 -9.922 1 97.56 154 ALA B N 1
ATOM 2855 C CA . ALA B 1 154 ? 12.195 9.805 -8.562 1 97.56 154 ALA B CA 1
ATOM 2856 C C . ALA B 1 154 ? 11.039 9.969 -7.586 1 97.56 154 ALA B C 1
ATOM 2858 O O . ALA B 1 154 ? 11.016 9.336 -6.527 1 97.56 154 ALA B O 1
ATOM 2859 N N . ILE B 1 155 ? 10.07 10.758 -7.973 1 95.5 155 ILE B N 1
ATOM 2860 C CA . ILE B 1 155 ? 8.906 11 -7.125 1 95.5 155 ILE B CA 1
ATOM 2861 C C . ILE B 1 155 ? 8.148 9.695 -6.902 1 95.5 155 ILE B C 1
ATOM 2863 O O . ILE B 1 155 ? 7.754 9.383 -5.777 1 95.5 155 ILE B O 1
ATOM 2867 N N . SER B 1 156 ? 7.941 8.898 -7.918 1 96.56 156 SER B N 1
ATOM 2868 C CA . SER B 1 156 ? 7.203 7.645 -7.836 1 96.56 156 SER B CA 1
ATOM 2869 C C . SER B 1 156 ? 7.918 6.641 -6.938 1 96.56 156 SER B C 1
ATOM 2871 O O . SER B 1 156 ? 7.277 5.91 -6.18 1 96.56 156 SER B O 1
ATOM 2873 N N . ILE B 1 157 ? 9.25 6.594 -7.035 1 97.25 157 ILE B N 1
ATOM 2874 C CA . ILE B 1 157 ? 10.047 5.695 -6.199 1 97.25 157 ILE B CA 1
ATOM 2875 C C . ILE B 1 157 ? 9.875 6.082 -4.73 1 97.25 157 ILE B C 1
ATOM 2877 O O . ILE B 1 157 ? 9.609 5.227 -3.883 1 97.25 157 ILE B O 1
ATOM 2881 N N . LEU B 1 158 ? 10.016 7.352 -4.438 1 94.88 158 LEU B N 1
ATOM 2882 C CA . LEU B 1 158 ? 9.883 7.828 -3.062 1 94.88 158 LEU B CA 1
ATOM 2883 C C . LEU B 1 158 ? 8.477 7.574 -2.531 1 94.88 158 LEU B C 1
ATOM 2885 O O . LEU B 1 158 ? 8.312 7.125 -1.396 1 94.88 158 LEU B O 1
ATOM 2889 N N . THR B 1 159 ? 7.547 7.805 -3.371 1 92.06 159 THR B N 1
ATOM 2890 C CA . THR B 1 159 ? 6.16 7.547 -2.998 1 92.06 159 THR B CA 1
ATOM 2891 C C . THR B 1 159 ? 5.941 6.066 -2.713 1 92.06 159 THR B C 1
ATOM 2893 O O . THR B 1 159 ? 5.344 5.707 -1.696 1 92.06 159 THR B O 1
ATOM 2896 N N . ALA B 1 160 ? 6.426 5.242 -3.588 1 94.69 160 ALA B N 1
ATOM 2897 C CA . ALA B 1 160 ? 6.289 3.797 -3.406 1 94.69 160 ALA B CA 1
ATOM 2898 C C . ALA B 1 160 ? 6.895 3.354 -2.078 1 94.69 160 ALA B C 1
ATOM 2900 O O . A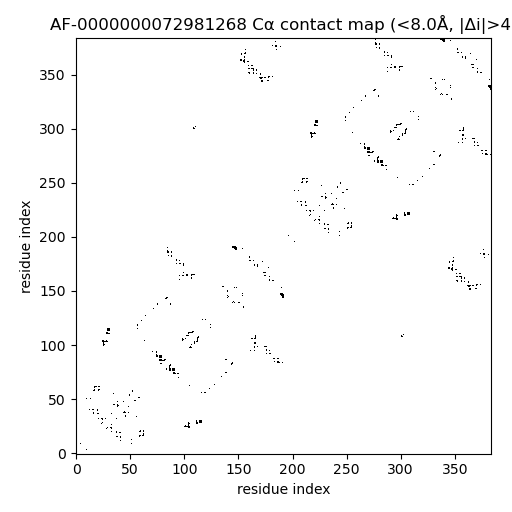LA B 1 160 ? 6.285 2.57 -1.343 1 94.69 160 ALA B O 1
ATOM 2901 N N . MET B 1 161 ? 8.016 3.869 -1.775 1 95.81 161 MET B N 1
ATOM 2902 C CA . MET B 1 161 ? 8.688 3.498 -0.538 1 95.81 161 MET B CA 1
ATOM 2903 C C . MET B 1 161 ? 7.918 4 0.678 1 95.81 161 MET B C 1
ATOM 2905 O O . MET B 1 161 ? 7.699 3.25 1.632 1 95.81 161 MET B O 1
ATOM 2909 N N . LEU B 1 162 ? 7.477 5.172 0.603 1 92.88 162 LEU B N 1
ATOM 2910 C CA . LEU B 1 162 ? 6.793 5.758 1.75 1 92.88 162 LEU B CA 1
ATOM 2911 C C . LEU B 1 162 ? 5.441 5.086 1.979 1 92.88 162 LEU B C 1
ATOM 2913 O O . LEU B 1 162 ? 5.051 4.844 3.123 1 92.88 162 LEU B O 1
ATOM 2917 N N . THR B 1 163 ? 4.836 4.758 0.932 1 91.88 163 THR B N 1
ATOM 2918 C CA . THR B 1 163 ? 3.502 4.188 1.072 1 91.88 163 THR B CA 1
ATOM 2919 C C . THR B 1 163 ? 3.582 2.713 1.456 1 91.88 163 THR B C 1
ATOM 2921 O O . THR B 1 163 ? 2.559 2.084 1.733 1 91.88 163 THR B O 1
ATOM 2924 N N . SER B 1 164 ? 4.805 2.176 1.494 1 94.31 164 SER B N 1
ATOM 2925 C CA . SER B 1 164 ? 4.977 0.815 1.992 1 94.31 164 SER B CA 1
ATOM 2926 C C . SER B 1 164 ? 4.508 0.692 3.439 1 94.31 164 SER B C 1
ATOM 2928 O O . SER B 1 164 ? 4.312 -0.416 3.941 1 94.31 164 SER B O 1
ATOM 2930 N N . ILE B 1 165 ? 4.238 1.778 4.078 1 93.06 165 ILE B N 1
ATOM 2931 C CA . ILE B 1 165 ? 3.73 1.806 5.445 1 93.06 165 ILE B CA 1
ATOM 2932 C C . ILE B 1 165 ? 2.404 1.054 5.52 1 93.06 165 ILE B C 1
ATOM 2934 O O . ILE B 1 165 ? 2.068 0.475 6.559 1 93.06 165 ILE B O 1
ATOM 2938 N N . SER B 1 166 ? 1.704 1.041 4.434 1 91.94 166 SER B N 1
ATOM 2939 C CA . SER B 1 166 ? 0.403 0.382 4.379 1 91.94 166 SER B CA 1
ATOM 2940 C C . SER B 1 166 ? 0.539 -1.125 4.574 1 91.94 166 SER B C 1
ATOM 2942 O O . SER B 1 166 ? -0.445 -1.81 4.867 1 91.94 166 SER B O 1
ATOM 2944 N N . GLN B 1 167 ? 1.721 -1.618 4.383 1 90.38 167 GLN B N 1
ATOM 2945 C CA . GLN B 1 167 ? 1.939 -3.057 4.477 1 90.38 167 GLN B CA 1
ATOM 2946 C C . GLN B 1 167 ? 2.773 -3.406 5.707 1 90.38 167 GLN B C 1
ATOM 2948 O O . GLN B 1 167 ? 3.287 -4.523 5.82 1 90.38 167 GLN B O 1
ATOM 2953 N N . LYS B 1 168 ? 2.912 -2.51 6.555 1 92.5 168 LYS B N 1
ATOM 2954 C CA . LYS B 1 168 ? 3.846 -2.695 7.664 1 92.5 168 LYS B CA 1
ATOM 2955 C C . LYS B 1 168 ? 3.475 -3.918 8.5 1 92.5 168 LYS B C 1
ATOM 2957 O O . LYS B 1 168 ? 4.352 -4.621 9 1 92.5 168 LYS B O 1
ATOM 2962 N N . ASP B 1 169 ? 2.191 -4.262 8.562 1 87.38 169 ASP B N 1
ATOM 2963 C CA . ASP B 1 169 ? 1.738 -5.359 9.406 1 87.38 169 ASP B CA 1
ATOM 2964 C C . ASP B 1 169 ? 2.004 -6.711 8.75 1 87.38 169 ASP B C 1
ATOM 2966 O O . ASP B 1 169 ? 1.911 -7.754 9.398 1 87.38 169 ASP B O 1
ATOM 2970 N N . LYS B 1 170 ? 2.365 -6.703 7.473 1 85 170 LYS B N 1
ATOM 2971 C CA . LYS B 1 170 ? 2.65 -7.938 6.742 1 85 170 LYS B CA 1
ATOM 2972 C C . LYS B 1 170 ? 4.152 -8.203 6.68 1 85 170 LYS B C 1
ATOM 2974 O O . LYS B 1 170 ? 4.582 -9.242 6.168 1 85 170 LYS B O 1
ATOM 2979 N N . MET B 1 171 ? 4.875 -7.301 7.172 1 91.44 171 MET B N 1
ATOM 2980 C CA . MET B 1 171 ? 6.328 -7.445 7.133 1 91.44 171 MET B CA 1
ATOM 2981 C C . MET B 1 171 ? 6.82 -8.305 8.297 1 91.44 171 MET B C 1
ATOM 2983 O O . MET B 1 171 ? 6.215 -8.305 9.367 1 91.44 171 MET B O 1
ATOM 2987 N N . LEU B 1 172 ? 7.879 -8.977 8.039 1 93 172 LEU B N 1
ATOM 2988 C CA . LEU B 1 172 ? 8.414 -9.914 9.016 1 93 172 LEU B CA 1
ATOM 2989 C C . LEU B 1 172 ? 9.383 -9.211 9.969 1 93 172 LEU B C 1
ATOM 2991 O O . LEU B 1 172 ? 9.836 -9.805 10.945 1 93 172 LEU B O 1
ATOM 2995 N N . CYS B 1 173 ? 9.75 -7.984 9.672 1 94 173 CYS B N 1
ATOM 2996 C CA . CYS B 1 173 ? 10.594 -7.172 10.531 1 94 173 CYS B CA 1
ATOM 2997 C C . CYS B 1 173 ? 10.055 -5.75 10.648 1 94 173 CYS B C 1
ATOM 2999 O O . CYS B 1 173 ? 8.992 -5.445 10.109 1 94 173 CYS B O 1
ATOM 3001 N N . ASP B 1 174 ? 10.734 -4.93 11.344 1 95.5 174 ASP B N 1
ATOM 3002 C CA . ASP B 1 174 ? 10.312 -3.545 11.539 1 95.5 174 ASP B CA 1
ATOM 3003 C C . ASP B 1 174 ? 10.281 -2.791 10.211 1 95.5 174 ASP B C 1
ATOM 3005 O O . ASP B 1 174 ? 11.281 -2.74 9.492 1 95.5 174 ASP B O 1
ATOM 3009 N N . SER B 1 175 ? 9.203 -2.23 9.969 1 96.69 175 SER B N 1
ATOM 3010 C CA . SER B 1 175 ? 9.023 -1.534 8.703 1 96.69 175 SER B CA 1
ATOM 3011 C C . SER B 1 175 ? 9.984 -0.358 8.578 1 96.69 175 SER B C 1
ATOM 3013 O O . SER B 1 175 ? 10.367 0.022 7.469 1 96.69 175 SER B O 1
ATOM 3015 N N . VAL B 1 176 ? 10.375 0.257 9.688 1 96.94 176 VAL B N 1
ATOM 3016 C CA . VAL B 1 176 ? 11.32 1.365 9.68 1 96.94 176 VAL B CA 1
ATOM 3017 C C . VAL B 1 176 ? 12.68 0.881 9.18 1 96.94 176 VAL B C 1
ATOM 3019 O O . VAL B 1 176 ? 13.352 1.581 8.422 1 96.94 176 VAL B O 1
ATOM 3022 N N . GLU B 1 177 ? 12.984 -0.295 9.555 1 97.44 177 GLU B N 1
ATOM 3023 C CA . GLU B 1 177 ? 14.227 -0.897 9.086 1 97.44 177 GLU B CA 1
ATOM 3024 C C . GLU B 1 177 ? 14.172 -1.191 7.59 1 97.44 177 GLU B C 1
ATOM 3026 O O . GLU B 1 177 ? 15.148 -0.978 6.871 1 97.44 177 GLU B O 1
ATOM 3031 N N . VAL B 1 178 ? 13.039 -1.662 7.156 1 98.25 178 VAL B N 1
ATOM 3032 C CA . VAL B 1 178 ? 12.836 -1.984 5.746 1 98.25 178 VAL B CA 1
ATOM 3033 C C . VAL B 1 178 ? 12.977 -0.721 4.902 1 98.25 178 VAL B C 1
ATOM 3035 O O . VAL B 1 178 ? 13.75 -0.692 3.939 1 98.25 178 VAL B O 1
ATOM 3038 N N . PHE B 1 179 ? 12.32 0.304 5.324 1 98.31 179 PHE B N 1
ATOM 3039 C CA . PHE B 1 179 ? 12.398 1.575 4.613 1 98.31 179 PHE B CA 1
ATOM 3040 C C . PHE B 1 179 ? 13.828 2.113 4.625 1 98.31 179 PHE B C 1
ATOM 3042 O O . PHE B 1 179 ? 14.328 2.57 3.596 1 98.31 179 PHE B O 1
ATOM 3049 N N . GLY B 1 180 ? 14.383 2.102 5.797 1 98.38 180 GLY B N 1
ATOM 3050 C CA . GLY B 1 180 ? 15.75 2.58 5.938 1 98.38 180 GLY B CA 1
ATOM 3051 C C . GLY B 1 180 ? 16.719 1.887 5.004 1 98.38 180 GLY B C 1
ATOM 3052 O O . GLY B 1 180 ? 17.547 2.541 4.363 1 98.38 180 GLY B O 1
ATOM 3053 N N . PHE B 1 181 ? 16.625 0.61 4.895 1 98.56 181 PHE B N 1
ATOM 3054 C CA . PHE B 1 181 ? 17.484 -0.148 3.992 1 98.56 181 PHE B CA 1
ATOM 3055 C C . PHE B 1 181 ? 17.281 0.307 2.551 1 98.56 181 PHE B C 1
ATOM 3057 O O . PHE B 1 181 ? 18.266 0.535 1.829 1 98.56 181 PHE B O 1
ATOM 3064 N N . MET B 1 182 ? 16.031 0.436 2.18 1 98.62 182 MET B N 1
ATOM 3065 C CA . MET B 1 182 ? 15.727 0.789 0.795 1 98.62 182 MET B CA 1
ATOM 3066 C C . MET B 1 182 ? 16.266 2.174 0.457 1 98.62 182 MET B C 1
ATOM 3068 O O . MET B 1 182 ? 17 2.338 -0.515 1 98.62 182 MET B O 1
ATOM 3072 N N . ILE B 1 183 ? 15.984 3.143 1.312 1 98.44 183 ILE B N 1
ATOM 3073 C CA . ILE B 1 183 ? 16.359 4.512 0.979 1 98.44 183 ILE B CA 1
ATOM 3074 C C . ILE B 1 183 ? 17.891 4.648 1.032 1 98.44 183 ILE B C 1
ATOM 3076 O O . ILE B 1 183 ? 18.484 5.332 0.196 1 98.44 183 ILE B O 1
ATOM 3080 N N . ASP B 1 184 ? 18.531 3.992 1.941 1 98.31 184 ASP B N 1
ATOM 3081 C CA . ASP B 1 184 ? 19.969 4.09 2.07 1 98.31 184 ASP B CA 1
ATOM 3082 C C . ASP B 1 184 ? 20.672 3.52 0.839 1 98.31 184 ASP B C 1
ATOM 3084 O O . ASP B 1 184 ? 21.75 3.998 0.449 1 98.31 184 ASP B O 1
ATOM 3088 N N . ASN B 1 185 ? 20.062 2.545 0.242 1 98.44 185 ASN B N 1
ATOM 3089 C CA . ASN B 1 185 ? 20.734 1.874 -0.864 1 98.44 185 ASN B CA 1
ATOM 3090 C C . ASN B 1 185 ? 20.234 2.375 -2.215 1 98.44 185 ASN B C 1
ATOM 3092 O O . ASN B 1 185 ? 20.797 2.033 -3.258 1 98.44 185 ASN B O 1
ATOM 3096 N N . LEU B 1 186 ? 19.219 3.205 -2.201 1 98.56 186 LEU B N 1
ATOM 3097 C CA . LEU B 1 186 ? 18.688 3.721 -3.463 1 98.56 186 LEU B CA 1
ATOM 3098 C C . LEU B 1 186 ? 19.078 5.184 -3.652 1 98.56 186 LEU B C 1
ATOM 3100 O O . LEU B 1 186 ? 19.047 5.699 -4.773 1 98.56 186 LEU B O 1
ATOM 3104 N N . ILE B 1 187 ? 19.438 5.863 -2.576 1 98.19 187 ILE B N 1
ATOM 3105 C CA . ILE B 1 187 ? 19.609 7.312 -2.59 1 98.19 187 ILE B CA 1
ATOM 3106 C C . ILE B 1 187 ? 20.688 7.699 -3.598 1 98.19 187 ILE B C 1
ATOM 3108 O O . ILE B 1 187 ? 20.547 8.688 -4.316 1 98.19 187 ILE B O 1
ATOM 3112 N N . ASP B 1 188 ? 21.75 6.887 -3.74 1 98 188 ASP B N 1
ATOM 3113 C CA . ASP B 1 188 ? 22.859 7.188 -4.637 1 98 188 ASP B CA 1
ATOM 3114 C C . ASP B 1 188 ? 22.484 6.922 -6.09 1 98 188 ASP B C 1
ATOM 3116 O O . ASP B 1 188 ? 23.172 7.371 -7.008 1 98 188 ASP B O 1
ATOM 3120 N N . ASP B 1 189 ? 21.422 6.18 -6.281 1 98.25 189 ASP B N 1
ATOM 3121 C CA . ASP B 1 189 ? 20.953 5.906 -7.641 1 98.25 189 ASP B CA 1
ATOM 3122 C C . ASP B 1 189 ? 19.922 6.934 -8.078 1 98.25 189 ASP B C 1
ATOM 3124 O O . ASP B 1 189 ? 19.656 7.086 -9.281 1 98.25 189 ASP B O 1
ATOM 3128 N N . ILE B 1 190 ? 19.297 7.625 -7.09 1 97.94 190 ILE B N 1
ATOM 3129 C CA . ILE B 1 190 ? 18.281 8.633 -7.363 1 97.94 190 ILE B CA 1
ATOM 3130 C C . ILE B 1 190 ? 18.953 9.992 -7.578 1 97.94 190 ILE B C 1
ATOM 3132 O O . ILE B 1 190 ? 18.531 10.766 -8.445 1 97.94 190 ILE B O 1
ATOM 3136 N N . PHE B 1 191 ? 20 10.195 -6.836 1 97.12 191 PHE B N 1
ATOM 3137 C CA . PHE B 1 191 ? 20.688 11.477 -6.887 1 97.12 191 PHE B CA 1
ATOM 3138 C C . PHE B 1 191 ? 22.156 11.297 -7.242 1 97.12 191 PHE B C 1
ATOM 3140 O O . PHE B 1 191 ? 22.75 10.242 -6.961 1 97.12 191 PHE B O 1
ATOM 3147 N N . ASN B 1 192 ? 22.734 12.375 -7.824 1 93.56 192 ASN B N 1
ATOM 3148 C CA . ASN B 1 192 ? 24.172 12.43 -8.086 1 93.56 192 ASN B CA 1
ATOM 3149 C C . ASN B 1 192 ? 24.969 12.633 -6.801 1 93.56 192 ASN B C 1
ATOM 3151 O O . ASN B 1 192 ? 24.469 13.266 -5.859 1 93.56 192 ASN B O 1
#

Sequence (384 aa):
MPKGFTENEKTIITEKLIRECKSNWQKYGYKKTSIDVLCRDIGISKGSFYSFFDTKEALFYQVIKETQENLYEIVEDRISQNQSKYGVAEALKEIYLEYSKSSFMYDTKNPDFLSFFNKLSEQQRKELTEKSYVGTKFMLNKPFLSLKIDEDLAISILTAMLTSISQKDKMLCDSVEVFGFMIDNLIDDIFNMPKGFTENEKTIITEKLIRECKSNWQKYGYKKTSIDVLCRDIGISKGSFYSFFDTKEALFYQVIKETQENLYEIVEDRISQNQSKYGVAEALKEIYLEYSKSSFMYDTKNPDFLSFFNKLSEQQRKELTEKSYVGTKFMLNKPFLSLKIDEDLAISILTAMLTSISQKDKMLCDSVEVFGFMIDNLIDDIFN

Solvent-accessible surface area (backbone atoms only — not comparable to full-atom values): 20856 Å² total; per-residue (Å²): 119,86,76,68,78,49,74,68,50,46,51,51,50,51,50,49,49,39,53,49,47,46,55,37,24,45,74,58,18,57,84,67,47,47,67,66,59,53,24,58,76,74,69,48,52,67,74,59,46,52,76,76,32,89,44,75,62,54,48,52,52,50,33,53,50,49,50,51,51,53,49,50,50,53,34,50,54,42,25,69,74,33,76,41,72,66,20,45,47,53,26,50,47,51,51,45,53,57,42,68,72,17,57,37,72,56,17,78,66,32,68,53,29,39,59,55,58,69,68,46,52,72,66,56,52,47,50,59,53,47,48,52,51,51,54,50,50,56,64,61,63,35,90,76,50,47,67,62,51,56,68,47,50,50,52,30,43,52,46,39,57,56,56,32,58,67,47,37,86,76,35,72,45,62,52,65,57,41,46,46,52,51,45,69,57,39,45,72,66,45,28,108,119,86,75,69,77,48,75,68,51,47,52,52,50,52,52,48,50,39,52,50,48,48,55,37,24,44,73,59,17,56,83,68,47,46,67,66,59,52,24,57,74,73,70,48,52,67,73,58,45,52,75,77,31,90,42,73,60,54,48,54,52,52,35,54,50,49,51,50,51,53,50,50,50,52,33,50,53,43,25,69,74,31,76,40,70,67,21,44,45,52,26,49,49,50,52,45,51,56,42,67,71,18,58,39,72,58,17,78,64,33,68,53,30,39,60,54,58,70,70,46,53,73,66,58,50,47,50,58,54,46,48,55,50,51,52,50,49,57,64,61,62,35,90,76,50,46,66,62,54,58,67,47,50,49,51,28,42,52,47,39,56,56,57,33,58,68,46,36,88,76,35,72,44,60,50,66,56,43,47,46,53,50,43,69,58,38,45,72,65,44,28,108

Radius of gyration: 24.72 Å; Cα contacts (8 Å, |Δi|>4): 416; chains: 2; bounding box: 58×79×48 Å

InterPro domains:
  IPR001647 DNA-binding HTH domain, TetR-type [PF00440] (26-60)
  IPR001647 DNA-binding HTH domain, TetR-type [PS50977] (11-71)
  IPR009057 Homedomain-like superfamily [SSF46689] (8-79)
  IPR023772 DNA-binding HTH domain, TetR-type, conserved site [PS01081] (29-59)

Nearest PDB structures (foldseek):
  5n1i-assembly1_B  TM=6.747E-01  e=7.117E-05  Mycobacterium tuberculosis H37Rv
  5gpa-assembly1_A  TM=6.793E-01  e=4.397E-04  Halalkalibacterium halodurans C-125
  3g7r-assembly1_A  TM=6.265E-01  e=6.848E-04  Streptomyces coelicolor A3(2)
  4xk4-assembly2_D  TM=5.795E-01  e=9.201E-04  Escherichia coli K-12
  6o6n-assembly1_A  TM=6.070E-01  e=2.717E-03  Mycobacterium tuberculosis

Organism: Clostridium botulinum (strain Hall / ATCC 3502 / NCTC 13319 / Type A) (NCBI:txid441771)